Protein AF-A0A7W1Z5A4-F1 (afdb_monomer_lite)

Foldseek 3Di:
DPPQVPDDVLGDLLVLLVVLLVLLVVLLVVCLVPVPLVSLVCNLVVSLVSLVVSCVVPCVVPVVPDPVSLVSSLVSLVSSLCSLQVSVVVSVLCCCVPVVPPQPPPPDPPPVDDSDDPVNLVSLLCSLQSSVVSSLVSNCSSDPDALQVSLVVLLVVLVVLQVVLVVCVVRPLSNSVSSPSNSLVSNLSSLVSNDDDLSSLLSLLQSLLVLLQVCLVRVDPVSPVVSVVSLVVSLVVLVVVLVVADDPPSNLVSSLSSLVSLLSSLVSDPDPVSSVVSVVSSVVSVLSSQLRVQVPDDVSLLVSLVVLLVVLLVLCVVCLVVVPVVSNVVSVVSLVVSVVCLVPPVVPPDDPVSNVCSCVVSVVSVVVSVVVVVVSVVVVVVVVD

Sequence (385 aa):
GTPFLLYTSGGSFVGLVAYTCFMLAWTGALFAYRGWRLLYWTAMIGGWTVFALAYVNGLAADPTQAVQDRWLLQAAILYAWALLWTLPLAREVVLIRNLGFAPYRVGGPLEESHPWDERTSVHFHLLSLAAPLAALLLSRQLWALPNTTWGGIVLGTALLYLLAAGELGRWHRPLANAQLLAAATLGIVGLVAALRGNVLLLALAAEGTALHLVARRTGGYATPVVAHALWAGVALWLIDRLAGGAAGLAGSLSDLGAIALGLIAAGLLQSRSEMLVYRYGAHLAFLAWMWGALEALPNGTGYVTIAWGAYAVGLMLMALRQDWPLLQRVAVGTLLLVVAKLFIVDLGELEALWRILLFLGLGAAFLFLSYSLQNVWKSKGRARA

pLDDT: mean 90.93, std 12.39, range [42.06, 98.5]

Radius of gyration: 29.67 Å; chains: 1; bounding box: 82×40×92 Å

Structure (mmCIF, N/CA/C/O backbone):
data_AF-A0A7W1Z5A4-F1
#
_entry.id   AF-A0A7W1Z5A4-F1
#
loop_
_atom_site.group_PDB
_atom_site.id
_atom_site.type_symbol
_atom_site.label_atom_id
_atom_site.label_alt_id
_atom_site.label_comp_id
_atom_site.label_asym_id
_atom_site.label_entity_id
_atom_site.label_seq_id
_atom_site.pdbx_PDB_ins_code
_atom_site.Cartn_x
_atom_site.Cartn_y
_atom_site.Cartn_z
_atom_site.occupancy
_atom_site.B_iso_or_equiv
_atom_site.auth_seq_id
_atom_site.auth_comp_id
_atom_site.auth_asym_id
_atom_site.auth_atom_id
_atom_site.pdbx_PDB_model_num
ATOM 1 N N . GLY A 1 1 ? 32.007 13.772 -32.825 1.00 45.25 1 GLY A N 1
ATOM 2 C CA . GLY A 1 1 ? 30.635 14.100 -33.252 1.00 45.25 1 GLY A CA 1
ATOM 3 C C . GLY A 1 1 ? 29.822 12.829 -33.290 1.00 45.25 1 GLY A C 1
ATOM 4 O O . GLY A 1 1 ? 30.354 11.810 -33.711 1.00 45.25 1 GLY A O 1
ATOM 5 N N . THR A 1 2 ? 28.584 12.849 -32.802 1.00 52.09 2 THR A N 1
ATOM 6 C CA . THR A 1 2 ? 27.658 11.718 -32.942 1.00 52.09 2 THR A CA 1
ATOM 7 C C . THR A 1 2 ? 27.307 11.540 -34.433 1.00 52.09 2 THR A C 1
ATOM 9 O O . THR A 1 2 ? 26.935 12.525 -35.072 1.00 52.09 2 THR A O 1
ATOM 12 N N . PRO A 1 3 ? 27.417 10.328 -35.014 1.00 53.78 3 PRO A N 1
ATOM 13 C CA . PRO A 1 3 ? 27.264 10.094 -36.462 1.00 53.78 3 PRO A CA 1
ATOM 14 C C . PRO A 1 3 ? 25.933 10.555 -37.090 1.00 53.78 3 PRO A C 1
ATOM 16 O O . PRO A 1 3 ? 25.850 10.726 -38.301 1.00 53.78 3 PRO A O 1
ATOM 19 N N . PHE A 1 4 ? 24.893 10.776 -36.283 1.00 53.81 4 PHE A N 1
ATOM 20 C CA . PHE A 1 4 ? 23.513 11.028 -36.729 1.00 53.81 4 PHE A CA 1
ATOM 21 C C . PHE A 1 4 ? 23.220 12.490 -37.069 1.00 53.81 4 PHE A C 1
ATOM 23 O O . PHE A 1 4 ? 22.219 12.770 -37.719 1.00 53.81 4 PHE A O 1
ATOM 30 N N . LEU A 1 5 ? 24.096 13.414 -36.667 1.00 51.91 5 LEU A N 1
ATOM 31 C CA . LEU A 1 5 ? 23.993 14.826 -37.046 1.00 51.91 5 LEU A CA 1
ATOM 32 C C . LEU A 1 5 ? 24.619 15.123 -38.417 1.00 51.91 5 LEU A C 1
ATOM 34 O O . LEU A 1 5 ? 24.531 16.252 -38.884 1.00 51.91 5 LEU A O 1
ATOM 38 N N . LEU A 1 6 ? 25.267 14.142 -39.061 1.00 45.03 6 LEU A N 1
ATOM 39 C CA . LEU A 1 6 ? 26.149 14.411 -40.200 1.00 45.03 6 LEU A CA 1
ATOM 40 C C . LEU A 1 6 ? 25.565 14.117 -41.588 1.00 45.03 6 LEU A C 1
ATOM 42 O O . LEU A 1 6 ? 26.225 14.470 -42.558 1.00 45.03 6 LEU A O 1
ATOM 46 N N . TYR A 1 7 ? 24.369 13.526 -41.725 1.00 49.78 7 TYR A N 1
ATOM 47 C CA . TYR A 1 7 ? 23.895 13.109 -43.061 1.00 49.78 7 TYR A CA 1
ATOM 48 C C . TYR A 1 7 ? 22.515 13.594 -43.516 1.00 49.78 7 TYR A C 1
ATOM 50 O O . TYR A 1 7 ? 22.214 13.483 -44.700 1.00 49.78 7 TYR A O 1
ATOM 58 N N . THR A 1 8 ? 21.706 14.216 -42.658 1.00 53.75 8 THR A N 1
ATOM 59 C CA . THR A 1 8 ? 20.447 14.858 -43.080 1.00 53.75 8 THR A CA 1
ATOM 60 C C . THR A 1 8 ? 20.132 16.018 -42.149 1.00 53.75 8 THR A C 1
ATOM 62 O O . THR A 1 8 ? 20.158 15.830 -40.933 1.00 53.75 8 THR A O 1
ATOM 65 N N . SER A 1 9 ? 19.781 17.185 -42.690 1.00 60.09 9 SER A N 1
ATOM 66 C CA . SER A 1 9 ? 19.462 18.406 -41.930 1.00 60.09 9 SER A CA 1
ATOM 67 C C . SER A 1 9 ? 18.310 18.261 -40.917 1.00 60.09 9 SER A C 1
ATOM 69 O O . SER A 1 9 ? 18.142 19.147 -40.087 1.00 60.09 9 SER A O 1
ATOM 71 N N . GLY A 1 10 ? 17.550 17.155 -40.943 1.00 67.25 10 GLY A N 1
ATOM 72 C CA . GLY A 1 10 ? 16.451 16.864 -40.009 1.00 67.25 10 GLY A CA 1
ATOM 73 C C . GLY A 1 10 ? 16.685 15.737 -38.988 1.00 67.25 10 GLY A C 1
ATOM 74 O O . GLY A 1 10 ? 15.847 15.554 -38.112 1.00 67.25 10 GLY A O 1
ATOM 75 N N . GLY A 1 11 ? 17.795 14.987 -39.065 1.00 73.75 11 GLY A N 1
ATOM 76 C CA . GLY A 1 11 ? 17.990 13.755 -38.276 1.00 73.75 11 GLY A CA 1
ATOM 77 C C . GLY A 1 11 ? 16.985 12.630 -38.614 1.00 73.75 11 GLY A C 1
ATOM 78 O O . GLY A 1 11 ? 15.921 12.866 -39.175 1.00 73.75 11 GLY A O 1
ATOM 79 N N . SER A 1 12 ? 17.314 11.372 -38.293 1.00 88.38 12 SER A N 1
ATOM 80 C CA . SER A 1 12 ? 16.397 10.230 -38.473 1.00 88.38 12 SER A CA 1
ATOM 81 C C . SER A 1 12 ? 15.912 9.725 -37.117 1.00 88.38 12 SER A C 1
ATOM 83 O O . SER A 1 12 ? 16.716 9.222 -36.330 1.00 88.38 12 SER A O 1
ATOM 85 N N . PHE A 1 13 ? 14.604 9.823 -36.856 1.00 89.94 13 PHE A N 1
ATOM 86 C CA . PHE A 1 13 ? 13.968 9.278 -35.648 1.00 89.94 13 PHE A CA 1
ATOM 87 C C . PHE A 1 13 ? 14.274 7.784 -35.479 1.00 89.94 13 PHE A C 1
ATOM 89 O O . PHE A 1 13 ? 14.781 7.356 -34.442 1.00 89.94 13 PHE A O 1
ATOM 96 N N . VAL A 1 14 ? 14.056 7.006 -36.545 1.00 91.94 14 VAL A N 1
ATOM 97 C CA . VAL A 1 14 ? 14.340 5.566 -36.588 1.00 91.94 14 VAL A CA 1
ATOM 98 C C . VAL A 1 14 ? 15.815 5.287 -36.293 1.00 91.94 14 VAL A C 1
ATOM 100 O O . VAL A 1 14 ? 16.130 4.425 -35.472 1.00 91.94 14 VAL A O 1
ATOM 103 N N . GLY A 1 15 ? 16.722 6.044 -36.921 1.00 92.25 15 GLY A N 1
ATOM 104 C CA . GLY A 1 15 ? 18.164 5.905 -36.713 1.00 92.25 15 GLY A CA 1
ATOM 105 C C . GLY A 1 15 ? 18.592 6.189 -35.273 1.00 92.25 15 GLY A C 1
ATOM 106 O O . GLY A 1 15 ? 19.392 5.435 -34.719 1.00 92.25 15 GLY A O 1
ATOM 107 N N . LEU A 1 16 ? 18.028 7.227 -34.645 1.00 93.19 16 LEU A N 1
ATOM 108 C CA . LEU A 1 16 ? 18.284 7.565 -33.243 1.00 93.19 16 LEU A CA 1
ATOM 109 C C . LEU A 1 16 ? 17.863 6.420 -32.314 1.00 93.19 16 LEU A C 1
ATOM 111 O O . LEU A 1 16 ? 18.669 5.959 -31.507 1.00 93.19 16 LEU A O 1
ATOM 115 N N . VAL A 1 17 ? 16.627 5.934 -32.459 1.00 95.44 17 VAL A N 1
ATOM 116 C CA . VAL A 1 17 ? 16.077 4.854 -31.627 1.00 95.44 17 VAL A CA 1
ATOM 117 C C . VAL A 1 17 ? 16.894 3.568 -31.784 1.00 95.44 17 VAL A C 1
ATOM 119 O O . VAL A 1 17 ? 17.327 2.986 -30.786 1.00 95.44 17 VAL A O 1
ATOM 122 N N . ALA A 1 18 ? 17.171 3.153 -33.025 1.00 96.19 18 ALA A N 1
ATOM 123 C CA . ALA A 1 18 ? 17.944 1.945 -33.311 1.00 96.19 18 ALA A CA 1
ATOM 124 C C . ALA A 1 18 ? 19.376 2.028 -32.756 1.00 96.19 18 ALA A C 1
ATOM 126 O O . ALA A 1 18 ? 19.866 1.079 -32.136 1.00 96.19 18 ALA A O 1
ATOM 127 N N . TYR A 1 19 ? 20.037 3.176 -32.921 1.00 95.00 19 TYR A N 1
ATOM 128 C CA . TYR A 1 19 ? 21.379 3.396 -32.390 1.00 95.00 19 TYR A CA 1
ATOM 129 C C . TYR A 1 19 ? 21.412 3.358 -30.861 1.00 95.00 19 TYR A C 1
ATOM 131 O O . TYR A 1 19 ? 22.316 2.755 -30.277 1.00 95.00 19 TYR A O 1
ATOM 139 N N . THR A 1 20 ? 20.417 3.942 -30.192 1.00 96.88 20 THR A N 1
ATOM 140 C CA . THR A 1 20 ? 20.313 3.866 -28.732 1.00 96.88 20 THR A CA 1
ATOM 141 C C . THR A 1 20 ? 20.143 2.428 -28.259 1.00 96.88 20 THR A C 1
ATOM 143 O O . THR A 1 20 ? 20.863 2.013 -27.353 1.00 96.88 20 THR A O 1
ATOM 146 N N . CYS A 1 21 ? 19.288 1.628 -28.902 1.00 98.06 21 CYS A N 1
ATOM 147 C CA . CYS A 1 21 ? 19.166 0.200 -28.590 1.00 98.06 21 CYS A CA 1
ATOM 148 C C . CYS A 1 21 ? 20.497 -0.549 -28.767 1.00 98.06 21 CYS A C 1
ATOM 150 O O . CYS A 1 21 ? 20.862 -1.348 -27.902 1.00 98.06 21 CYS A O 1
ATOM 152 N N . PHE A 1 22 ? 21.250 -0.260 -29.833 1.00 97.88 22 PHE A N 1
ATOM 153 C CA . PHE A 1 22 ? 22.574 -0.844 -30.060 1.00 97.88 22 PHE A CA 1
ATOM 154 C C . PHE A 1 22 ? 23.577 -0.466 -28.957 1.00 97.88 22 PHE A C 1
ATOM 156 O O . PHE A 1 22 ? 24.250 -1.336 -28.404 1.00 97.88 22 PHE A O 1
ATOM 163 N N . MET A 1 23 ? 23.644 0.813 -28.573 1.00 97.44 23 MET A N 1
ATOM 164 C CA . MET A 1 23 ? 24.511 1.264 -27.478 1.00 97.44 23 MET A CA 1
ATOM 165 C C . MET A 1 23 ? 24.129 0.633 -26.136 1.00 97.44 23 MET A C 1
ATOM 167 O O . MET A 1 23 ? 25.012 0.238 -25.371 1.00 97.44 23 MET A O 1
ATOM 171 N N . LEU A 1 24 ? 22.832 0.499 -25.849 1.00 98.00 24 LEU A N 1
ATOM 172 C CA . LEU A 1 24 ? 22.354 -0.192 -24.651 1.00 98.00 24 LEU A CA 1
ATOM 173 C C . LEU A 1 24 ? 22.762 -1.671 -24.668 1.00 98.00 24 LEU A C 1
ATOM 175 O O . LEU A 1 24 ? 23.262 -2.169 -23.664 1.00 98.00 24 LEU A O 1
ATOM 179 N N . ALA A 1 25 ? 22.639 -2.352 -25.812 1.00 98.12 25 ALA A N 1
ATOM 180 C CA . ALA A 1 25 ? 23.079 -3.740 -25.976 1.00 98.12 25 ALA A CA 1
ATOM 181 C C . ALA A 1 25 ? 24.579 -3.897 -25.684 1.00 98.12 25 ALA A C 1
ATOM 183 O O . ALA A 1 25 ? 24.988 -4.753 -24.899 1.00 98.12 25 ALA A O 1
ATOM 184 N N . TRP A 1 26 ? 25.396 -3.030 -26.286 1.00 97.69 26 TRP A N 1
ATOM 185 C CA . TRP A 1 26 ? 26.848 -3.043 -26.142 1.00 97.69 26 TRP A CA 1
ATOM 186 C C . TRP A 1 26 ? 27.297 -2.756 -24.704 1.00 97.69 26 TRP A C 1
ATOM 188 O O . TRP A 1 26 ? 28.101 -3.493 -24.131 1.00 97.69 26 TRP A O 1
ATOM 198 N N . THR A 1 27 ? 26.752 -1.704 -24.087 1.00 97.19 27 THR A N 1
ATOM 199 C CA . THR A 1 27 ? 27.055 -1.355 -22.687 1.00 97.19 27 THR A CA 1
ATOM 200 C C . THR A 1 27 ? 26.561 -2.426 -21.718 1.00 97.19 27 THR A C 1
ATOM 202 O O . THR A 1 27 ? 27.259 -2.739 -20.753 1.00 97.19 27 THR A O 1
ATOM 205 N N . GLY A 1 28 ? 25.422 -3.055 -22.016 1.00 96.75 28 GLY A N 1
ATOM 206 C CA . GLY A 1 28 ? 24.939 -4.248 -21.335 1.00 96.75 28 GLY A CA 1
ATOM 207 C C . GLY A 1 28 ? 25.944 -5.398 -21.413 1.00 96.75 28 GLY A C 1
ATOM 208 O O . GLY A 1 28 ? 26.363 -5.912 -20.379 1.00 96.75 28 GLY A O 1
ATOM 209 N N . ALA A 1 29 ? 26.408 -5.769 -22.607 1.00 96.81 29 ALA A N 1
ATOM 210 C CA . ALA A 1 29 ? 27.399 -6.835 -22.777 1.00 96.81 29 ALA A CA 1
ATOM 211 C C . ALA A 1 29 ? 28.700 -6.554 -21.997 1.00 96.81 29 ALA A C 1
ATOM 213 O O . ALA A 1 29 ? 29.219 -7.436 -21.307 1.00 96.81 29 ALA A O 1
ATOM 214 N N . LEU A 1 30 ? 29.188 -5.307 -22.024 1.00 95.56 30 LEU A N 1
ATOM 215 C CA . LEU A 1 30 ? 30.339 -4.883 -21.221 1.00 95.56 30 LEU A CA 1
ATOM 216 C C . LEU A 1 30 ? 30.076 -4.996 -19.718 1.00 95.56 30 LEU A C 1
ATOM 218 O O . LEU A 1 30 ? 30.946 -5.453 -18.976 1.00 95.56 30 LEU A O 1
ATOM 222 N N . PHE A 1 31 ? 28.888 -4.610 -19.254 1.00 95.12 31 PHE A N 1
ATOM 223 C CA . PHE A 1 31 ? 28.496 -4.765 -17.857 1.00 95.12 31 PHE A CA 1
ATOM 224 C C . PHE A 1 31 ? 28.394 -6.243 -17.452 1.00 95.12 31 PHE A C 1
ATOM 226 O O . PHE A 1 31 ? 28.902 -6.617 -16.396 1.00 95.12 31 PHE A O 1
ATOM 233 N N . ALA A 1 32 ? 27.818 -7.101 -18.293 1.00 93.50 32 ALA A N 1
ATOM 234 C CA . ALA A 1 32 ? 27.746 -8.537 -18.043 1.00 93.50 32 ALA A CA 1
ATOM 235 C C . ALA A 1 32 ? 29.148 -9.146 -17.882 1.00 93.50 32 ALA A C 1
ATOM 237 O O . ALA A 1 32 ? 29.391 -9.872 -16.919 1.00 93.50 32 ALA A O 1
ATOM 238 N N . TYR A 1 33 ? 30.083 -8.775 -18.764 1.00 92.69 33 TYR A N 1
ATOM 239 C CA . TYR A 1 33 ? 31.450 -9.295 -18.766 1.00 92.69 33 TYR A CA 1
ATOM 240 C C . TYR A 1 33 ? 32.344 -8.700 -17.662 1.00 92.69 33 TYR A C 1
ATOM 242 O O . TYR A 1 33 ? 33.037 -9.434 -16.964 1.00 92.69 33 TYR A O 1
ATOM 250 N N . ARG A 1 34 ? 32.348 -7.370 -17.479 1.00 92.19 34 ARG A N 1
ATOM 251 C CA . ARG A 1 34 ? 33.269 -6.661 -16.561 1.00 92.19 34 ARG A CA 1
ATOM 252 C C . ARG A 1 34 ? 32.647 -6.213 -15.237 1.00 92.19 34 ARG A C 1
ATOM 254 O O . ARG A 1 34 ? 33.384 -5.895 -14.311 1.00 92.19 34 ARG A O 1
ATOM 261 N N . GLY A 1 35 ? 31.321 -6.139 -15.129 1.00 89.88 35 GLY A N 1
ATOM 262 C CA . GLY A 1 35 ? 30.622 -5.666 -13.925 1.00 89.88 35 GLY A CA 1
ATOM 263 C C . GLY A 1 35 ? 30.686 -4.156 -13.678 1.00 89.88 35 GLY A C 1
ATOM 264 O O . GLY A 1 35 ? 30.528 -3.716 -12.541 1.00 89.88 35 GLY A O 1
ATOM 265 N N . TRP A 1 36 ? 30.945 -3.340 -14.705 1.00 93.81 36 TRP A N 1
ATOM 266 C CA . TRP A 1 36 ? 31.116 -1.888 -14.559 1.00 93.81 36 TRP A CA 1
ATOM 267 C C . TRP A 1 36 ? 29.797 -1.163 -14.247 1.00 93.81 36 TRP A C 1
ATOM 269 O O . TRP A 1 36 ? 29.099 -0.688 -15.142 1.00 93.81 36 TRP A O 1
ATOM 279 N N . ARG A 1 37 ? 29.468 -1.044 -12.953 1.00 93.69 37 ARG A N 1
ATOM 280 C CA . ARG A 1 37 ? 28.217 -0.434 -12.463 1.00 93.69 37 ARG A CA 1
ATOM 281 C C . ARG A 1 37 ? 28.021 1.013 -12.926 1.00 93.69 37 ARG A C 1
ATOM 283 O O . ARG A 1 37 ? 26.907 1.379 -13.280 1.00 93.69 37 ARG A O 1
ATOM 290 N N . LEU A 1 38 ? 29.080 1.828 -12.941 1.00 94.19 38 LEU A N 1
ATOM 291 C CA . LEU A 1 38 ? 28.981 3.234 -13.355 1.00 94.19 38 LEU A CA 1
ATOM 292 C C . LEU A 1 38 ? 28.585 3.357 -14.832 1.00 94.19 38 LEU A C 1
ATOM 294 O O . LEU A 1 38 ? 27.660 4.093 -15.152 1.00 94.19 38 LEU A O 1
ATOM 298 N N . LEU A 1 39 ? 29.228 2.579 -15.712 1.00 94.62 39 LEU A N 1
ATOM 299 C CA . LEU A 1 39 ? 28.885 2.537 -17.137 1.00 94.62 39 LEU A CA 1
ATOM 300 C C . LEU A 1 39 ? 27.421 2.129 -17.340 1.00 94.62 39 LEU A C 1
ATOM 302 O O . LEU A 1 39 ? 26.721 2.718 -18.160 1.00 94.62 39 LEU A O 1
ATOM 306 N N . TYR A 1 40 ? 26.957 1.153 -16.561 1.00 95.31 40 TYR A N 1
ATOM 307 C CA . TYR A 1 40 ? 25.580 0.682 -16.612 1.00 95.31 40 TYR A CA 1
ATOM 308 C C . TYR A 1 40 ? 24.566 1.751 -16.182 1.00 95.31 40 TYR A C 1
ATOM 310 O O . TYR A 1 40 ? 23.562 1.953 -16.859 1.00 95.31 40 TYR A O 1
ATOM 318 N N . TRP A 1 41 ? 24.841 2.492 -15.104 1.00 96.81 41 TRP A N 1
ATOM 319 C CA . TRP A 1 41 ? 24.004 3.623 -14.686 1.00 96.81 41 TRP A CA 1
ATOM 320 C C . TRP A 1 41 ? 23.982 4.751 -15.716 1.00 96.81 41 TRP A C 1
ATOM 322 O O . TRP A 1 41 ? 22.919 5.314 -15.980 1.00 96.81 41 TRP A O 1
ATOM 332 N N . THR A 1 42 ? 25.120 5.050 -16.345 1.00 96.94 42 THR A N 1
ATOM 333 C CA . THR A 1 42 ? 25.176 6.026 -17.439 1.00 96.94 42 THR A CA 1
ATOM 334 C C . THR A 1 42 ? 24.328 5.570 -18.625 1.00 96.94 42 THR A C 1
ATOM 336 O O . THR A 1 42 ? 23.580 6.373 -19.179 1.00 96.94 42 THR A O 1
ATOM 339 N N . ALA A 1 43 ? 24.383 4.284 -18.985 1.00 96.81 43 ALA A N 1
ATOM 340 C CA . ALA A 1 43 ? 23.546 3.710 -20.036 1.00 96.81 43 ALA A CA 1
ATOM 341 C C . ALA A 1 43 ? 22.053 3.763 -19.674 1.00 96.81 43 ALA A C 1
ATOM 343 O O . ALA A 1 43 ? 21.241 4.158 -20.502 1.00 96.81 43 ALA A O 1
ATOM 344 N N . MET A 1 44 ? 21.700 3.444 -18.427 1.00 96.69 44 MET A N 1
ATOM 345 C CA . MET A 1 44 ? 20.336 3.531 -17.904 1.00 96.69 44 MET A CA 1
ATOM 346 C C . MET A 1 44 ? 19.775 4.954 -18.032 1.00 96.69 44 MET A C 1
ATOM 348 O O . MET A 1 44 ? 18.762 5.165 -18.693 1.00 96.69 44 MET A O 1
ATOM 352 N N . ILE A 1 45 ? 20.444 5.947 -17.438 1.00 97.75 45 ILE A N 1
ATOM 353 C CA . ILE A 1 45 ? 19.976 7.342 -17.440 1.00 97.75 45 ILE A CA 1
ATOM 354 C C . ILE A 1 45 ? 19.986 7.906 -18.865 1.00 97.75 45 ILE A C 1
ATOM 356 O O . ILE A 1 45 ? 19.002 8.501 -19.310 1.00 97.75 45 ILE A O 1
ATOM 360 N N . GLY A 1 46 ? 21.078 7.690 -19.601 1.00 97.50 46 GLY A N 1
ATOM 361 C CA . GLY A 1 46 ? 21.241 8.175 -20.968 1.00 97.50 46 GLY A CA 1
ATOM 362 C C . GLY A 1 46 ? 20.227 7.567 -21.936 1.00 97.50 46 GLY A C 1
ATOM 363 O O . GLY A 1 46 ? 19.610 8.300 -22.702 1.00 97.50 46 GLY A O 1
ATOM 364 N N . GLY A 1 47 ? 19.990 6.254 -21.868 1.00 97.69 47 GLY A N 1
ATOM 365 C CA . GLY A 1 47 ? 19.016 5.555 -22.709 1.00 97.69 47 GLY A CA 1
ATOM 366 C C . GLY A 1 47 ? 17.598 6.087 -22.521 1.00 97.69 47 GLY A C 1
ATOM 367 O O . GLY A 1 47 ? 16.957 6.480 -23.495 1.00 97.69 47 GLY A O 1
ATOM 368 N N . TRP A 1 48 ? 17.138 6.185 -21.268 1.00 98.38 48 TRP A N 1
ATOM 369 C CA . TRP A 1 48 ? 15.815 6.742 -20.966 1.00 98.38 48 TRP A CA 1
ATOM 370 C C . TRP A 1 48 ? 15.688 8.212 -21.380 1.00 98.38 48 TRP A C 1
ATOM 372 O O . TRP A 1 48 ? 14.652 8.606 -21.916 1.00 98.38 48 TRP A O 1
ATOM 382 N N . THR A 1 49 ? 16.748 9.006 -21.205 1.00 97.62 49 THR A N 1
ATOM 383 C CA . THR A 1 49 ? 16.774 10.412 -21.639 1.00 97.62 49 THR A CA 1
ATOM 384 C C . THR A 1 49 ? 16.646 10.531 -23.156 1.00 97.62 49 THR A C 1
ATOM 386 O O . THR A 1 49 ? 15.872 11.352 -23.644 1.00 97.62 49 THR A O 1
ATOM 389 N N . VAL A 1 50 ? 17.354 9.696 -23.922 1.00 97.12 50 VAL A N 1
ATOM 390 C CA . VAL A 1 50 ? 17.264 9.722 -25.388 1.00 97.12 50 VAL A CA 1
ATOM 391 C C . VAL A 1 50 ? 15.869 9.320 -25.869 1.00 97.12 50 VAL A C 1
ATOM 393 O O . VAL A 1 50 ? 15.332 9.991 -26.746 1.00 97.12 50 VAL A O 1
ATOM 396 N N . PHE A 1 51 ? 15.235 8.301 -25.279 1.00 97.75 51 PHE A N 1
ATOM 397 C CA . PHE A 1 51 ? 13.852 7.954 -25.634 1.00 97.75 51 PHE A CA 1
ATOM 398 C C . PHE A 1 51 ? 12.852 9.060 -25.281 1.00 97.75 51 PHE A C 1
ATOM 400 O O . PHE A 1 51 ? 11.946 9.331 -26.068 1.00 97.75 51 PHE A O 1
ATOM 407 N N . ALA A 1 52 ? 13.034 9.744 -24.147 1.00 97.25 52 ALA A N 1
ATOM 408 C CA . ALA A 1 52 ? 12.218 10.902 -23.790 1.00 97.25 52 ALA A CA 1
ATOM 409 C C . ALA A 1 52 ? 12.378 12.046 -24.806 1.00 97.25 52 ALA A C 1
ATOM 411 O O . ALA A 1 52 ? 11.387 12.618 -25.255 1.00 97.25 52 ALA A O 1
ATOM 412 N N . LEU A 1 53 ? 13.611 12.347 -25.224 1.00 94.50 53 LEU A N 1
ATOM 413 C CA . LEU A 1 53 ? 13.883 13.360 -26.247 1.00 94.50 53 LEU A CA 1
ATOM 414 C C . LEU A 1 53 ? 13.337 12.963 -27.622 1.00 94.50 53 LEU A C 1
ATOM 416 O O . LEU A 1 53 ? 12.850 13.832 -28.341 1.00 94.50 53 LEU A O 1
ATOM 420 N N . ALA A 1 54 ? 13.391 11.677 -27.980 1.00 93.38 54 ALA A N 1
ATOM 421 C CA . ALA A 1 54 ? 12.793 11.165 -29.210 1.00 93.38 54 ALA A CA 1
ATOM 422 C C . ALA A 1 54 ? 11.268 11.361 -29.204 1.00 93.38 54 ALA A C 1
ATOM 424 O O . ALA A 1 54 ? 10.702 11.804 -30.201 1.00 93.38 54 ALA A O 1
ATOM 425 N N . TYR A 1 55 ? 10.608 11.109 -28.068 1.00 94.69 55 TYR A N 1
ATOM 426 C CA . TYR A 1 55 ? 9.182 11.393 -27.900 1.00 94.69 55 TYR A CA 1
ATOM 427 C C . TYR A 1 55 ? 8.872 12.893 -28.027 1.00 94.69 55 TYR A C 1
ATOM 429 O O . TYR A 1 55 ? 8.026 13.264 -28.835 1.00 94.69 55 TYR A O 1
ATOM 437 N N . VAL A 1 56 ? 9.564 13.754 -27.271 1.00 94.12 56 VAL A N 1
ATOM 438 C CA . VAL A 1 56 ? 9.274 15.200 -27.226 1.00 94.12 56 VAL A CA 1
ATOM 439 C C . VAL A 1 56 ? 9.525 15.878 -28.575 1.00 94.12 56 VAL A C 1
ATOM 441 O O . VAL A 1 56 ? 8.682 16.637 -29.039 1.00 94.12 56 VAL A O 1
ATOM 444 N N . ASN A 1 57 ? 10.666 15.601 -29.212 1.00 89.56 57 ASN A N 1
ATOM 445 C CA . ASN A 1 57 ? 11.057 16.283 -30.450 1.00 89.56 57 ASN A CA 1
ATOM 446 C C . ASN A 1 57 ? 10.476 15.639 -31.718 1.00 89.56 57 ASN A C 1
ATOM 448 O O . ASN A 1 57 ? 10.473 16.279 -32.764 1.00 89.56 57 ASN A O 1
ATOM 452 N N . GLY A 1 58 ? 10.024 14.383 -31.647 1.00 87.31 58 GLY A N 1
ATOM 453 C CA . GLY A 1 58 ? 9.387 13.687 -32.765 1.00 87.31 58 GLY A CA 1
ATOM 454 C C . GLY A 1 58 ? 7.869 13.675 -32.626 1.00 87.31 58 GLY A C 1
ATOM 455 O O . GLY A 1 58 ? 7.163 14.499 -33.200 1.00 87.31 58 GLY A O 1
ATOM 456 N N . LEU A 1 59 ? 7.375 12.742 -31.815 1.00 88.56 59 LEU A N 1
ATOM 457 C CA . LEU A 1 59 ? 5.960 12.368 -31.763 1.00 88.56 59 LEU A CA 1
ATOM 458 C C . LEU A 1 59 ? 5.055 13.391 -31.065 1.00 88.56 59 LEU A C 1
ATOM 460 O O . LEU A 1 59 ? 3.880 13.498 -31.408 1.00 88.56 59 LEU A O 1
ATOM 464 N N . ALA A 1 60 ? 5.568 14.114 -30.067 1.00 88.19 60 ALA A N 1
ATOM 465 C CA . ALA A 1 60 ? 4.793 15.132 -29.358 1.00 88.19 60 ALA A CA 1
ATOM 466 C C . ALA A 1 60 ? 4.688 16.441 -30.157 1.00 88.19 60 ALA A C 1
ATOM 468 O O . ALA A 1 60 ? 3.674 17.130 -30.062 1.00 88.19 60 ALA A O 1
ATOM 469 N N . ALA A 1 61 ? 5.721 16.775 -30.938 1.00 86.50 61 ALA A N 1
ATOM 470 C CA . ALA A 1 61 ? 5.757 17.970 -31.779 1.00 86.50 61 ALA A CA 1
ATOM 471 C C . ALA A 1 61 ? 4.855 17.840 -33.015 1.00 86.50 61 ALA A C 1
ATOM 473 O O . ALA A 1 61 ? 4.252 18.824 -33.440 1.00 86.50 61 ALA A O 1
ATOM 474 N N . ASP A 1 62 ? 4.730 16.629 -33.560 1.00 84.38 62 ASP A N 1
ATOM 475 C CA . ASP A 1 62 ? 3.852 16.336 -34.687 1.00 84.38 62 ASP A CA 1
ATOM 476 C C . ASP A 1 62 ? 2.996 15.088 -34.400 1.00 84.38 62 ASP A C 1
ATOM 478 O O . ASP A 1 62 ? 3.380 13.959 -34.725 1.00 84.38 62 ASP A O 1
ATOM 482 N N . PRO A 1 63 ? 1.798 15.268 -33.810 1.00 78.94 63 PRO A N 1
ATOM 483 C CA . PRO A 1 63 ? 0.894 14.168 -33.487 1.00 78.94 63 PRO A CA 1
ATOM 484 C C . PRO A 1 63 ? 0.422 13.371 -34.708 1.00 78.94 63 PRO A C 1
ATOM 486 O O . PRO A 1 63 ? -0.099 12.264 -34.527 1.00 78.94 63 PRO A O 1
ATOM 489 N N . THR A 1 64 ? 0.571 13.929 -35.919 1.00 79.62 64 THR A N 1
ATOM 490 C CA . THR A 1 64 ? 0.200 13.285 -37.186 1.00 79.62 64 THR A CA 1
ATOM 491 C C . THR A 1 64 ? 1.258 12.304 -37.687 1.00 79.62 64 THR A C 1
ATOM 493 O O . THR A 1 64 ? 0.977 11.545 -38.618 1.00 79.62 64 THR A O 1
ATOM 496 N N . GLN A 1 65 ? 2.432 12.252 -37.038 1.00 74.00 65 GLN A N 1
ATOM 497 C CA . GLN A 1 65 ? 3.454 11.247 -37.321 1.00 74.00 65 GLN A CA 1
ATOM 498 C C . GLN A 1 65 ? 2.899 9.823 -37.275 1.00 74.00 65 GLN A C 1
ATOM 500 O O . GLN A 1 65 ? 1.988 9.485 -36.508 1.00 74.00 65 GLN A O 1
ATOM 505 N N . ALA A 1 66 ? 3.479 8.980 -38.129 1.00 80.88 66 ALA A N 1
ATOM 506 C CA . ALA A 1 66 ? 2.977 7.655 -38.424 1.00 80.88 66 ALA A CA 1
ATOM 507 C C . ALA A 1 66 ? 2.842 6.804 -37.152 1.00 80.88 66 ALA A C 1
ATOM 509 O O . ALA A 1 66 ? 3.744 6.719 -36.320 1.00 80.88 66 ALA A O 1
ATOM 510 N N . VAL A 1 67 ? 1.732 6.068 -37.050 1.00 90.06 67 VAL A N 1
ATOM 511 C CA . VAL A 1 67 ? 1.498 5.044 -36.012 1.00 90.06 67 VAL A CA 1
ATOM 512 C C . VAL A 1 67 ? 2.684 4.068 -35.898 1.00 90.06 67 VAL A C 1
ATOM 514 O O . VAL A 1 67 ? 2.965 3.551 -34.818 1.00 90.06 67 VAL A O 1
ATOM 517 N N . GLN A 1 68 ? 3.412 3.858 -36.997 1.00 92.06 68 GLN A N 1
ATOM 518 C CA . GLN A 1 68 ? 4.630 3.051 -37.062 1.00 92.06 68 GLN A CA 1
ATOM 519 C C . GLN A 1 68 ? 5.754 3.571 -36.149 1.00 92.06 68 GLN A C 1
ATOM 521 O O . GLN A 1 68 ? 6.370 2.767 -35.453 1.00 92.06 68 GLN A O 1
ATOM 526 N N . ASP A 1 69 ? 5.975 4.885 -36.071 1.00 93.69 69 ASP A N 1
ATOM 527 C CA . ASP A 1 69 ? 7.028 5.479 -35.234 1.00 93.69 69 ASP A CA 1
ATOM 528 C C . ASP A 1 69 ? 6.723 5.307 -33.740 1.00 93.69 69 ASP A C 1
ATOM 530 O O . ASP A 1 69 ? 7.622 5.042 -32.935 1.00 93.69 69 ASP A O 1
ATOM 534 N N . ARG A 1 70 ? 5.436 5.351 -33.364 1.00 94.94 70 ARG A N 1
ATOM 535 C CA . ARG A 1 70 ? 4.999 5.030 -31.995 1.00 94.94 70 ARG A CA 1
ATOM 536 C C . ARG A 1 70 ? 5.285 3.572 -31.657 1.00 94.94 70 ARG A C 1
ATOM 538 O O . ARG A 1 70 ? 5.866 3.288 -30.615 1.00 94.94 70 ARG A O 1
ATOM 545 N N . TRP A 1 71 ? 4.933 2.640 -32.539 1.00 96.38 71 TRP A N 1
ATOM 546 C CA . TRP A 1 71 ? 5.241 1.224 -32.319 1.00 96.38 71 TRP A CA 1
ATOM 547 C C . TRP A 1 71 ? 6.743 0.955 -32.240 1.00 96.38 71 TRP A C 1
ATOM 549 O O . TRP A 1 71 ? 7.173 0.188 -31.378 1.00 96.38 71 TRP A O 1
ATOM 559 N N . LEU A 1 72 ? 7.542 1.620 -33.076 1.00 96.56 72 LEU A N 1
ATOM 560 C CA . LEU A 1 72 ? 8.997 1.516 -33.037 1.00 96.56 72 LEU A CA 1
ATOM 561 C C . LEU A 1 72 ? 9.560 1.982 -31.687 1.00 96.56 72 LEU A C 1
ATOM 563 O O . LEU A 1 72 ? 10.349 1.264 -31.069 1.00 96.56 72 LEU A O 1
ATOM 567 N N . LEU A 1 73 ? 9.132 3.149 -31.194 1.00 96.81 73 LEU A N 1
ATOM 568 C CA . LEU A 1 73 ? 9.577 3.656 -29.895 1.00 96.81 73 LEU A CA 1
ATOM 569 C C . LEU A 1 73 ? 9.094 2.771 -28.740 1.00 96.81 73 LEU A C 1
ATOM 571 O O . LEU A 1 73 ? 9.862 2.507 -27.818 1.00 96.81 73 LEU A O 1
ATOM 575 N N . GLN A 1 74 ? 7.863 2.254 -28.803 1.00 97.88 74 GLN A N 1
ATOM 576 C CA . GLN A 1 74 ? 7.350 1.307 -27.811 1.00 97.88 74 GLN A CA 1
ATOM 577 C C . GLN A 1 74 ? 8.202 0.033 -27.762 1.00 97.88 74 GLN A C 1
ATOM 579 O O . GLN A 1 74 ? 8.552 -0.430 -26.677 1.00 97.88 74 GLN A O 1
ATOM 584 N N . ALA A 1 75 ? 8.560 -0.526 -28.921 1.00 98.31 75 ALA A N 1
ATOM 585 C CA . ALA A 1 75 ? 9.421 -1.702 -29.000 1.00 98.31 75 ALA A CA 1
ATOM 586 C C . ALA A 1 75 ? 10.807 -1.425 -28.396 1.00 98.31 75 ALA A C 1
ATOM 588 O O . ALA A 1 75 ? 11.320 -2.246 -27.636 1.00 98.31 75 ALA A O 1
ATOM 589 N N . ALA A 1 76 ? 11.379 -0.247 -28.656 1.00 98.44 76 ALA A N 1
ATOM 590 C CA . ALA A 1 76 ? 12.650 0.173 -28.073 1.00 98.44 76 ALA A CA 1
ATOM 591 C C . ALA A 1 76 ? 12.582 0.362 -26.547 1.00 98.44 76 ALA A C 1
ATOM 593 O O . ALA A 1 76 ? 13.491 -0.072 -25.839 1.00 98.44 76 ALA A O 1
ATOM 594 N N . ILE A 1 77 ? 11.492 0.942 -26.031 1.00 98.50 77 ILE A N 1
ATOM 595 C CA . ILE A 1 77 ? 11.226 1.073 -24.591 1.00 98.50 77 ILE A CA 1
ATOM 596 C C . ILE A 1 77 ? 11.136 -0.307 -23.930 1.00 98.50 77 ILE A C 1
ATOM 598 O O . ILE A 1 77 ? 11.765 -0.529 -22.895 1.00 98.50 77 ILE A O 1
ATOM 602 N N . LEU A 1 78 ? 10.393 -1.247 -24.526 1.00 98.38 78 LEU A N 1
ATOM 603 C CA . LEU A 1 78 ? 10.266 -2.613 -24.007 1.00 98.38 78 LEU A CA 1
ATOM 604 C C . LEU A 1 78 ? 11.600 -3.363 -24.050 1.00 98.38 78 LEU A C 1
ATOM 606 O O . LEU A 1 78 ? 11.956 -4.027 -23.078 1.00 98.38 78 LEU A O 1
ATOM 610 N N . TYR A 1 79 ? 12.358 -3.217 -25.138 1.00 98.44 79 TYR A N 1
ATOM 611 C CA . TYR A 1 79 ? 13.700 -3.777 -25.268 1.00 98.44 79 TYR A CA 1
ATOM 612 C C . TYR A 1 79 ? 14.636 -3.249 -24.177 1.00 98.44 79 TYR A C 1
ATOM 614 O O . TYR A 1 79 ? 15.298 -4.029 -23.493 1.00 98.44 79 TYR A O 1
ATOM 622 N N . ALA A 1 80 ? 14.669 -1.930 -23.981 1.00 98.38 80 ALA A N 1
ATOM 623 C CA . ALA A 1 80 ? 15.507 -1.306 -22.971 1.00 98.38 80 ALA A CA 1
ATOM 624 C C . ALA A 1 80 ? 15.080 -1.691 -21.556 1.00 98.38 80 ALA A C 1
ATOM 626 O O . ALA A 1 80 ? 15.943 -1.995 -20.744 1.00 98.38 80 ALA A O 1
ATOM 627 N N . TRP A 1 81 ? 13.778 -1.741 -21.262 1.00 98.31 81 TRP A N 1
ATOM 628 C CA . TRP A 1 81 ? 13.280 -2.233 -19.979 1.00 98.31 81 TRP A CA 1
ATOM 629 C C . TRP A 1 81 ? 13.729 -3.669 -19.718 1.00 98.31 81 TRP A C 1
ATOM 631 O O . TRP A 1 81 ? 14.326 -3.923 -18.675 1.00 98.31 81 TRP A O 1
ATOM 641 N N . ALA A 1 82 ? 13.501 -4.582 -20.668 1.00 97.69 82 ALA A N 1
ATOM 642 C CA . ALA A 1 82 ? 13.892 -5.979 -20.535 1.00 97.69 82 ALA A CA 1
ATOM 643 C C . ALA A 1 82 ? 15.401 -6.098 -20.297 1.00 97.69 82 ALA A C 1
ATOM 645 O O . ALA A 1 82 ? 15.818 -6.666 -19.292 1.00 97.69 82 ALA A O 1
ATOM 646 N N . LEU A 1 83 ? 16.219 -5.476 -21.151 1.00 97.62 83 LEU A N 1
ATOM 647 C CA . LEU A 1 83 ? 17.673 -5.496 -21.020 1.00 97.62 83 LEU A CA 1
ATOM 648 C C . LEU A 1 83 ? 18.135 -4.893 -19.686 1.00 97.62 83 LEU A C 1
ATOM 650 O O . LEU A 1 83 ? 18.939 -5.503 -18.984 1.00 97.62 83 LEU A O 1
ATOM 654 N N . LEU A 1 84 ? 17.622 -3.713 -19.322 1.00 96.88 84 LEU A N 1
ATOM 655 C CA . LEU A 1 84 ? 18.085 -2.963 -18.155 1.00 96.88 84 LEU A CA 1
ATOM 656 C C . LEU A 1 84 ? 17.589 -3.546 -16.818 1.00 96.88 84 LEU A C 1
ATOM 658 O O . LEU A 1 84 ? 18.130 -3.237 -15.751 1.00 96.88 84 LEU A O 1
ATOM 662 N N . TRP A 1 85 ? 16.570 -4.398 -16.864 1.00 96.56 85 TRP A N 1
ATOM 663 C CA . TRP A 1 85 ? 16.059 -5.118 -15.708 1.00 96.56 85 TRP A CA 1
ATOM 664 C C . TRP A 1 85 ? 16.678 -6.511 -15.568 1.00 96.56 85 TRP A C 1
ATOM 666 O O . TRP A 1 85 ? 17.200 -6.845 -14.504 1.00 96.56 85 TRP A O 1
ATOM 676 N N . THR A 1 86 ? 16.645 -7.336 -16.619 1.00 95.94 86 THR A N 1
ATOM 677 C CA . THR A 1 86 ? 17.003 -8.756 -16.498 1.00 95.94 86 THR A CA 1
ATOM 678 C C . THR A 1 86 ? 18.504 -8.977 -16.450 1.00 95.94 86 THR A C 1
ATOM 680 O O . THR A 1 86 ? 18.960 -9.902 -15.786 1.00 95.94 86 THR A O 1
ATOM 683 N N . LEU A 1 87 ? 19.292 -8.146 -17.133 1.00 96.12 87 LEU A N 1
ATOM 684 C CA . LEU A 1 87 ? 20.738 -8.321 -17.232 1.00 96.12 87 LEU A CA 1
ATOM 685 C C . LEU A 1 87 ? 21.480 -8.283 -15.880 1.00 96.12 87 LEU A C 1
ATOM 687 O O . LEU A 1 87 ? 22.274 -9.195 -15.635 1.00 96.12 87 LEU A O 1
ATOM 691 N N . PRO A 1 88 ? 21.244 -7.311 -14.973 1.00 94.81 88 PRO A N 1
ATOM 692 C CA . PRO A 1 88 ? 21.880 -7.291 -13.656 1.00 94.81 88 PRO A CA 1
ATOM 693 C C . PRO A 1 88 ? 21.481 -8.496 -12.811 1.00 94.81 88 PRO A C 1
ATOM 695 O O . PRO A 1 88 ? 22.326 -9.048 -12.115 1.00 94.81 88 PRO A O 1
ATOM 698 N N . LEU A 1 89 ? 20.239 -8.965 -12.931 1.00 94.50 89 LEU A N 1
ATOM 699 C CA . LEU A 1 89 ? 19.772 -10.156 -12.223 1.00 94.50 89 LEU A CA 1
ATOM 700 C C . LEU A 1 89 ? 20.426 -11.428 -12.771 1.00 94.50 89 LEU A C 1
ATOM 702 O O . LEU A 1 89 ? 20.959 -12.227 -12.005 1.00 94.50 89 LEU A O 1
ATOM 706 N N . ALA A 1 90 ? 20.433 -11.596 -14.094 1.00 94.75 90 ALA A N 1
ATOM 707 C CA . ALA A 1 90 ? 21.023 -12.749 -14.762 1.00 94.75 90 ALA A CA 1
ATOM 708 C C . ALA A 1 90 ? 22.525 -12.853 -14.476 1.00 94.75 90 ALA A C 1
ATOM 710 O O . ALA A 1 90 ? 23.013 -13.936 -14.156 1.00 94.75 90 ALA A O 1
ATOM 711 N N . ARG A 1 91 ? 23.244 -11.724 -14.524 1.00 93.06 91 ARG A N 1
ATOM 712 C CA . ARG A 1 91 ? 24.669 -11.660 -14.189 1.00 93.06 91 ARG A CA 1
ATOM 713 C C . ARG A 1 91 ? 24.932 -12.183 -12.778 1.00 93.06 91 ARG A C 1
ATOM 715 O O . ARG A 1 91 ? 25.777 -13.057 -12.616 1.00 93.06 91 ARG A O 1
ATOM 722 N N . GLU A 1 92 ? 24.211 -11.686 -11.774 1.00 90.69 92 GLU A N 1
ATOM 723 C CA . GLU A 1 92 ? 24.409 -12.138 -10.391 1.00 90.69 92 GLU A CA 1
ATOM 724 C C . GLU A 1 92 ? 24.046 -13.612 -10.204 1.00 90.69 92 GLU A C 1
ATOM 726 O O . GLU A 1 92 ? 24.792 -14.347 -9.565 1.00 90.69 92 GLU A O 1
ATOM 731 N N . VAL A 1 93 ? 22.955 -14.090 -10.810 1.00 91.31 93 VAL A N 1
ATOM 732 C CA . VAL A 1 93 ? 22.577 -15.511 -10.737 1.00 91.31 93 VAL A CA 1
ATOM 733 C C . VAL A 1 93 ? 23.656 -16.409 -11.349 1.00 91.31 93 VAL A C 1
ATOM 735 O O . VAL A 1 93 ? 23.991 -17.441 -10.767 1.00 91.31 93 VAL A 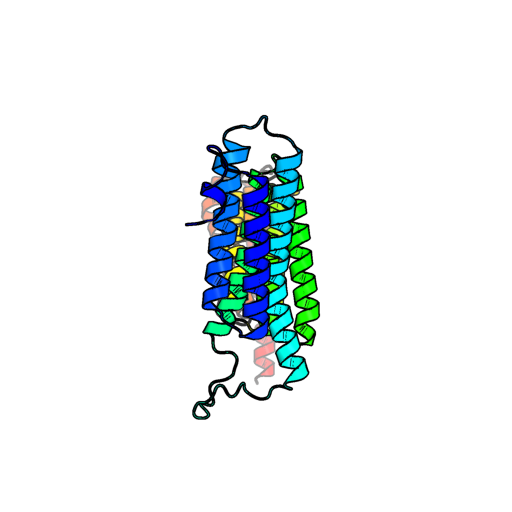O 1
ATOM 738 N N . VAL A 1 94 ? 24.228 -16.028 -12.496 1.00 91.50 94 VAL A N 1
ATOM 739 C CA . VAL A 1 94 ? 25.324 -16.772 -13.139 1.00 91.50 94 VAL A CA 1
ATOM 740 C C . VAL A 1 94 ? 26.578 -16.765 -12.267 1.00 91.50 94 VAL A C 1
ATOM 742 O O . VAL A 1 94 ? 27.197 -17.814 -12.098 1.00 91.50 94 VAL A O 1
ATOM 745 N N . LEU A 1 95 ? 26.936 -15.621 -11.676 1.00 86.75 95 LEU A N 1
ATOM 746 C CA . LEU A 1 95 ? 28.083 -15.527 -10.769 1.00 86.75 95 LEU A CA 1
ATOM 747 C C . LEU A 1 95 ? 27.900 -16.411 -9.532 1.00 86.75 95 LEU A C 1
ATOM 749 O O . LEU A 1 95 ? 28.807 -17.167 -9.193 1.00 86.75 95 LEU A O 1
ATOM 753 N N . ILE A 1 96 ? 26.719 -16.379 -8.908 1.00 84.50 96 ILE A N 1
ATOM 754 C CA . ILE A 1 96 ? 26.389 -17.213 -7.744 1.00 84.50 96 ILE A CA 1
ATOM 755 C C . ILE A 1 96 ? 26.476 -18.704 -8.100 1.00 84.50 96 ILE A C 1
ATOM 757 O O . ILE A 1 96 ? 27.035 -19.483 -7.328 1.00 84.50 96 ILE A O 1
ATOM 761 N N . ARG A 1 97 ? 25.957 -19.104 -9.270 1.00 86.88 97 ARG A N 1
ATOM 762 C CA . ARG A 1 97 ? 25.967 -20.505 -9.722 1.00 86.88 97 ARG A CA 1
ATOM 763 C C . ARG A 1 97 ? 27.361 -21.013 -10.080 1.00 86.88 97 ARG A C 1
ATOM 765 O O . ARG A 1 97 ? 27.712 -22.114 -9.674 1.00 86.88 97 ARG A O 1
ATOM 772 N N . ASN A 1 98 ? 28.137 -20.240 -10.837 1.00 86.75 98 ASN A N 1
ATOM 773 C CA . ASN A 1 98 ? 29.410 -20.708 -11.390 1.00 86.75 98 ASN A CA 1
ATOM 774 C C . ASN A 1 98 ? 30.570 -20.611 -10.395 1.00 86.75 98 ASN A C 1
ATOM 776 O O . ASN A 1 98 ? 31.465 -21.448 -10.430 1.00 86.75 98 ASN A O 1
ATOM 780 N N . LEU A 1 99 ? 30.581 -19.591 -9.531 1.00 74.81 99 LEU A N 1
ATOM 781 C CA . LEU A 1 99 ? 31.693 -19.346 -8.606 1.00 74.81 99 LEU A CA 1
ATOM 782 C C . LEU A 1 99 ? 31.447 -19.910 -7.204 1.00 74.81 99 LEU A C 1
ATOM 784 O O . LEU A 1 99 ? 32.322 -19.775 -6.354 1.00 74.81 99 LEU A O 1
ATOM 788 N N . GLY A 1 100 ? 30.281 -20.523 -6.956 1.00 61.72 100 GLY A N 1
ATOM 789 C CA . GLY A 1 100 ? 29.965 -21.220 -5.709 1.00 61.72 100 GLY A CA 1
ATOM 790 C C . GLY A 1 100 ? 30.341 -20.415 -4.467 1.00 61.72 100 GLY A C 1
ATOM 791 O O . GLY A 1 100 ? 31.225 -20.832 -3.736 1.00 61.72 100 GLY A O 1
ATOM 792 N N . PHE A 1 101 ? 29.734 -19.240 -4.258 1.00 58.12 101 PHE A N 1
ATOM 793 C CA . PHE A 1 101 ? 29.990 -18.361 -3.100 1.00 58.12 101 PHE A CA 1
ATOM 794 C C . PHE A 1 101 ? 31.475 -18.080 -2.771 1.00 58.12 101 PHE A C 1
ATOM 796 O O . PHE A 1 101 ? 31.766 -17.598 -1.678 1.00 58.12 101 PHE A O 1
ATOM 803 N N . ALA A 1 102 ? 32.430 -18.321 -3.676 1.00 47.34 102 ALA A N 1
ATOM 804 C CA . ALA A 1 102 ? 33.798 -17.892 -3.441 1.00 47.34 102 ALA A CA 1
ATOM 805 C C . ALA A 1 102 ? 33.799 -16.353 -3.455 1.00 47.34 102 ALA A C 1
ATOM 807 O O . ALA A 1 102 ? 33.403 -15.765 -4.470 1.00 47.34 102 ALA A O 1
ATOM 808 N N . PRO A 1 103 ? 34.177 -15.676 -2.351 1.00 49.41 103 PRO A N 1
ATOM 809 C CA . PRO A 1 103 ? 34.208 -14.224 -2.309 1.00 49.41 103 PRO A CA 1
ATOM 810 C C . PRO A 1 103 ? 35.063 -13.727 -3.471 1.00 49.41 103 PRO A C 1
ATOM 812 O O . PRO A 1 103 ? 36.172 -14.210 -3.712 1.00 49.41 103 PRO A O 1
ATOM 815 N N . TYR A 1 104 ? 34.489 -12.802 -4.234 1.00 47.56 104 TYR A N 1
ATOM 816 C CA . TYR A 1 104 ? 35.077 -12.228 -5.432 1.00 47.56 104 TYR A CA 1
ATOM 817 C C . TYR A 1 104 ? 36.431 -11.590 -5.067 1.00 47.56 104 TYR A C 1
ATOM 819 O O . TYR A 1 104 ? 36.481 -10.475 -4.553 1.00 47.56 104 TYR A O 1
ATOM 827 N N . ARG A 1 105 ? 37.543 -12.310 -5.290 1.00 42.06 105 ARG A N 1
ATOM 828 C CA . ARG A 1 105 ? 38.911 -11.788 -5.133 1.00 42.06 105 ARG A CA 1
ATOM 829 C C . ARG A 1 105 ? 39.185 -10.775 -6.244 1.00 42.06 105 ARG A C 1
ATOM 831 O O . ARG A 1 105 ? 39.802 -11.100 -7.255 1.00 42.06 105 ARG A O 1
ATOM 838 N N . VAL A 1 106 ? 38.765 -9.529 -6.054 1.00 48.62 106 VAL A N 1
ATOM 839 C CA . VAL A 1 106 ? 39.360 -8.401 -6.786 1.00 48.62 106 VAL A CA 1
ATOM 840 C C . VAL A 1 106 ? 40.618 -7.993 -6.043 1.00 48.62 106 VAL A C 1
ATOM 842 O O . VAL A 1 106 ? 40.567 -7.101 -5.213 1.00 48.62 106 VAL A O 1
ATOM 845 N N . GLY A 1 107 ? 41.721 -8.700 -6.304 1.00 43.94 107 GLY A N 1
ATOM 846 C CA . GLY A 1 107 ? 43.103 -8.222 -6.135 1.00 43.94 107 GLY A CA 1
ATOM 847 C C . GLY A 1 107 ? 43.433 -7.301 -4.949 1.00 43.94 107 GLY A C 1
ATOM 848 O O . GLY A 1 107 ? 44.202 -6.365 -5.134 1.00 43.94 107 GLY A O 1
ATOM 849 N N . GLY A 1 108 ? 42.883 -7.550 -3.760 1.00 49.47 108 GLY A N 1
ATOM 850 C CA . GLY A 1 108 ? 43.105 -6.756 -2.553 1.00 49.47 108 GLY A CA 1
ATOM 851 C C . GLY A 1 108 ? 43.080 -7.636 -1.300 1.00 49.47 108 GLY A C 1
ATOM 852 O O . GLY A 1 108 ? 42.626 -8.784 -1.383 1.00 49.47 108 GLY A O 1
ATOM 853 N N . PRO A 1 109 ? 43.609 -7.146 -0.160 1.00 44.34 109 PRO A N 1
ATOM 854 C CA . PRO A 1 109 ? 43.629 -7.889 1.096 1.00 44.34 109 PRO A CA 1
ATOM 855 C C . PRO A 1 109 ? 42.213 -8.339 1.459 1.00 44.34 109 PRO A C 1
ATOM 857 O O . PRO A 1 109 ? 41.254 -7.622 1.188 1.00 44.34 109 PRO A O 1
ATOM 860 N N . LEU A 1 110 ? 42.097 -9.537 2.034 1.00 44.84 110 LEU A N 1
ATOM 861 C CA . LEU A 1 110 ? 40.842 -10.147 2.477 1.00 44.84 110 LEU A CA 1
ATOM 862 C C . LEU A 1 110 ? 40.185 -9.277 3.557 1.00 44.84 110 LEU A C 1
ATOM 864 O O . LEU A 1 110 ? 40.360 -9.506 4.747 1.00 44.84 110 LEU A O 1
ATOM 868 N N . GLU A 1 111 ? 39.449 -8.257 3.140 1.00 44.69 111 GLU A N 1
ATOM 869 C CA . GLU A 1 111 ? 38.547 -7.523 4.007 1.00 44.69 111 GLU A CA 1
ATOM 870 C C . GLU A 1 111 ? 37.285 -8.384 4.122 1.00 44.69 111 GLU A C 1
ATOM 872 O O . GLU A 1 111 ? 36.526 -8.521 3.163 1.00 44.69 111 GLU A O 1
ATOM 877 N N . GLU A 1 112 ? 37.093 -9.017 5.280 1.00 45.81 112 GLU A N 1
ATOM 878 C CA . GLU A 1 112 ? 35.964 -9.897 5.641 1.00 45.81 112 GLU A CA 1
ATOM 879 C C . GLU A 1 112 ? 34.593 -9.182 5.656 1.00 45.81 112 GLU A C 1
ATOM 881 O O . GLU A 1 112 ? 33.646 -9.611 6.317 1.00 45.81 112 GLU A O 1
ATOM 886 N N . SER A 1 113 ? 34.448 -8.079 4.921 1.00 47.00 113 SER A N 1
ATOM 887 C CA . SER A 1 113 ? 33.161 -7.438 4.705 1.00 47.00 113 SER A CA 1
ATOM 888 C C . SER A 1 113 ? 32.311 -8.326 3.793 1.00 47.00 113 SER A C 1
ATOM 890 O O . SER A 1 113 ? 32.688 -8.698 2.681 1.00 47.00 113 SER A O 1
ATOM 892 N N . HIS A 1 114 ? 31.167 -8.743 4.327 1.00 50.31 114 HIS A N 1
ATOM 893 C CA . HIS A 1 114 ? 30.191 -9.599 3.669 1.00 50.31 114 HIS A CA 1
ATOM 894 C C . HIS A 1 114 ? 29.952 -9.129 2.212 1.00 50.31 114 HIS A C 1
ATOM 896 O O . HIS A 1 114 ? 29.695 -7.942 2.009 1.00 50.31 114 HIS A O 1
ATOM 902 N N . PRO A 1 115 ? 29.954 -10.010 1.188 1.00 53.38 115 PRO A N 1
ATOM 903 C CA . PRO A 1 115 ? 29.848 -9.630 -0.237 1.00 53.38 115 PRO A CA 1
ATOM 904 C C . PRO A 1 115 ? 28.598 -8.813 -0.625 1.00 53.38 115 PRO A C 1
ATOM 906 O O . PRO A 1 115 ? 28.485 -8.313 -1.744 1.00 53.38 115 PRO A O 1
ATOM 909 N N . TRP A 1 116 ? 27.656 -8.674 0.305 1.00 59.72 116 TRP A N 1
ATOM 910 C CA . TRP A 1 116 ? 26.421 -7.909 0.186 1.00 59.72 116 TRP A CA 1
ATOM 911 C C . TRP A 1 116 ? 26.422 -6.750 1.178 1.00 59.72 116 TRP A C 1
ATOM 913 O O . TRP A 1 116 ? 25.616 -6.718 2.103 1.00 59.72 116 TRP A O 1
ATOM 923 N N . ASP A 1 117 ? 27.342 -5.811 0.978 1.00 71.62 117 ASP A N 1
ATOM 924 C CA . ASP A 1 117 ? 27.290 -4.508 1.634 1.00 71.62 117 ASP A CA 1
ATOM 925 C C . ASP A 1 117 ? 26.001 -3.756 1.233 1.00 71.62 117 ASP A C 1
ATOM 927 O O . ASP A 1 117 ? 25.447 -3.947 0.139 1.00 71.62 117 ASP A O 1
ATOM 931 N N . GLU A 1 118 ? 25.528 -2.878 2.114 1.00 72.50 118 GLU A N 1
ATOM 932 C CA . GLU A 1 118 ? 24.302 -2.084 1.992 1.00 72.50 118 GLU A CA 1
ATOM 933 C C . GLU A 1 118 ? 24.214 -1.370 0.630 1.00 72.50 118 GLU A C 1
ATOM 935 O O . GLU A 1 118 ? 23.164 -1.341 -0.019 1.00 72.50 118 GLU A O 1
ATOM 940 N N . ARG A 1 119 ? 25.358 -0.909 0.108 1.00 76.44 119 ARG A N 1
ATOM 941 C CA . ARG A 1 119 ? 25.481 -0.264 -1.210 1.00 76.44 119 ARG A CA 1
ATOM 942 C C . ARG A 1 119 ? 25.061 -1.162 -2.375 1.00 76.44 119 ARG A C 1
ATOM 944 O O . ARG A 1 119 ? 24.434 -0.695 -3.327 1.00 76.44 119 ARG A O 1
ATOM 951 N N . THR A 1 120 ? 25.404 -2.449 -2.325 1.00 79.75 120 THR A N 1
ATOM 952 C CA . THR A 1 120 ? 25.029 -3.413 -3.370 1.00 79.75 120 THR A CA 1
ATOM 953 C C . THR A 1 120 ? 23.532 -3.710 -3.309 1.00 79.75 120 THR A C 1
ATOM 955 O O . THR A 1 120 ? 22.894 -3.824 -4.352 1.00 79.75 120 THR A O 1
ATOM 958 N N . SER A 1 121 ? 22.946 -3.742 -2.111 1.00 81.00 121 SER A N 1
ATOM 959 C CA . SER A 1 121 ? 21.495 -3.851 -1.944 1.00 81.00 121 SER A CA 1
ATOM 960 C C . SER A 1 121 ? 20.774 -2.664 -2.593 1.00 81.00 121 SER A C 1
ATOM 962 O O . SER A 1 121 ? 19.920 -2.864 -3.460 1.00 81.00 121 SER A O 1
ATOM 964 N N . VAL A 1 122 ? 21.162 -1.428 -2.260 1.00 86.62 122 VAL A N 1
ATOM 965 C CA . VAL A 1 122 ? 20.549 -0.204 -2.814 1.00 86.62 122 VAL A CA 1
ATOM 966 C C . VAL A 1 122 ? 20.587 -0.195 -4.345 1.00 86.62 122 VAL A C 1
ATOM 968 O O . VAL A 1 122 ? 19.590 0.141 -4.984 1.00 86.62 122 VAL A O 1
ATOM 971 N N . HIS A 1 123 ? 21.693 -0.640 -4.946 1.00 89.56 123 HIS A N 1
ATOM 972 C CA . HIS A 1 123 ? 21.828 -0.740 -6.399 1.00 89.56 123 HIS A CA 1
ATOM 973 C C . HIS A 1 123 ? 20.707 -1.561 -7.058 1.00 89.56 123 HIS A C 1
ATOM 975 O O . HIS A 1 123 ? 20.081 -1.082 -8.005 1.00 89.56 123 HIS A O 1
ATOM 981 N N . PHE A 1 124 ? 20.423 -2.768 -6.556 1.00 91.12 124 PHE A N 1
ATOM 982 C CA . PHE A 1 124 ? 19.392 -3.629 -7.142 1.00 91.12 124 PHE A CA 1
ATOM 983 C C . PHE A 1 124 ? 17.980 -3.110 -6.889 1.00 91.12 124 PHE A C 1
ATOM 985 O O . PHE A 1 124 ? 17.137 -3.226 -7.779 1.00 91.12 124 PHE A O 1
ATOM 992 N N . HIS A 1 125 ? 17.718 -2.504 -5.728 1.00 91.25 125 HIS A N 1
ATOM 993 C CA . HIS A 1 125 ? 16.423 -1.876 -5.452 1.00 91.25 125 HIS A CA 1
ATOM 994 C C . HIS A 1 125 ? 16.153 -0.730 -6.433 1.00 91.25 125 HIS A C 1
ATOM 996 O O . HIS A 1 125 ? 15.100 -0.701 -7.069 1.00 91.25 125 HIS A O 1
ATOM 1002 N N . LEU A 1 126 ? 17.129 0.165 -6.624 1.00 93.75 126 LEU A N 1
ATOM 1003 C CA . LEU A 1 126 ? 16.985 1.294 -7.541 1.00 93.75 126 LEU A CA 1
ATOM 1004 C C . LEU A 1 126 ? 16.826 0.840 -8.993 1.00 93.75 126 LEU A C 1
ATOM 1006 O O . LEU A 1 126 ? 15.960 1.360 -9.684 1.00 93.75 126 LEU A O 1
ATOM 1010 N N . LEU A 1 127 ? 17.604 -0.140 -9.464 1.00 93.38 127 LEU A N 1
ATOM 1011 C CA . LEU A 1 127 ? 17.456 -0.650 -10.833 1.00 93.38 127 LEU A CA 1
ATOM 1012 C C . LEU A 1 127 ? 16.104 -1.332 -11.062 1.00 93.38 127 LEU A C 1
ATOM 1014 O O . LEU A 1 127 ? 15.468 -1.099 -12.091 1.00 93.38 127 LEU A O 1
ATOM 1018 N N . SER A 1 128 ? 15.654 -2.135 -10.094 1.00 94.94 128 SER A N 1
ATOM 1019 C CA . SER A 1 128 ? 14.381 -2.861 -10.182 1.00 94.94 128 SER A CA 1
ATOM 1020 C C . SER A 1 128 ? 13.179 -1.921 -10.189 1.00 94.94 128 SER A C 1
ATOM 1022 O O . SER A 1 128 ? 12.165 -2.259 -10.786 1.00 94.94 128 SER A O 1
ATOM 1024 N N . LEU A 1 129 ? 13.294 -0.741 -9.573 1.00 95.25 129 LEU A N 1
ATOM 1025 C CA . LEU A 1 129 ? 12.256 0.291 -9.575 1.00 95.25 129 LEU A CA 1
ATOM 1026 C C . LEU A 1 129 ? 12.360 1.237 -10.777 1.00 95.25 129 LEU A C 1
ATOM 1028 O O . LEU A 1 129 ? 11.358 1.528 -11.424 1.00 95.25 129 LEU A O 1
ATOM 1032 N N . ALA A 1 130 ? 13.561 1.717 -11.100 1.00 96.19 130 ALA A N 1
ATOM 1033 C CA . ALA A 1 130 ? 13.748 2.763 -12.100 1.00 96.19 130 ALA A CA 1
ATOM 1034 C C . ALA A 1 130 ? 13.424 2.287 -13.524 1.00 96.19 130 ALA A C 1
ATOM 1036 O O . ALA A 1 130 ? 12.772 3.022 -14.263 1.00 96.19 130 ALA A O 1
ATOM 1037 N N . ALA A 1 131 ? 13.837 1.071 -13.909 1.00 96.38 131 ALA A N 1
ATOM 1038 C CA . ALA A 1 131 ? 13.604 0.558 -15.264 1.00 96.38 131 ALA A CA 1
ATOM 1039 C C . ALA A 1 131 ? 12.106 0.470 -15.616 1.00 96.38 131 ALA A C 1
ATOM 1041 O O . ALA A 1 131 ? 11.705 1.057 -16.622 1.00 96.38 131 ALA A O 1
ATOM 1042 N N . PRO A 1 132 ? 11.257 -0.216 -14.819 1.00 97.75 132 PRO A N 1
ATOM 1043 C CA . PRO A 1 132 ? 9.846 -0.351 -15.157 1.00 97.75 132 PRO A CA 1
ATOM 1044 C C . PRO A 1 132 ? 9.103 0.977 -15.024 1.00 97.75 132 PRO A C 1
ATOM 1046 O O . PRO A 1 132 ? 8.233 1.251 -15.843 1.00 97.75 132 PRO A O 1
ATOM 1049 N N . LEU A 1 133 ? 9.445 1.833 -14.051 1.00 97.38 133 LEU A N 1
ATOM 1050 C CA . LEU A 1 133 ? 8.800 3.142 -13.909 1.00 97.38 133 LEU A CA 1
ATOM 1051 C C . LEU A 1 133 ? 9.091 4.055 -15.104 1.00 97.38 133 LEU A C 1
ATOM 1053 O O . LEU A 1 133 ? 8.163 4.667 -15.628 1.00 97.38 133 LEU A O 1
ATOM 1057 N N . ALA A 1 134 ? 10.341 4.113 -15.575 1.00 97.81 134 ALA A N 1
ATOM 1058 C CA . ALA A 1 134 ? 10.695 4.881 -16.767 1.00 97.81 134 ALA A CA 1
ATOM 1059 C C . ALA A 1 134 ? 9.993 4.332 -18.019 1.00 97.81 134 ALA A C 1
ATOM 1061 O O . ALA A 1 134 ? 9.414 5.099 -18.792 1.00 97.81 134 ALA A O 1
ATOM 1062 N N . ALA A 1 135 ? 9.969 3.005 -18.173 1.00 98.19 135 ALA A N 1
ATOM 1063 C CA . ALA A 1 135 ? 9.292 2.342 -19.280 1.00 98.19 135 ALA A CA 1
ATOM 1064 C C . ALA A 1 135 ? 7.786 2.632 -19.297 1.00 98.19 135 ALA A C 1
ATOM 1066 O O . ALA A 1 135 ? 7.237 3.010 -20.332 1.00 98.19 135 ALA A O 1
ATOM 1067 N N . LEU A 1 136 ? 7.120 2.491 -18.149 1.00 97.69 136 LEU A N 1
ATOM 1068 C CA . LEU A 1 136 ? 5.687 2.735 -17.996 1.00 97.69 136 LEU A CA 1
ATOM 1069 C C . LEU A 1 136 ? 5.344 4.213 -18.180 1.00 97.69 136 LEU A C 1
ATOM 1071 O O . LEU A 1 136 ? 4.357 4.518 -18.844 1.00 97.69 136 LEU A O 1
ATOM 1075 N N . LEU A 1 137 ? 6.158 5.130 -17.648 1.00 97.12 137 LEU A N 1
ATOM 1076 C CA . LEU A 1 137 ? 5.954 6.568 -17.815 1.00 97.12 137 LEU A CA 1
ATOM 1077 C C . LEU A 1 137 ? 6.024 6.966 -19.291 1.00 97.12 137 LEU A C 1
ATOM 1079 O O . LEU A 1 137 ? 5.103 7.613 -19.783 1.00 97.12 137 LEU A O 1
ATOM 1083 N N . LEU A 1 138 ? 7.071 6.552 -20.010 1.00 97.50 138 LEU A N 1
ATOM 1084 C CA . LEU A 1 138 ? 7.209 6.860 -21.436 1.00 97.50 138 LEU A CA 1
ATOM 1085 C C . LEU A 1 138 ? 6.126 6.180 -22.274 1.00 97.50 138 LEU A C 1
ATOM 1087 O O . LEU A 1 138 ? 5.525 6.829 -23.126 1.00 97.50 138 LEU A O 1
ATOM 1091 N N . SER A 1 139 ? 5.812 4.912 -21.990 1.00 97.75 139 SER A N 1
ATOM 1092 C CA . SER A 1 139 ? 4.724 4.207 -22.679 1.00 97.75 139 SER A CA 1
ATOM 1093 C C . SER A 1 139 ? 3.377 4.907 -22.445 1.00 97.75 139 SER A C 1
ATOM 1095 O O . SER A 1 139 ? 2.563 5.000 -23.359 1.00 97.75 139 SER A O 1
ATOM 1097 N N . ARG A 1 140 ? 3.145 5.469 -21.249 1.00 96.75 140 ARG A N 1
ATOM 1098 C CA . ARG A 1 140 ? 1.945 6.260 -20.935 1.00 96.75 140 ARG A CA 1
ATOM 1099 C C . ARG A 1 140 ? 1.845 7.553 -21.721 1.00 96.75 140 ARG A C 1
ATOM 1101 O O . ARG A 1 140 ? 0.746 7.910 -22.126 1.00 96.75 140 ARG A O 1
ATOM 1108 N N . GLN A 1 141 ? 2.961 8.234 -21.947 1.00 95.75 141 GLN A N 1
ATOM 1109 C CA . GLN A 1 141 ? 2.973 9.414 -22.813 1.00 95.75 141 GLN A CA 1
ATOM 1110 C C . GLN A 1 141 ? 2.722 9.035 -24.278 1.00 95.75 141 GLN A C 1
ATOM 1112 O O . GLN A 1 141 ? 2.051 9.755 -25.008 1.00 95.75 141 GLN A O 1
ATOM 1117 N N . LEU A 1 142 ? 3.208 7.865 -24.690 1.00 95.38 142 LEU A N 1
ATOM 1118 C CA . LEU A 1 142 ? 3.079 7.374 -26.055 1.00 95.38 142 LEU A CA 1
ATOM 1119 C C . LEU A 1 142 ? 1.648 6.950 -26.419 1.00 95.38 142 LEU A C 1
ATOM 1121 O O . LEU A 1 142 ? 1.216 7.142 -27.560 1.00 95.38 142 LEU A O 1
ATOM 1125 N N . TRP A 1 143 ? 0.909 6.389 -25.455 1.00 95.44 143 TRP A N 1
ATOM 1126 C CA . TRP A 1 143 ? -0.444 5.877 -25.665 1.00 95.44 143 TRP A CA 1
ATOM 1127 C C . TRP A 1 143 ? -1.469 6.540 -24.741 1.00 95.44 143 TRP A C 1
ATOM 1129 O O . TRP A 1 143 ? -1.479 6.329 -23.525 1.00 95.44 143 TRP A O 1
ATOM 1139 N N . ALA A 1 144 ? -2.421 7.254 -25.346 1.00 91.88 144 ALA A N 1
ATOM 1140 C CA . ALA A 1 144 ? -3.567 7.874 -24.678 1.00 91.88 144 ALA A CA 1
ATOM 1141 C C . ALA A 1 144 ? -4.646 6.844 -24.270 1.00 91.88 144 ALA A C 1
ATOM 1143 O O . ALA A 1 144 ? -5.806 6.940 -24.667 1.00 91.88 144 ALA A O 1
ATOM 1144 N N . LEU A 1 145 ? -4.260 5.818 -23.507 1.00 96.44 145 LEU A N 1
ATOM 1145 C CA . LEU A 1 145 ? -5.180 4.794 -23.010 1.00 96.44 145 LEU A CA 1
ATOM 1146 C C . LEU A 1 145 ? -5.934 5.275 -21.757 1.00 96.44 145 LEU A C 1
ATOM 1148 O O . LEU A 1 145 ? -5.401 6.073 -20.977 1.00 96.44 145 LEU A O 1
ATOM 1152 N N . PRO A 1 146 ? -7.141 4.741 -21.496 1.00 97.56 146 PRO A N 1
ATOM 1153 C CA . PRO A 1 146 ? -7.846 4.973 -20.241 1.00 97.56 146 PRO A CA 1
ATOM 1154 C C . PRO A 1 146 ? -7.023 4.554 -19.013 1.00 97.56 146 PRO A C 1
ATOM 1156 O O . PRO A 1 146 ? -6.237 3.605 -19.052 1.00 97.56 146 PRO A O 1
ATOM 1159 N N . ASN A 1 147 ? -7.255 5.222 -17.877 1.00 96.50 147 ASN A N 1
ATOM 1160 C CA . ASN A 1 147 ? -6.561 4.924 -16.615 1.00 96.50 147 ASN A CA 1
ATOM 1161 C C . ASN A 1 147 ? -6.756 3.477 -16.142 1.00 96.50 147 ASN A C 1
ATOM 1163 O O . ASN A 1 147 ? -5.834 2.897 -15.579 1.00 96.50 147 ASN A O 1
ATOM 1167 N N . THR A 1 148 ? -7.928 2.896 -16.399 1.00 97.06 148 THR A N 1
ATOM 1168 C CA . THR A 1 148 ? -8.246 1.504 -16.062 1.00 97.06 148 THR A CA 1
ATOM 1169 C C . THR A 1 148 ? -7.354 0.524 -16.820 1.00 97.06 148 THR A C 1
ATOM 1171 O O . THR A 1 148 ? -6.751 -0.357 -16.210 1.00 97.06 148 THR A O 1
ATOM 1174 N N . THR A 1 149 ? -7.193 0.726 -18.130 1.00 97.56 149 THR A N 1
ATOM 1175 C CA . THR A 1 149 ? -6.291 -0.063 -18.977 1.00 97.56 149 THR A CA 1
ATOM 1176 C C . THR A 1 149 ? -4.837 0.106 -18.541 1.00 97.56 149 THR A C 1
ATOM 1178 O O . THR A 1 149 ? -4.132 -0.888 -18.380 1.00 97.56 149 THR A O 1
ATOM 1181 N N . TRP A 1 150 ? -4.402 1.341 -18.264 1.00 97.19 150 TRP A N 1
ATOM 1182 C CA . TRP A 1 150 ? -3.058 1.602 -17.737 1.00 97.19 150 TRP A CA 1
ATOM 1183 C C . TRP A 1 150 ? -2.804 0.906 -16.403 1.00 97.19 150 TRP A C 1
ATOM 1185 O O . TRP A 1 150 ? -1.756 0.292 -16.230 1.00 97.19 150 TRP A O 1
ATOM 1195 N N . GLY A 1 151 ? -3.759 0.961 -15.478 1.00 97.31 151 GLY A N 1
ATOM 1196 C CA . GLY A 1 151 ? -3.644 0.262 -14.205 1.00 97.31 151 GLY A CA 1
ATOM 1197 C C . GLY A 1 151 ? -3.522 -1.249 -14.387 1.00 97.31 151 GLY A C 1
ATOM 1198 O O . GLY A 1 151 ? -2.653 -1.856 -13.774 1.00 97.31 151 GLY A O 1
ATOM 1199 N N . GLY A 1 152 ? -4.292 -1.844 -15.306 1.00 97.88 152 GLY A N 1
ATOM 1200 C CA . GLY A 1 152 ? -4.156 -3.259 -15.670 1.00 97.88 152 GLY A CA 1
ATOM 1201 C C . GLY A 1 152 ? -2.771 -3.620 -16.221 1.00 97.88 152 GLY A C 1
ATOM 1202 O O . GLY A 1 152 ? -2.194 -4.621 -15.802 1.00 97.88 152 GLY A O 1
ATOM 1203 N N . ILE A 1 153 ? -2.201 -2.787 -17.100 1.00 97.94 153 ILE A N 1
ATOM 1204 C CA . ILE A 1 153 ? -0.839 -2.980 -17.631 1.00 97.94 153 ILE A CA 1
ATOM 1205 C C . ILE A 1 153 ? 0.191 -2.931 -16.497 1.00 97.94 153 ILE A C 1
ATOM 1207 O O . ILE A 1 153 ? 1.031 -3.820 -16.390 1.00 97.94 153 ILE A O 1
ATOM 1211 N N . VAL A 1 154 ? 0.107 -1.924 -15.623 1.00 98.25 154 VAL A N 1
ATOM 1212 C CA . VAL A 1 154 ? 1.035 -1.767 -14.494 1.00 98.25 154 VAL A CA 1
ATOM 1213 C C . VAL A 1 154 ? 0.914 -2.940 -13.511 1.00 98.25 154 VAL A C 1
ATOM 1215 O O . VAL A 1 154 ? 1.936 -3.445 -13.054 1.00 98.25 154 VAL A O 1
ATOM 1218 N N . LEU A 1 155 ? -0.304 -3.421 -13.228 1.00 98.00 155 LEU A N 1
ATOM 1219 C CA . LEU A 1 155 ? -0.538 -4.615 -12.405 1.00 98.00 155 LEU A CA 1
ATOM 1220 C C . LEU A 1 155 ? 0.025 -5.885 -13.056 1.00 98.00 155 LEU A C 1
ATOM 1222 O O . LEU A 1 155 ? 0.615 -6.717 -12.369 1.00 98.00 155 LEU A O 1
ATOM 1226 N N . GLY A 1 156 ? -0.101 -6.021 -14.378 1.00 97.94 156 GLY A N 1
ATOM 1227 C CA . GLY A 1 156 ? 0.547 -7.091 -15.136 1.00 97.94 156 GLY A CA 1
ATOM 1228 C C . GLY A 1 156 ? 2.067 -7.059 -14.971 1.00 97.94 156 GLY A C 1
ATOM 1229 O O . GLY A 1 156 ? 2.680 -8.083 -14.672 1.00 97.94 156 GLY A O 1
ATOM 1230 N N . THR A 1 157 ? 2.678 -5.876 -15.065 1.00 97.94 157 THR A N 1
ATOM 1231 C CA . THR A 1 157 ? 4.112 -5.697 -14.801 1.00 97.94 157 THR A CA 1
ATOM 1232 C C . THR A 1 157 ? 4.462 -6.023 -13.348 1.00 97.94 157 THR A C 1
ATOM 1234 O O . THR A 1 157 ? 5.420 -6.752 -13.111 1.00 97.94 157 THR A O 1
ATOM 1237 N N . ALA A 1 158 ? 3.676 -5.569 -12.367 1.00 98.00 158 ALA A N 1
ATOM 1238 C CA . ALA A 1 158 ? 3.872 -5.907 -10.955 1.00 98.00 158 ALA A CA 1
ATOM 1239 C C . ALA A 1 158 ? 3.875 -7.430 -10.723 1.00 98.00 158 ALA A C 1
ATOM 1241 O O . ALA A 1 158 ? 4.744 -7.948 -10.019 1.00 98.00 158 ALA A O 1
ATOM 1242 N N . LEU A 1 159 ? 2.964 -8.161 -11.376 1.00 97.69 159 LEU A N 1
ATOM 1243 C CA . LEU A 1 159 ? 2.912 -9.621 -11.325 1.00 97.69 159 LEU A CA 1
ATOM 1244 C C . LEU A 1 159 ? 4.180 -10.265 -11.905 1.00 97.69 159 LEU A C 1
ATOM 1246 O O . LEU A 1 159 ? 4.701 -11.205 -11.310 1.00 97.69 159 LEU A O 1
ATOM 1250 N N . LEU A 1 160 ? 4.723 -9.750 -13.014 1.00 97.75 160 LEU A N 1
ATOM 1251 C CA . LEU A 1 160 ? 5.991 -10.245 -13.571 1.00 97.75 160 LEU A CA 1
ATOM 1252 C C . LEU A 1 160 ? 7.150 -10.097 -12.573 1.00 97.75 160 LEU A C 1
ATOM 1254 O O . LEU A 1 160 ? 7.932 -11.033 -12.401 1.00 97.75 160 LEU A O 1
ATOM 1258 N N . TYR A 1 161 ? 7.231 -8.964 -11.870 1.00 97.75 161 TYR A N 1
ATOM 1259 C CA . TYR A 1 161 ? 8.233 -8.751 -10.820 1.00 97.75 161 TYR A CA 1
ATOM 1260 C C . TYR A 1 161 ? 8.010 -9.671 -9.612 1.00 97.75 161 TYR A C 1
ATOM 1262 O O . TYR A 1 161 ? 8.974 -10.198 -9.059 1.00 97.75 161 TYR A O 1
ATOM 1270 N N . LEU A 1 162 ? 6.757 -9.928 -9.230 1.00 96.88 162 LEU A N 1
ATOM 1271 C CA . LEU A 1 162 ? 6.424 -10.869 -8.158 1.00 96.88 162 LEU A CA 1
ATOM 1272 C C . LEU A 1 162 ? 6.835 -12.309 -8.513 1.00 96.88 162 LEU A C 1
ATOM 1274 O O . LEU A 1 162 ? 7.402 -13.015 -7.678 1.00 96.88 162 LEU A O 1
ATOM 1278 N N . LEU A 1 163 ? 6.601 -12.738 -9.755 1.00 96.94 163 LEU A N 1
ATOM 1279 C CA . LEU A 1 163 ? 7.036 -14.046 -10.250 1.00 96.94 163 LEU A CA 1
ATOM 1280 C C . LEU A 1 163 ? 8.567 -14.145 -10.287 1.00 96.94 163 LEU A C 1
ATOM 1282 O O . LEU A 1 163 ? 9.131 -15.124 -9.795 1.00 96.94 163 LEU A O 1
ATOM 1286 N N . ALA A 1 164 ? 9.245 -13.105 -10.785 1.00 96.50 164 ALA A N 1
ATOM 1287 C CA . ALA A 1 164 ? 10.703 -13.025 -10.765 1.00 96.50 164 ALA A CA 1
ATOM 1288 C C . ALA A 1 164 ? 11.254 -13.096 -9.333 1.00 96.50 164 ALA A C 1
ATOM 1290 O O . ALA A 1 164 ? 12.241 -13.789 -9.086 1.00 96.50 164 ALA A O 1
ATOM 1291 N N . ALA A 1 165 ? 10.596 -12.444 -8.372 1.00 95.75 165 ALA A N 1
ATOM 1292 C CA . ALA A 1 165 ? 10.953 -12.540 -6.964 1.00 95.75 165 ALA A CA 1
ATOM 1293 C C . ALA A 1 165 ? 10.818 -13.965 -6.414 1.00 95.75 165 ALA A C 1
ATOM 1295 O O . ALA A 1 165 ? 11.698 -14.420 -5.686 1.00 95.75 165 ALA A O 1
ATOM 1296 N N . GLY A 1 166 ? 9.736 -14.671 -6.754 1.00 95.12 166 GLY A N 1
ATOM 1297 C CA . GLY A 1 166 ? 9.506 -16.051 -6.325 1.00 95.12 166 GLY A CA 1
ATOM 1298 C C . GLY A 1 166 ? 10.592 -17.004 -6.824 1.00 95.12 166 GLY A C 1
ATOM 1299 O O . GLY A 1 166 ? 11.129 -17.794 -6.047 1.00 95.12 166 GLY A O 1
ATOM 1300 N N . GLU A 1 167 ? 10.972 -16.875 -8.096 1.00 95.38 167 GLU A N 1
ATOM 1301 C CA . GLU A 1 167 ? 12.059 -17.663 -8.683 1.00 95.38 167 GLU A CA 1
ATOM 1302 C C . GLU A 1 167 ? 13.418 -17.295 -8.083 1.00 95.38 167 GLU A C 1
ATOM 1304 O O . GLU A 1 167 ? 14.156 -18.175 -7.639 1.00 95.38 167 GLU A O 1
ATOM 1309 N N . LEU A 1 168 ? 13.737 -16.000 -7.976 1.00 93.44 168 LEU A N 1
ATOM 1310 C CA . LEU A 1 168 ? 14.984 -15.536 -7.362 1.00 93.44 168 LEU A CA 1
ATOM 1311 C C . LEU A 1 168 ? 15.074 -15.898 -5.880 1.00 93.44 168 LEU A C 1
ATOM 1313 O O . LEU A 1 168 ? 16.172 -16.140 -5.393 1.00 93.44 168 LEU A O 1
ATOM 1317 N N . GLY A 1 169 ? 13.954 -15.998 -5.164 1.00 91.94 169 GLY A N 1
ATOM 1318 C CA . GLY A 1 169 ? 13.917 -16.352 -3.744 1.00 91.94 169 GLY A CA 1
ATOM 1319 C C . GLY A 1 169 ? 14.469 -17.746 -3.447 1.00 91.94 169 GLY A C 1
ATOM 1320 O O . GLY A 1 169 ? 14.961 -17.978 -2.342 1.00 91.94 169 GLY A O 1
ATOM 1321 N N . ARG A 1 170 ? 14.456 -18.646 -4.440 1.00 90.25 170 ARG A N 1
ATOM 1322 C CA . ARG A 1 170 ? 15.079 -19.977 -4.356 1.00 90.25 170 ARG A CA 1
ATOM 1323 C C . ARG A 1 170 ? 16.607 -19.916 -4.391 1.00 90.25 170 ARG A C 1
ATOM 1325 O O . ARG A 1 170 ? 17.256 -20.802 -3.847 1.00 90.25 170 ARG A O 1
ATOM 1332 N N . TRP A 1 171 ? 17.170 -18.883 -5.016 1.00 88.12 171 TRP A N 1
ATOM 1333 C CA . TRP A 1 171 ? 18.608 -18.761 -5.275 1.00 88.12 171 TRP A CA 1
ATOM 1334 C C . TRP A 1 171 ? 19.279 -17.705 -4.397 1.00 88.12 171 TRP A C 1
ATOM 1336 O O . TRP A 1 171 ? 20.376 -17.924 -3.893 1.00 88.12 171 TRP A O 1
ATOM 1346 N N . HIS A 1 172 ? 18.641 -16.543 -4.230 1.00 89.31 172 HIS A N 1
ATOM 1347 C CA . HIS A 1 172 ? 19.240 -15.376 -3.598 1.00 89.31 172 HIS A CA 1
ATOM 1348 C C . HIS A 1 172 ? 18.197 -14.401 -3.017 1.00 89.31 172 HIS A C 1
ATOM 1350 O O . HIS A 1 172 ? 17.612 -13.570 -3.720 1.00 89.31 172 HIS A O 1
ATOM 1356 N N . ARG A 1 173 ? 17.996 -14.456 -1.692 1.00 88.69 173 ARG A N 1
ATOM 1357 C CA . ARG A 1 173 ? 16.971 -13.664 -0.981 1.00 88.69 173 ARG A CA 1
ATOM 1358 C C . ARG A 1 173 ? 17.083 -12.141 -1.183 1.00 88.69 173 ARG A C 1
ATOM 1360 O O . ARG A 1 173 ? 16.055 -11.533 -1.462 1.00 88.69 173 ARG A O 1
ATOM 1367 N N . PRO A 1 174 ? 18.268 -11.500 -1.111 1.00 88.75 174 PRO A N 1
ATOM 1368 C CA . PRO A 1 174 ? 18.373 -10.056 -1.350 1.00 88.75 174 PRO A CA 1
ATOM 1369 C C . PRO A 1 174 ? 17.872 -9.598 -2.729 1.00 88.75 174 PRO A C 1
ATOM 1371 O O . PRO A 1 174 ? 17.237 -8.551 -2.832 1.00 88.75 174 PRO A O 1
ATOM 1374 N N . LEU A 1 175 ? 18.102 -10.391 -3.783 1.00 91.81 175 LEU A N 1
ATOM 1375 C CA . LEU A 1 175 ? 17.630 -10.051 -5.132 1.00 91.81 175 LEU A CA 1
ATOM 1376 C C . LEU A 1 175 ? 16.113 -10.208 -5.235 1.00 91.81 175 LEU A C 1
ATOM 1378 O O . LEU A 1 175 ? 15.447 -9.362 -5.831 1.00 91.81 175 LEU A O 1
ATOM 1382 N N . ALA A 1 176 ? 15.568 -11.252 -4.606 1.00 93.06 176 ALA A N 1
ATOM 1383 C CA . ALA A 1 176 ? 14.128 -11.439 -4.490 1.00 93.06 176 ALA A CA 1
ATOM 1384 C C . ALA A 1 176 ? 13.462 -10.265 -3.760 1.00 93.06 176 ALA A C 1
ATOM 1386 O O . ALA A 1 176 ? 12.442 -9.767 -4.221 1.00 93.06 176 ALA A O 1
ATOM 1387 N N . ASN A 1 177 ? 14.066 -9.762 -2.679 1.00 91.44 177 ASN A N 1
ATOM 1388 C CA . ASN A 1 177 ? 13.548 -8.609 -1.939 1.00 91.44 177 ASN A CA 1
ATOM 1389 C C . ASN A 1 177 ? 13.491 -7.341 -2.803 1.00 91.44 177 ASN A C 1
ATOM 1391 O O . ASN A 1 177 ? 12.489 -6.629 -2.763 1.00 91.44 177 ASN A O 1
ATOM 1395 N N . ALA A 1 178 ? 14.509 -7.094 -3.635 1.00 93.31 178 ALA A N 1
ATOM 1396 C CA . ALA A 1 178 ? 14.489 -5.977 -4.580 1.00 93.31 178 ALA A CA 1
ATOM 1397 C C . ALA A 1 178 ? 13.345 -6.100 -5.603 1.00 93.31 178 ALA A C 1
ATOM 1399 O O . ALA A 1 178 ? 12.680 -5.108 -5.904 1.00 93.31 178 ALA A O 1
ATOM 1400 N N . GLN A 1 179 ? 13.069 -7.318 -6.089 1.00 96.12 179 GLN A N 1
ATOM 1401 C CA . GLN A 1 179 ? 11.934 -7.573 -6.981 1.00 96.12 179 GLN A CA 1
ATOM 1402 C C . GLN A 1 179 ? 10.583 -7.440 -6.265 1.00 96.12 179 GLN A C 1
ATOM 1404 O O . GLN A 1 179 ? 9.654 -6.894 -6.848 1.00 96.12 179 GLN A O 1
ATOM 1409 N N . LEU A 1 180 ? 10.468 -7.879 -5.006 1.00 95.12 180 LEU A N 1
ATOM 1410 C CA . LEU A 1 180 ? 9.248 -7.717 -4.202 1.00 95.12 180 LEU A CA 1
ATOM 1411 C C . LEU A 1 180 ? 8.930 -6.246 -3.948 1.00 95.12 180 LEU A C 1
ATOM 1413 O O . LEU A 1 180 ? 7.771 -5.855 -4.045 1.00 95.12 180 LEU A O 1
ATOM 1417 N N . LEU A 1 181 ? 9.948 -5.430 -3.656 1.00 93.56 181 LEU A N 1
ATOM 1418 C CA . LEU A 1 181 ? 9.762 -3.993 -3.486 1.00 93.56 181 LEU A CA 1
ATOM 1419 C C . LEU A 1 181 ? 9.252 -3.353 -4.782 1.00 93.56 181 LEU A C 1
ATOM 1421 O O . LEU A 1 181 ? 8.279 -2.603 -4.749 1.00 93.56 181 LEU A O 1
ATOM 1425 N N . ALA A 1 182 ? 9.868 -3.689 -5.919 1.00 96.00 182 ALA A N 1
ATOM 1426 C CA . ALA A 1 182 ? 9.423 -3.208 -7.222 1.00 96.00 182 ALA A CA 1
ATOM 1427 C C . ALA A 1 182 ? 7.997 -3.665 -7.555 1.00 96.00 182 ALA A C 1
ATOM 1429 O O . ALA A 1 182 ? 7.174 -2.838 -7.944 1.00 96.00 182 ALA A O 1
ATOM 1430 N N . ALA A 1 183 ? 7.679 -4.942 -7.327 1.00 97.25 183 ALA A N 1
ATOM 1431 C CA . ALA A 1 183 ? 6.339 -5.489 -7.503 1.00 97.25 183 ALA A CA 1
ATOM 1432 C C . ALA A 1 183 ? 5.305 -4.728 -6.666 1.00 97.25 183 ALA A C 1
ATOM 1434 O O . ALA A 1 183 ? 4.285 -4.323 -7.205 1.00 97.25 183 ALA A O 1
ATOM 1435 N N . ALA A 1 184 ? 5.588 -4.467 -5.388 1.00 95.75 184 ALA A N 1
ATOM 1436 C CA . ALA A 1 184 ? 4.674 -3.749 -4.505 1.00 95.75 184 ALA A CA 1
ATOM 1437 C C . ALA A 1 184 ? 4.497 -2.275 -4.896 1.00 95.75 184 ALA A C 1
ATOM 1439 O O . ALA A 1 184 ? 3.384 -1.761 -4.924 1.00 95.75 184 ALA A O 1
ATOM 1440 N N . THR A 1 185 ? 5.581 -1.571 -5.244 1.00 95.56 185 THR A N 1
ATOM 1441 C CA . THR A 1 185 ? 5.478 -0.180 -5.713 1.00 95.56 185 THR A CA 1
ATOM 1442 C C . THR A 1 185 ? 4.654 -0.089 -6.996 1.00 95.56 185 THR A C 1
ATOM 1444 O O . THR A 1 185 ? 3.765 0.756 -7.101 1.00 95.56 185 THR A O 1
ATOM 1447 N N . LEU A 1 186 ? 4.907 -0.979 -7.958 1.00 97.62 186 LEU A N 1
ATOM 1448 C CA . LEU A 1 186 ? 4.117 -1.064 -9.185 1.00 97.62 186 LEU A CA 1
ATOM 1449 C C . LEU A 1 186 ? 2.671 -1.476 -8.885 1.00 97.62 186 LEU A C 1
ATOM 1451 O O . LEU A 1 186 ? 1.757 -0.901 -9.465 1.00 97.62 186 LEU A O 1
ATOM 1455 N N . GLY A 1 187 ? 2.452 -2.394 -7.943 1.00 97.88 187 GLY A N 1
ATOM 1456 C CA . GLY A 1 187 ? 1.137 -2.800 -7.448 1.00 97.88 187 GLY A CA 1
ATOM 1457 C C . GLY A 1 187 ? 0.320 -1.600 -6.982 1.00 97.88 187 GLY A C 1
ATOM 1458 O O . GLY A 1 187 ? -0.749 -1.340 -7.527 1.00 97.88 187 GLY A O 1
ATOM 1459 N N . ILE A 1 188 ? 0.875 -0.783 -6.082 1.00 96.56 188 ILE A N 1
ATOM 1460 C CA . ILE A 1 188 ? 0.243 0.453 -5.592 1.00 96.56 188 ILE A CA 1
ATOM 1461 C C . ILE A 1 188 ? -0.114 1.393 -6.753 1.00 96.56 188 ILE A C 1
ATOM 1463 O O . ILE A 1 188 ? -1.258 1.839 -6.854 1.00 96.56 188 ILE A O 1
ATOM 1467 N N . VAL A 1 189 ? 0.834 1.676 -7.656 1.00 97.19 189 VAL A N 1
ATOM 1468 C CA . VAL A 1 189 ? 0.598 2.559 -8.817 1.00 97.19 189 VAL A CA 1
ATOM 1469 C C . VAL A 1 189 ? -0.505 1.997 -9.720 1.00 97.19 189 VAL A C 1
ATOM 1471 O O . VAL A 1 189 ? -1.389 2.735 -10.160 1.00 97.19 189 VAL A O 1
ATOM 1474 N N . GLY A 1 190 ? -0.482 0.689 -9.972 1.00 97.88 190 GLY A N 1
ATOM 1475 C CA . GLY A 1 190 ? -1.459 -0.013 -10.794 1.00 97.88 190 GLY A CA 1
ATOM 1476 C C . GLY A 1 190 ? -2.857 -0.002 -10.181 1.00 97.88 190 GLY A C 1
ATOM 1477 O O . GLY A 1 190 ? -3.817 0.324 -10.879 1.00 97.88 190 GLY A O 1
ATOM 1478 N N . LEU A 1 191 ? -2.976 -0.265 -8.876 1.00 97.56 191 LEU A N 1
ATOM 1479 C CA . LEU A 1 191 ? -4.238 -0.196 -8.137 1.00 97.56 191 LEU A CA 1
ATOM 1480 C C . LEU A 1 191 ? -4.819 1.219 -8.174 1.00 97.56 191 LEU A C 1
ATOM 1482 O O . LEU A 1 191 ? -5.983 1.377 -8.538 1.00 97.56 191 LEU A O 1
ATOM 1486 N N . VAL A 1 192 ? -4.017 2.250 -7.878 1.00 97.31 192 VAL A N 1
ATOM 1487 C CA . VAL A 1 192 ? -4.454 3.660 -7.917 1.00 97.31 192 VAL A CA 1
ATOM 1488 C C . VAL A 1 192 ? -4.913 4.063 -9.318 1.00 97.31 192 VAL A C 1
ATOM 1490 O O . VAL A 1 192 ? -5.907 4.774 -9.470 1.00 97.31 192 VAL A O 1
ATOM 1493 N N . ALA A 1 193 ? -4.236 3.590 -10.365 1.00 96.44 193 ALA A N 1
ATOM 1494 C CA . ALA A 1 193 ? -4.652 3.846 -11.736 1.00 96.44 193 ALA A CA 1
ATOM 1495 C C . ALA A 1 193 ? -5.952 3.102 -12.101 1.00 96.44 193 ALA A C 1
ATOM 1497 O O . ALA A 1 193 ? -6.845 3.724 -12.686 1.00 96.44 193 ALA A O 1
ATOM 1498 N N . ALA A 1 194 ? -6.085 1.826 -11.717 1.00 97.38 194 ALA A N 1
ATOM 1499 C CA . ALA A 1 194 ? -7.177 0.939 -12.122 1.00 97.38 194 ALA A CA 1
ATOM 1500 C C . ALA A 1 194 ? -8.483 1.127 -11.341 1.00 97.38 194 ALA A C 1
ATOM 1502 O O . ALA A 1 194 ? -9.565 1.024 -11.916 1.00 97.38 194 ALA A O 1
ATOM 1503 N N . LEU A 1 195 ? -8.392 1.365 -10.034 1.00 97.06 195 LEU A N 1
ATOM 1504 C CA . LEU A 1 195 ? -9.522 1.292 -9.110 1.00 97.06 195 LEU A CA 1
ATOM 1505 C C . LEU A 1 195 ? -9.910 2.682 -8.602 1.00 97.06 195 LEU A C 1
ATOM 1507 O O . LEU A 1 195 ? -9.143 3.641 -8.685 1.00 97.06 195 LEU A O 1
ATOM 1511 N N . ARG A 1 196 ? -11.131 2.812 -8.079 1.00 96.62 196 ARG A N 1
ATOM 1512 C CA . ARG A 1 196 ? -11.663 4.062 -7.515 1.00 96.62 196 ARG A CA 1
ATOM 1513 C C . ARG A 1 196 ? -12.469 3.782 -6.245 1.00 96.62 196 ARG A C 1
ATOM 1515 O O . ARG A 1 196 ? -12.966 2.671 -6.052 1.00 96.62 196 ARG A O 1
ATOM 1522 N N . GLY A 1 197 ? -12.606 4.802 -5.396 1.00 95.31 197 GLY A N 1
ATOM 1523 C CA . GLY A 1 197 ? -13.482 4.790 -4.220 1.00 95.31 197 GLY A CA 1
ATOM 1524 C C . GLY A 1 197 ? -13.246 3.605 -3.275 1.00 95.31 197 GLY A C 1
ATOM 1525 O O . GLY A 1 197 ? -12.112 3.304 -2.911 1.00 95.31 197 GLY A O 1
ATOM 1526 N N . ASN A 1 198 ? -14.336 2.926 -2.902 1.00 96.25 198 ASN A N 1
ATOM 1527 C CA . ASN A 1 198 ? -14.368 1.817 -1.936 1.00 96.25 198 ASN A CA 1
ATOM 1528 C C . ASN A 1 198 ? -13.431 0.656 -2.304 1.00 96.25 198 ASN A C 1
ATOM 1530 O O . ASN A 1 198 ? -12.756 0.100 -1.441 1.00 96.25 198 ASN A O 1
ATOM 1534 N N . VAL A 1 199 ? -13.383 0.298 -3.591 1.00 96.50 199 VAL A N 1
ATOM 1535 C CA . VAL A 1 199 ? -12.587 -0.842 -4.067 1.00 96.50 199 VAL A CA 1
ATOM 1536 C C . VAL A 1 199 ? -11.095 -0.524 -3.984 1.00 96.50 199 VAL A C 1
ATOM 1538 O O . VAL A 1 199 ? -10.307 -1.384 -3.603 1.00 96.50 199 VAL A O 1
ATOM 1541 N N . LEU A 1 200 ? -10.710 0.723 -4.280 1.00 96.94 200 LEU A N 1
ATOM 1542 C CA . LEU A 1 200 ? -9.322 1.164 -4.158 1.00 96.94 200 LEU A CA 1
ATOM 1543 C C . LEU A 1 200 ? -8.861 1.176 -2.694 1.00 96.94 200 LEU A C 1
ATOM 1545 O O . LEU A 1 200 ? -7.789 0.651 -2.411 1.00 96.94 200 LEU A O 1
ATOM 1549 N N . LEU A 1 201 ? -9.671 1.706 -1.769 1.00 97.38 201 LEU A N 1
ATOM 1550 C CA . LEU A 1 201 ? -9.347 1.695 -0.336 1.00 97.38 201 LEU A CA 1
ATOM 1551 C C . LEU A 1 201 ? -9.064 0.269 0.159 1.00 97.38 201 LEU A C 1
ATOM 1553 O O . LEU A 1 201 ? -8.031 0.018 0.778 1.00 97.38 201 LEU A O 1
ATOM 1557 N N . LEU A 1 202 ? -9.960 -0.671 -0.160 1.00 97.62 202 LEU A N 1
ATOM 1558 C CA . LEU A 1 202 ? -9.821 -2.061 0.264 1.00 97.62 202 LEU A CA 1
ATOM 1559 C C . LEU A 1 202 ? -8.600 -2.735 -0.376 1.00 97.62 202 LEU A C 1
ATOM 1561 O O . LEU A 1 202 ? -7.879 -3.465 0.302 1.00 97.62 202 LEU A O 1
ATOM 1565 N N . ALA A 1 203 ? -8.340 -2.469 -1.659 1.00 97.62 203 ALA A N 1
ATOM 1566 C CA . ALA A 1 203 ? -7.180 -3.015 -2.352 1.00 97.62 203 ALA A CA 1
ATOM 1567 C C . ALA A 1 203 ? -5.857 -2.495 -1.767 1.00 97.62 203 ALA A C 1
ATOM 1569 O O . ALA A 1 203 ? -4.951 -3.289 -1.537 1.00 97.62 203 ALA A O 1
ATOM 1570 N N . LEU A 1 204 ? -5.754 -1.197 -1.452 1.00 98.06 204 LEU A N 1
ATOM 1571 C CA . LEU A 1 204 ? -4.560 -0.630 -0.812 1.00 98.06 204 LEU A CA 1
ATOM 1572 C C . LEU A 1 204 ? -4.368 -1.146 0.620 1.00 98.06 204 LEU A C 1
ATOM 1574 O O . LEU A 1 204 ? -3.239 -1.426 1.018 1.00 98.06 204 LEU A O 1
ATOM 1578 N N . ALA A 1 205 ? -5.452 -1.324 1.384 1.00 98.44 205 ALA A N 1
ATOM 1579 C CA . ALA A 1 205 ? -5.390 -1.960 2.700 1.00 98.44 205 ALA A CA 1
ATOM 1580 C C . ALA A 1 205 ? -4.881 -3.409 2.595 1.00 98.44 205 ALA A C 1
ATOM 1582 O O . ALA A 1 205 ? -4.032 -3.837 3.379 1.00 98.44 205 ALA A O 1
ATOM 1583 N N . ALA A 1 206 ? -5.359 -4.161 1.598 1.00 98.06 206 ALA A N 1
ATOM 1584 C CA . ALA A 1 206 ? -4.932 -5.536 1.358 1.00 98.06 206 ALA A CA 1
ATOM 1585 C C . ALA A 1 206 ? -3.457 -5.610 0.931 1.00 98.06 206 ALA A C 1
ATOM 1587 O O . ALA A 1 206 ? -2.708 -6.416 1.484 1.00 98.06 206 ALA A O 1
ATOM 1588 N N . GLU A 1 207 ? -3.025 -4.736 0.017 1.00 97.50 207 GLU A N 1
ATOM 1589 C CA . GLU A 1 207 ? -1.628 -4.576 -0.408 1.00 97.50 207 GLU A CA 1
ATOM 1590 C C . GLU A 1 207 ? -0.726 -4.244 0.795 1.00 97.50 207 GLU A C 1
ATOM 1592 O O . GLU A 1 207 ? 0.293 -4.897 1.012 1.00 97.50 207 GLU A O 1
ATOM 1597 N N . GLY A 1 208 ? -1.133 -3.299 1.651 1.00 97.75 208 GLY A N 1
ATOM 1598 C CA . GLY A 1 208 ? -0.406 -2.941 2.872 1.00 97.75 208 GLY A CA 1
ATOM 1599 C C . GLY A 1 208 ? -0.270 -4.103 3.857 1.00 97.75 208 GLY A C 1
ATOM 1600 O O . GLY A 1 208 ? 0.799 -4.312 4.434 1.00 97.75 208 GLY A O 1
ATOM 1601 N N . THR A 1 209 ? -1.323 -4.904 4.047 1.00 98.25 209 THR A N 1
ATOM 1602 C CA . THR A 1 209 ? -1.253 -6.127 4.869 1.00 98.25 209 THR A CA 1
ATOM 1603 C C . THR A 1 209 ? -0.346 -7.182 4.246 1.00 98.25 209 THR A C 1
ATOM 1605 O O . THR A 1 209 ? 0.448 -7.806 4.955 1.00 98.25 209 THR A O 1
ATOM 1608 N N . ALA A 1 210 ? -0.425 -7.377 2.928 1.00 96.44 210 ALA A N 1
ATOM 1609 C CA . ALA A 1 210 ? 0.447 -8.297 2.209 1.00 96.44 210 ALA A CA 1
ATOM 1610 C C . ALA A 1 210 ? 1.920 -7.880 2.338 1.00 96.44 210 ALA A C 1
ATOM 1612 O O . ALA A 1 210 ? 2.776 -8.728 2.590 1.00 96.44 210 ALA A O 1
ATOM 1613 N N . LEU A 1 211 ? 2.215 -6.580 2.271 1.00 95.94 211 LEU A N 1
ATOM 1614 C CA . LEU A 1 211 ? 3.555 -6.042 2.489 1.00 95.94 211 LEU A CA 1
ATOM 1615 C C . LEU A 1 211 ? 4.083 -6.326 3.900 1.00 95.94 211 LEU A C 1
ATOM 1617 O O . LEU A 1 211 ? 5.231 -6.746 4.031 1.00 95.94 211 LEU A O 1
ATOM 1621 N N . HIS A 1 212 ? 3.258 -6.195 4.944 1.00 97.25 212 HIS A N 1
ATOM 1622 C CA . HIS A 1 212 ? 3.643 -6.599 6.307 1.00 97.25 212 HIS A CA 1
ATOM 1623 C C . HIS A 1 212 ? 3.912 -8.104 6.419 1.00 97.25 212 HIS A C 1
ATOM 1625 O O . HIS A 1 212 ? 4.867 -8.525 7.076 1.00 97.25 212 HIS A O 1
ATOM 1631 N N . LEU A 1 213 ? 3.120 -8.935 5.734 1.00 96.12 213 LEU A N 1
ATOM 1632 C CA . LEU A 1 213 ? 3.348 -10.382 5.686 1.00 96.12 213 LEU A CA 1
ATOM 1633 C C . LEU A 1 213 ? 4.682 -10.715 5.006 1.00 96.12 213 LEU A C 1
ATOM 1635 O O . LEU A 1 213 ? 5.441 -11.556 5.496 1.00 96.12 213 LEU A O 1
ATOM 1639 N N . VAL A 1 214 ? 4.979 -10.051 3.889 1.00 92.81 214 VAL A N 1
ATOM 1640 C CA . VAL A 1 214 ? 6.242 -10.201 3.161 1.00 92.81 214 VAL A CA 1
ATOM 1641 C C . VAL A 1 214 ? 7.414 -9.702 4.002 1.00 92.81 214 VAL A C 1
ATOM 1643 O O . VAL A 1 214 ? 8.422 -10.401 4.106 1.00 92.81 214 VAL A O 1
ATOM 1646 N N . ALA A 1 215 ? 7.285 -8.546 4.653 1.00 93.50 215 ALA A N 1
ATOM 1647 C CA . ALA A 1 215 ? 8.293 -7.990 5.550 1.00 93.50 215 ALA A CA 1
ATOM 1648 C C . ALA A 1 215 ? 8.642 -8.971 6.679 1.00 93.50 215 ALA A C 1
ATOM 1650 O O . ALA A 1 215 ? 9.815 -9.282 6.891 1.00 93.50 215 ALA A O 1
ATOM 1651 N N . ARG A 1 216 ? 7.625 -9.564 7.320 1.00 94.06 216 ARG A N 1
ATOM 1652 C CA . ARG A 1 216 ? 7.806 -10.589 8.357 1.00 94.06 216 ARG A CA 1
ATOM 1653 C C . ARG A 1 216 ? 8.568 -11.819 7.854 1.00 94.06 216 ARG A C 1
ATOM 1655 O O . ARG A 1 216 ? 9.315 -12.416 8.623 1.00 94.06 216 ARG A O 1
ATOM 1662 N N . ARG A 1 217 ? 8.370 -12.221 6.593 1.00 90.88 217 ARG A N 1
ATOM 1663 C CA . ARG A 1 217 ? 9.041 -13.392 5.995 1.00 90.88 217 ARG A CA 1
ATOM 1664 C C . ARG A 1 217 ? 10.465 -13.104 5.523 1.00 90.88 217 ARG A C 1
ATOM 1666 O O . ARG A 1 217 ? 11.297 -14.004 5.543 1.00 90.88 217 ARG A O 1
ATOM 1673 N N . THR A 1 218 ? 10.726 -11.886 5.057 1.00 85.81 218 THR A N 1
ATOM 1674 C CA . THR A 1 218 ? 11.975 -11.531 4.362 1.00 85.81 218 THR A CA 1
ATOM 1675 C C . THR A 1 218 ? 13.005 -10.847 5.257 1.00 85.81 218 THR A C 1
ATOM 1677 O O . THR A 1 218 ? 14.193 -10.927 4.952 1.00 85.81 218 THR A O 1
ATOM 1680 N N . GLY A 1 219 ? 12.579 -10.196 6.345 1.00 85.19 219 GLY A N 1
ATOM 1681 C CA . GLY A 1 219 ? 13.463 -9.525 7.305 1.00 85.19 219 GLY A CA 1
ATOM 1682 C C . GLY A 1 219 ? 14.206 -8.294 6.764 1.00 85.19 219 GLY A C 1
ATOM 1683 O O . GLY A 1 219 ? 15.140 -7.830 7.407 1.00 85.19 219 GLY A O 1
ATOM 1684 N N . GLY A 1 220 ? 13.840 -7.776 5.585 1.00 82.06 220 GLY A N 1
ATOM 1685 C CA . GLY A 1 220 ? 14.461 -6.576 5.014 1.00 82.06 220 GLY A CA 1
ATOM 1686 C C . GLY A 1 220 ? 13.947 -5.282 5.654 1.00 82.06 220 GLY A C 1
ATOM 1687 O O . GLY A 1 220 ? 12.793 -5.220 6.059 1.00 82.06 220 GLY A O 1
ATOM 1688 N N . TYR A 1 221 ? 14.776 -4.233 5.691 1.00 84.19 221 TYR A N 1
ATOM 1689 C CA . TYR A 1 221 ? 14.419 -2.936 6.291 1.00 84.19 221 TYR A CA 1
ATOM 1690 C C . TYR A 1 221 ? 13.467 -2.086 5.433 1.00 84.19 221 TYR A C 1
ATOM 1692 O O . TYR A 1 221 ? 12.635 -1.363 5.973 1.00 84.19 221 TYR A O 1
ATOM 1700 N N . ALA A 1 222 ? 13.551 -2.175 4.101 1.00 87.00 222 ALA A N 1
ATOM 1701 C CA . ALA A 1 222 ? 12.766 -1.322 3.202 1.00 87.00 222 ALA A CA 1
ATOM 1702 C C . ALA A 1 222 ? 11.272 -1.697 3.162 1.00 87.00 222 ALA A C 1
ATOM 1704 O O . ALA A 1 222 ? 10.407 -0.822 3.179 1.00 87.00 222 ALA A O 1
ATOM 1705 N N . THR A 1 223 ? 10.953 -2.995 3.138 1.00 89.88 223 THR A N 1
ATOM 1706 C CA . THR A 1 223 ? 9.571 -3.487 3.017 1.00 89.88 223 THR A CA 1
ATOM 1707 C C . THR A 1 223 ? 8.659 -3.044 4.173 1.00 89.88 223 THR A C 1
ATOM 1709 O O . THR A 1 223 ? 7.570 -2.554 3.877 1.00 89.88 223 THR A O 1
ATOM 1712 N N . PRO A 1 224 ? 9.063 -3.136 5.462 1.00 93.88 224 PRO A N 1
ATOM 1713 C CA . PRO A 1 224 ? 8.286 -2.584 6.570 1.00 93.88 224 PRO A CA 1
ATOM 1714 C C . PRO A 1 224 ? 8.002 -1.090 6.409 1.00 93.88 224 PRO A C 1
ATOM 1716 O O . PRO A 1 224 ? 6.868 -0.665 6.608 1.00 93.88 224 PRO A O 1
ATOM 1719 N N . VAL A 1 225 ? 9.000 -0.292 6.010 1.00 94.06 225 VAL A N 1
ATOM 1720 C CA . VAL A 1 225 ? 8.843 1.165 5.855 1.00 94.06 225 VAL A CA 1
ATOM 1721 C C . VAL A 1 225 ? 7.768 1.483 4.818 1.00 94.06 225 VAL A C 1
ATOM 1723 O O . VAL A 1 225 ? 6.876 2.287 5.086 1.00 94.06 225 VAL A O 1
ATOM 1726 N N . VAL A 1 226 ? 7.794 0.806 3.667 1.00 93.81 226 VAL A N 1
ATOM 1727 C CA . VAL A 1 226 ? 6.764 0.974 2.631 1.00 93.81 226 VAL A CA 1
ATOM 1728 C C . VAL A 1 226 ? 5.397 0.487 3.112 1.00 93.81 226 VAL A C 1
ATOM 1730 O O . VAL A 1 226 ? 4.401 1.169 2.878 1.00 93.81 226 VAL A O 1
ATOM 1733 N N . ALA A 1 227 ? 5.335 -0.635 3.835 1.00 96.06 227 ALA A N 1
ATOM 1734 C CA . ALA A 1 227 ? 4.092 -1.141 4.414 1.00 96.06 227 ALA A CA 1
ATOM 1735 C C . ALA A 1 227 ? 3.463 -0.132 5.392 1.00 96.06 227 ALA A C 1
ATOM 1737 O O . ALA A 1 227 ? 2.263 0.130 5.320 1.00 96.06 227 ALA A O 1
ATOM 1738 N N . HIS A 1 228 ? 4.268 0.477 6.271 1.00 97.31 228 HIS A N 1
ATOM 1739 C CA . HIS A 1 228 ? 3.821 1.518 7.199 1.00 97.31 228 HIS A CA 1
ATOM 1740 C C . HIS A 1 228 ? 3.384 2.792 6.481 1.00 97.31 228 HIS A C 1
ATOM 1742 O O . HIS A 1 228 ? 2.337 3.335 6.821 1.00 97.31 228 HIS A O 1
ATOM 1748 N N . ALA A 1 229 ? 4.151 3.258 5.493 1.00 97.00 229 ALA A N 1
ATOM 1749 C CA . ALA A 1 229 ? 3.798 4.443 4.717 1.00 97.00 229 ALA A CA 1
ATOM 1750 C C . ALA A 1 229 ? 2.463 4.253 3.979 1.00 97.00 229 ALA A C 1
ATOM 1752 O O . ALA A 1 229 ? 1.600 5.131 4.021 1.00 97.00 229 ALA A O 1
ATOM 1753 N N . LEU A 1 230 ? 2.256 3.082 3.367 1.00 97.31 230 LEU A N 1
ATOM 1754 C CA . LEU A 1 230 ? 1.000 2.751 2.702 1.00 97.31 230 LEU A CA 1
ATOM 1755 C C . LEU A 1 230 ? -0.166 2.698 3.697 1.00 97.31 230 LEU A C 1
ATOM 1757 O O . LEU A 1 230 ? -1.208 3.304 3.451 1.00 97.31 230 LEU A O 1
ATOM 1761 N N . TRP A 1 231 ? 0.016 2.039 4.844 1.00 98.12 231 TRP A N 1
ATOM 1762 C CA . TRP A 1 231 ? -1.002 1.988 5.896 1.00 98.12 231 TRP A CA 1
ATOM 1763 C C . TRP A 1 231 ? -1.320 3.353 6.502 1.00 98.12 231 TRP A C 1
ATOM 1765 O O . TRP A 1 231 ? -2.477 3.606 6.823 1.00 98.12 231 TRP A O 1
ATOM 1775 N N . ALA A 1 232 ? -0.338 4.248 6.624 1.00 98.25 232 ALA A N 1
ATOM 1776 C CA . ALA A 1 232 ? -0.582 5.624 7.040 1.00 98.25 232 ALA A CA 1
ATOM 1777 C C . ALA A 1 232 ? -1.482 6.352 6.028 1.00 98.25 232 ALA A C 1
ATOM 1779 O O . ALA A 1 232 ? -2.445 7.001 6.430 1.00 98.25 232 ALA A O 1
ATOM 1780 N N . GLY A 1 233 ? -1.239 6.176 4.724 1.00 97.88 233 GLY A N 1
ATOM 1781 C CA . GLY A 1 233 ? -2.114 6.701 3.670 1.00 97.88 233 GLY A CA 1
ATOM 1782 C C . GLY A 1 233 ? -3.535 6.127 3.725 1.00 97.88 233 GLY A C 1
ATOM 1783 O O . GLY A 1 233 ? -4.504 6.882 3.672 1.00 97.88 233 GLY A O 1
ATOM 1784 N N . VAL A 1 234 ? -3.671 4.807 3.901 1.00 98.38 234 VAL A N 1
ATOM 1785 C CA . VAL A 1 234 ? -4.974 4.132 4.075 1.00 98.38 234 VAL A CA 1
ATOM 1786 C C . VAL A 1 234 ? -5.700 4.643 5.321 1.00 98.38 234 VAL A C 1
ATOM 1788 O O . VAL A 1 234 ? -6.898 4.903 5.260 1.00 98.38 234 VAL A O 1
ATOM 1791 N N . ALA A 1 235 ? -4.992 4.823 6.438 1.00 98.25 235 ALA A N 1
ATOM 1792 C CA . ALA A 1 235 ? -5.569 5.316 7.684 1.00 98.25 235 ALA A CA 1
ATOM 1793 C C . ALA A 1 235 ? -6.048 6.768 7.562 1.00 98.25 235 ALA A C 1
ATOM 1795 O O . ALA A 1 235 ? -7.155 7.068 7.995 1.00 98.25 235 ALA A O 1
ATOM 1796 N N . LEU A 1 236 ? -5.261 7.655 6.941 1.00 98.00 236 LEU A N 1
ATOM 1797 C CA . LEU A 1 236 ? -5.672 9.042 6.691 1.00 98.00 236 LEU A CA 1
ATOM 1798 C C . LEU A 1 236 ? -6.915 9.108 5.799 1.00 98.00 236 LEU A C 1
ATOM 1800 O O . LEU A 1 236 ? -7.843 9.853 6.101 1.00 98.00 236 LEU A O 1
ATOM 1804 N N . TRP A 1 237 ? -6.968 8.289 4.747 1.00 97.75 237 TRP A N 1
ATOM 1805 C CA . TRP A 1 237 ? -8.148 8.210 3.887 1.00 97.75 237 TRP A CA 1
ATOM 1806 C C . TRP A 1 237 ? -9.369 7.653 4.636 1.00 97.75 237 TRP A C 1
ATOM 1808 O O . TRP A 1 237 ? -10.475 8.173 4.506 1.00 97.75 237 TRP A O 1
ATOM 1818 N N . LEU A 1 238 ? -9.185 6.625 5.465 1.00 97.44 238 LEU A N 1
ATOM 1819 C CA . LEU A 1 238 ? -10.261 6.093 6.297 1.00 97.44 238 LEU A CA 1
ATOM 1820 C C . LEU A 1 238 ? -10.777 7.145 7.295 1.00 97.44 238 LEU A C 1
ATOM 1822 O O . LEU A 1 238 ? -11.985 7.262 7.464 1.00 97.44 238 LEU A O 1
ATOM 1826 N N . ILE A 1 239 ? -9.893 7.930 7.919 1.00 97.31 239 ILE A N 1
ATOM 1827 C CA . ILE A 1 239 ? -10.276 9.021 8.832 1.00 97.31 239 ILE A CA 1
ATOM 1828 C C . ILE A 1 239 ? -11.123 10.067 8.103 1.00 97.31 239 ILE A C 1
ATOM 1830 O O . ILE A 1 239 ? -12.186 10.423 8.604 1.00 97.31 239 ILE A O 1
ATOM 1834 N N . ASP A 1 240 ? -10.685 10.518 6.926 1.00 96.44 240 ASP A N 1
ATOM 1835 C CA . ASP A 1 240 ? -11.425 11.480 6.097 1.00 96.44 240 ASP A CA 1
ATOM 1836 C C . ASP A 1 240 ? -12.835 10.968 5.757 1.00 96.44 240 ASP A C 1
ATOM 1838 O O . ASP A 1 240 ? -13.830 11.662 5.962 1.00 96.44 240 ASP A O 1
ATOM 1842 N N . ARG A 1 241 ? -12.945 9.697 5.352 1.00 95.00 241 ARG A N 1
ATOM 1843 C CA . ARG A 1 241 ? -14.238 9.060 5.062 1.00 95.00 241 ARG A CA 1
ATOM 1844 C C . ARG A 1 241 ? -15.143 8.951 6.281 1.00 95.00 241 ARG A C 1
ATOM 1846 O O . ARG A 1 241 ? -16.328 9.242 6.174 1.00 95.00 241 ARG A O 1
ATOM 1853 N N . LEU A 1 242 ? -14.602 8.523 7.421 1.00 95.00 242 LEU A N 1
ATOM 1854 C CA . LEU A 1 242 ? -15.373 8.384 8.657 1.00 95.00 242 LEU A CA 1
ATOM 1855 C C . LEU A 1 242 ? -15.834 9.748 9.189 1.00 95.00 242 LEU A C 1
ATOM 1857 O O . LEU A 1 242 ? -16.931 9.843 9.730 1.00 95.00 242 LEU A O 1
ATOM 1861 N N . ALA A 1 243 ? -15.035 10.801 8.999 1.00 94.69 243 ALA A N 1
ATOM 1862 C CA . ALA A 1 243 ? -15.404 12.170 9.352 1.00 94.69 243 ALA A CA 1
ATOM 1863 C C . ALA A 1 243 ? -16.460 12.767 8.403 1.00 94.69 243 ALA A C 1
ATOM 1865 O O . ALA A 1 243 ? -17.290 13.561 8.838 1.00 94.69 243 ALA A O 1
ATOM 1866 N N . GLY A 1 244 ? -16.459 12.367 7.127 1.00 92.12 244 GLY A N 1
ATOM 1867 C CA . GLY A 1 244 ? -17.446 12.787 6.126 1.00 92.12 244 GLY A CA 1
ATOM 1868 C C . GLY A 1 244 ? -18.854 12.200 6.308 1.00 92.12 244 GLY A C 1
ATOM 1869 O O . GLY A 1 244 ? -19.769 12.597 5.587 1.00 92.12 244 GLY A O 1
ATOM 1870 N N . GLY A 1 245 ? -19.046 11.284 7.263 1.00 86.06 245 GLY A N 1
ATOM 1871 C CA . GLY A 1 245 ? -20.336 10.675 7.586 1.00 86.06 245 GLY A CA 1
ATOM 1872 C C . GLY A 1 245 ? -20.616 9.357 6.857 1.00 86.06 245 GLY A C 1
ATOM 1873 O O . GLY A 1 245 ? -19.753 8.767 6.206 1.00 86.06 245 GLY A O 1
ATOM 1874 N N . ALA A 1 246 ? -21.842 8.852 7.015 1.00 69.75 246 ALA A N 1
ATOM 1875 C CA . ALA A 1 246 ? -22.235 7.524 6.554 1.00 69.75 246 ALA A CA 1
ATOM 1876 C C . ALA A 1 246 ? -22.125 7.379 5.028 1.00 69.75 246 ALA A C 1
ATOM 1878 O O . ALA A 1 246 ? -22.998 7.807 4.270 1.00 69.75 246 ALA A O 1
ATOM 1879 N N . ALA A 1 247 ? -21.086 6.692 4.561 1.00 70.19 247 ALA A N 1
ATOM 1880 C CA . ALA A 1 247 ? -21.100 6.143 3.218 1.00 70.19 247 ALA A CA 1
ATOM 1881 C C . ALA A 1 247 ? -22.227 5.095 3.128 1.00 70.19 247 ALA A C 1
ATOM 1883 O O . ALA A 1 247 ? -22.439 4.326 4.068 1.00 70.19 247 ALA A O 1
ATOM 1884 N N . GLY A 1 248 ? -22.944 5.029 1.997 1.00 83.31 248 GLY A N 1
ATOM 1885 C CA . GLY A 1 248 ? -23.951 3.980 1.767 1.00 83.31 248 GLY A CA 1
ATOM 1886 C C . GLY A 1 248 ? -23.383 2.568 1.998 1.00 83.31 248 GLY A C 1
ATOM 1887 O O . GLY A 1 248 ? -22.169 2.399 2.089 1.00 83.31 248 GLY A O 1
ATOM 1888 N N . LEU A 1 249 ? -24.233 1.534 2.056 1.00 83.81 249 LEU A N 1
ATOM 1889 C CA . LEU A 1 249 ? -23.860 0.171 2.492 1.00 83.81 249 LEU A CA 1
ATOM 1890 C C . LEU A 1 249 ? -22.499 -0.332 1.963 1.00 83.81 249 LEU A C 1
ATOM 1892 O O . LEU A 1 249 ? -21.682 -0.840 2.727 1.00 83.81 249 LEU A O 1
ATOM 1896 N N . ALA A 1 250 ? -22.223 -0.151 0.667 1.00 81.44 250 ALA A N 1
ATOM 1897 C CA . ALA A 1 250 ? -20.957 -0.557 0.052 1.00 81.44 250 ALA A CA 1
ATOM 1898 C C . ALA A 1 250 ? -19.726 0.167 0.634 1.00 81.44 250 ALA A C 1
ATOM 1900 O O . ALA A 1 250 ? -18.665 -0.438 0.784 1.00 81.44 250 ALA A O 1
ATOM 1901 N N . GLY A 1 251 ? -19.856 1.454 0.961 1.00 89.00 251 GLY A N 1
ATOM 1902 C CA . GLY A 1 251 ? -18.808 2.227 1.620 1.00 89.00 251 GLY A CA 1
ATOM 1903 C C . GLY A 1 251 ? -18.570 1.745 3.044 1.00 89.00 251 GLY A C 1
ATOM 1904 O O . GLY A 1 251 ? -17.440 1.388 3.371 1.00 89.00 251 GLY A O 1
ATOM 1905 N N . SER A 1 252 ? -19.644 1.591 3.819 1.00 91.25 252 SER A N 1
ATOM 1906 C CA . SER A 1 252 ? -19.580 1.066 5.186 1.00 91.25 252 SER A CA 1
ATOM 1907 C C . 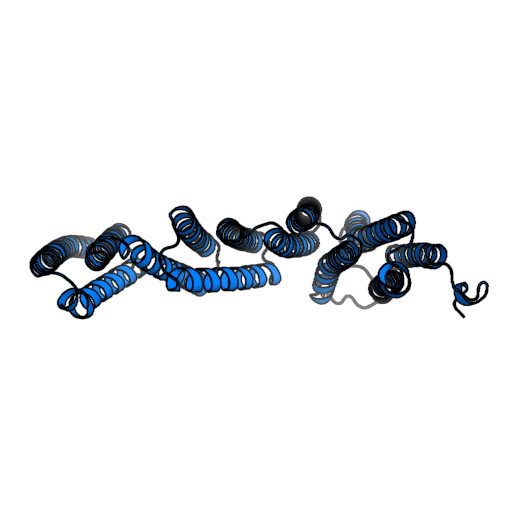SER A 1 252 ? -18.889 -0.308 5.261 1.00 91.25 252 SER A C 1
ATOM 1909 O O . SER A 1 252 ? -18.031 -0.519 6.119 1.00 91.25 252 SER A O 1
ATOM 1911 N N . LEU A 1 253 ? -19.173 -1.222 4.323 1.00 94.31 253 LEU A N 1
ATOM 1912 C CA . LEU A 1 253 ? -18.501 -2.527 4.253 1.00 94.31 253 LEU A CA 1
ATOM 1913 C C . LEU A 1 253 ? -17.013 -2.419 3.891 1.00 94.31 253 LEU A C 1
ATOM 1915 O O . LEU A 1 253 ? -16.199 -3.162 4.439 1.00 94.31 253 LEU A O 1
ATOM 1919 N N . SER A 1 254 ? -16.637 -1.501 2.992 1.00 95.69 254 SER A N 1
ATOM 1920 C CA . SER A 1 254 ? -15.224 -1.281 2.654 1.00 95.69 254 SER A CA 1
ATOM 1921 C C . SER A 1 254 ? -14.421 -0.699 3.819 1.00 95.69 254 SER A C 1
ATOM 1923 O O . SER A 1 254 ? -13.291 -1.132 4.039 1.00 95.69 254 SER A O 1
ATOM 1925 N N . ASP A 1 255 ? -15.017 0.204 4.603 1.00 96.44 255 ASP A N 1
ATOM 1926 C CA . ASP A 1 255 ? -14.391 0.780 5.796 1.00 96.44 255 ASP A CA 1
ATOM 1927 C C . ASP A 1 255 ? -14.162 -0.304 6.856 1.00 96.44 255 ASP A C 1
ATOM 1929 O O . ASP A 1 255 ? -13.052 -0.456 7.368 1.00 96.44 255 ASP A O 1
ATOM 1933 N N . LEU A 1 256 ? -15.170 -1.147 7.105 1.00 96.88 256 LEU A N 1
ATOM 1934 C CA . LEU A 1 256 ? -15.042 -2.285 8.015 1.00 96.88 256 LEU A CA 1
ATOM 1935 C C . LEU A 1 256 ? -13.993 -3.301 7.529 1.00 96.88 256 LEU A C 1
ATOM 1937 O O . LEU A 1 256 ? -13.209 -3.813 8.330 1.00 96.88 256 LEU A O 1
ATOM 1941 N N . GLY A 1 257 ? -13.932 -3.559 6.219 1.00 97.62 257 GLY A N 1
ATOM 1942 C CA . GLY A 1 257 ? -12.905 -4.403 5.606 1.00 97.62 257 GLY A CA 1
ATOM 1943 C C . GLY A 1 257 ? -11.491 -3.847 5.798 1.00 97.62 257 GLY A C 1
ATOM 1944 O O . GLY A 1 257 ? -10.584 -4.594 6.169 1.00 97.62 257 GLY A O 1
ATOM 1945 N N . ALA A 1 258 ? -11.302 -2.536 5.626 1.00 98.19 258 ALA A N 1
ATOM 1946 C CA . ALA A 1 258 ? -10.026 -1.871 5.883 1.00 98.19 258 ALA A CA 1
ATOM 1947 C C . ALA A 1 258 ? -9.634 -1.945 7.371 1.00 98.19 258 ALA A C 1
ATOM 1949 O O . ALA A 1 258 ? -8.488 -2.270 7.684 1.00 98.19 258 ALA A O 1
ATOM 1950 N N . ILE A 1 259 ? -10.583 -1.740 8.293 1.00 98.38 259 ILE A N 1
ATOM 1951 C CA . ILE A 1 259 ? -10.363 -1.892 9.743 1.00 98.38 259 ILE A CA 1
ATOM 1952 C C . ILE A 1 259 ? -9.931 -3.327 10.080 1.00 98.38 259 ILE A C 1
ATOM 1954 O O . ILE A 1 259 ? -8.953 -3.532 10.805 1.00 98.38 259 ILE A O 1
ATOM 1958 N N . ALA A 1 260 ? -10.615 -4.330 9.524 1.00 98.31 260 ALA A N 1
ATOM 1959 C CA . ALA A 1 260 ? -10.279 -5.737 9.727 1.00 98.31 260 ALA A CA 1
ATOM 1960 C C . ALA A 1 260 ? -8.876 -6.076 9.193 1.00 98.31 260 ALA A C 1
ATOM 1962 O O . ALA A 1 260 ? -8.091 -6.728 9.885 1.00 98.31 260 ALA A O 1
ATOM 1963 N N . LEU A 1 261 ? -8.521 -5.584 8.002 1.00 98.50 261 LEU A N 1
ATOM 1964 C CA . LEU A 1 261 ? -7.177 -5.741 7.440 1.00 98.50 261 LEU A CA 1
ATOM 1965 C C . LEU A 1 261 ? -6.110 -5.050 8.296 1.00 98.50 261 LEU A C 1
ATOM 1967 O O . LEU A 1 261 ? -5.030 -5.613 8.460 1.00 98.50 261 LEU A O 1
ATOM 1971 N N . GLY A 1 262 ? -6.424 -3.904 8.907 1.00 98.38 262 GLY A N 1
ATOM 1972 C CA . GLY A 1 262 ? -5.537 -3.215 9.846 1.00 98.38 262 GLY A CA 1
ATOM 1973 C C . GLY A 1 262 ? -5.278 -4.032 11.114 1.00 98.38 262 GLY A C 1
ATOM 1974 O O . GLY A 1 262 ? -4.143 -4.112 11.586 1.00 98.38 262 GLY A O 1
ATOM 1975 N N . LEU A 1 263 ? -6.297 -4.723 11.637 1.00 98.00 263 LEU A N 1
ATOM 1976 C CA . LEU A 1 263 ? -6.137 -5.659 12.756 1.00 98.00 263 LEU A CA 1
ATOM 1977 C C . LEU A 1 263 ? -5.294 -6.882 12.378 1.00 98.00 263 LEU A C 1
ATOM 1979 O O . LEU A 1 263 ? -4.463 -7.320 13.179 1.00 98.00 263 LEU A O 1
ATOM 1983 N N . ILE A 1 264 ? -5.471 -7.417 11.165 1.00 98.31 264 ILE A N 1
ATOM 1984 C CA . ILE A 1 264 ? -4.630 -8.503 10.645 1.00 98.31 264 ILE A CA 1
ATOM 1985 C C . ILE A 1 264 ? -3.179 -8.024 10.534 1.00 98.31 264 ILE A C 1
ATOM 1987 O O . ILE A 1 264 ? -2.283 -8.699 11.041 1.00 98.31 264 ILE A O 1
ATOM 1991 N N . ALA A 1 265 ? -2.948 -6.843 9.950 1.00 98.00 265 ALA A N 1
ATOM 1992 C CA . ALA A 1 265 ? -1.628 -6.227 9.858 1.00 98.00 265 ALA A CA 1
ATOM 1993 C C . ALA A 1 265 ? -0.981 -6.072 11.242 1.00 98.00 265 ALA A C 1
ATOM 1995 O O . ALA A 1 265 ? 0.179 -6.440 11.414 1.00 98.00 265 ALA A O 1
ATOM 1996 N N . ALA A 1 266 ? -1.743 -5.657 12.260 1.00 97.88 266 ALA 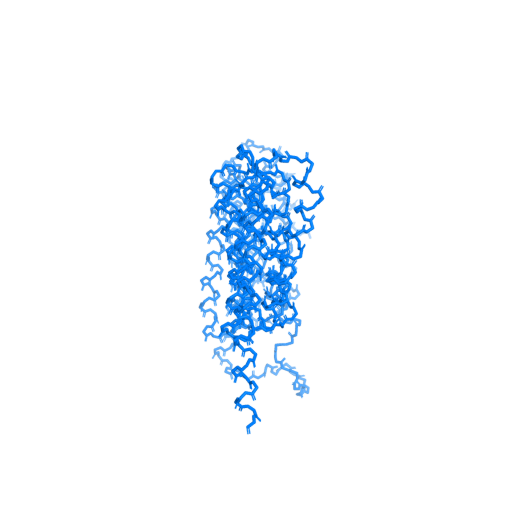A N 1
ATOM 1997 C CA . ALA A 1 266 ? -1.248 -5.558 13.631 1.00 97.88 266 ALA A CA 1
ATOM 1998 C C . ALA A 1 266 ? -0.667 -6.882 14.160 1.00 97.88 266 ALA A C 1
ATOM 2000 O O . ALA A 1 266 ? 0.334 -6.875 14.870 1.00 97.88 266 ALA A O 1
ATOM 2001 N N . GLY A 1 267 ? -1.276 -8.023 13.819 1.00 97.06 267 GLY A N 1
ATOM 2002 C CA . GLY A 1 267 ? -0.791 -9.354 14.209 1.00 97.06 267 GLY A CA 1
ATOM 2003 C C . GLY A 1 267 ? 0.451 -9.833 13.446 1.00 97.06 267 GLY A C 1
ATOM 2004 O O . GLY A 1 267 ? 1.048 -10.845 13.818 1.00 97.06 267 GLY A O 1
ATOM 2005 N N . LEU A 1 268 ? 0.840 -9.131 12.379 1.00 97.00 268 LEU A N 1
ATOM 2006 C CA . LEU A 1 268 ? 2.042 -9.416 11.595 1.00 97.00 268 LEU A CA 1
ATOM 2007 C C . LEU A 1 268 ? 3.262 -8.618 12.072 1.00 97.00 268 LEU A C 1
ATOM 2009 O O . LEU A 1 268 ? 4.388 -9.015 11.768 1.00 97.00 268 LEU A O 1
ATOM 2013 N N . LEU A 1 269 ? 3.048 -7.539 12.829 1.00 96.75 269 LEU A N 1
ATOM 2014 C CA . LEU A 1 269 ? 4.108 -6.677 13.348 1.00 96.75 269 LEU A CA 1
ATOM 2015 C C . LEU A 1 269 ? 4.902 -7.374 14.458 1.00 96.75 269 LEU A C 1
ATOM 2017 O O . LEU A 1 269 ? 4.341 -8.034 15.333 1.00 96.75 269 LEU A O 1
ATOM 2021 N N . GLN A 1 270 ? 6.225 -7.210 14.425 1.00 94.75 270 GLN A N 1
ATOM 2022 C CA . GLN A 1 270 ? 7.129 -7.774 15.434 1.00 94.75 270 GLN A CA 1
ATOM 2023 C C . GLN A 1 270 ? 7.261 -6.856 16.654 1.00 94.75 270 GLN A C 1
ATOM 2025 O O . GLN A 1 270 ? 7.395 -7.332 17.782 1.00 94.75 270 GLN A O 1
ATOM 2030 N N . SER A 1 271 ? 7.199 -5.539 16.441 1.00 96.25 271 SER A N 1
ATOM 2031 C CA . SER A 1 271 ? 7.296 -4.567 17.521 1.00 96.25 271 SER A CA 1
ATOM 2032 C C . SER A 1 271 ? 5.977 -4.455 18.277 1.00 96.25 271 SER A C 1
ATOM 2034 O O . SER A 1 271 ? 4.913 -4.182 17.711 1.00 96.25 271 SER A O 1
ATOM 2036 N N . ARG A 1 272 ? 6.048 -4.610 19.602 1.00 95.94 272 ARG A N 1
ATOM 2037 C CA . ARG A 1 272 ? 4.878 -4.473 20.473 1.00 95.94 272 ARG A CA 1
ATOM 2038 C C . ARG A 1 272 ? 4.284 -3.067 20.403 1.00 95.94 272 ARG A C 1
ATOM 2040 O O . ARG A 1 272 ? 3.065 -2.949 20.458 1.00 95.94 272 ARG A O 1
ATOM 2047 N N . SER A 1 273 ? 5.103 -2.019 20.298 1.00 97.06 273 SER A N 1
ATOM 2048 C CA . SER A 1 273 ? 4.603 -0.639 20.216 1.00 97.06 273 SER A CA 1
ATOM 2049 C C . SER A 1 273 ? 3.808 -0.413 18.931 1.00 97.06 273 SER A C 1
ATOM 2051 O O . SER A 1 273 ? 2.690 0.089 18.989 1.00 97.06 273 SER A O 1
ATOM 2053 N N . GLU A 1 274 ? 4.324 -0.867 17.791 1.00 96.81 274 GLU A N 1
ATOM 2054 C CA . GLU A 1 274 ? 3.658 -0.736 16.491 1.00 96.81 274 GLU A CA 1
ATOM 2055 C C . GLU A 1 274 ? 2.352 -1.539 16.448 1.00 96.81 274 GLU A C 1
ATOM 2057 O O . GLU A 1 274 ? 1.309 -1.011 16.061 1.00 96.81 274 GLU A O 1
ATOM 2062 N N . MET A 1 275 ? 2.373 -2.786 16.936 1.00 97.50 275 MET A N 1
ATOM 2063 C CA . MET A 1 275 ? 1.169 -3.610 17.073 1.00 97.50 275 MET A CA 1
ATOM 2064 C C . MET A 1 275 ? 0.092 -2.902 17.903 1.00 97.50 275 MET A C 1
ATOM 2066 O O . MET A 1 275 ? -1.092 -2.960 17.566 1.00 97.50 275 MET A O 1
ATOM 2070 N N . LEU A 1 276 ? 0.481 -2.243 19.000 1.00 96.81 276 LEU A N 1
ATOM 2071 C CA . LEU A 1 276 ? -0.453 -1.497 19.837 1.00 96.81 276 LEU A CA 1
ATOM 2072 C C . LEU A 1 276 ? -1.052 -0.303 19.092 1.00 96.81 276 LEU A C 1
ATOM 2074 O O . LEU A 1 276 ? -2.265 -0.128 19.157 1.00 96.81 276 LEU A O 1
ATOM 2078 N N . VAL A 1 277 ? -0.247 0.470 18.357 1.00 97.50 277 VAL A N 1
ATOM 2079 C CA . VAL A 1 277 ? -0.732 1.609 17.557 1.00 97.50 277 VAL A CA 1
ATOM 2080 C C . VAL A 1 277 ? -1.796 1.160 16.557 1.00 97.50 277 VAL A C 1
ATOM 2082 O O . VAL A 1 277 ? -2.873 1.749 16.516 1.00 97.50 277 VAL A O 1
ATOM 2085 N N . TYR A 1 278 ? -1.552 0.074 15.818 1.00 97.69 278 TYR A N 1
ATOM 2086 C CA . TYR A 1 278 ? -2.532 -0.454 14.864 1.00 97.69 278 TYR A CA 1
ATOM 2087 C C . TYR A 1 278 ? -3.813 -0.934 15.555 1.00 97.69 278 TYR A C 1
ATOM 2089 O O . TYR A 1 278 ? -4.911 -0.648 15.085 1.00 97.69 278 TYR A O 1
ATOM 2097 N N . ARG A 1 279 ? -3.701 -1.638 16.689 1.00 97.38 279 ARG A N 1
ATOM 2098 C CA . ARG A 1 279 ? -4.873 -2.129 17.436 1.00 97.38 279 ARG A CA 1
ATOM 2099 C C . ARG A 1 279 ? -5.716 -0.995 18.010 1.00 97.38 279 ARG A C 1
ATOM 2101 O O . ARG A 1 279 ? -6.938 -1.048 17.900 1.00 97.38 279 ARG A O 1
ATOM 2108 N N . TYR A 1 280 ? -5.086 0.016 18.606 1.00 97.44 280 TYR A N 1
ATOM 2109 C CA . TYR A 1 280 ? -5.797 1.192 19.107 1.00 97.44 280 TYR A CA 1
ATOM 2110 C C . TYR A 1 280 ? -6.424 1.988 17.963 1.00 97.44 280 TYR A C 1
ATOM 2112 O O . TYR A 1 280 ? -7.595 2.339 18.054 1.00 97.44 280 TYR A O 1
ATOM 2120 N N . GLY A 1 281 ? -5.688 2.203 16.869 1.00 97.69 281 GLY A N 1
ATOM 2121 C CA . GLY A 1 281 ? -6.207 2.874 15.678 1.00 97.69 281 GLY A CA 1
ATOM 2122 C C . GLY A 1 281 ? -7.427 2.159 15.098 1.00 97.69 281 GLY A C 1
ATOM 2123 O O . GLY A 1 281 ? -8.457 2.787 14.879 1.00 97.69 281 GLY A O 1
ATOM 2124 N N . ALA A 1 282 ? -7.361 0.835 14.941 1.00 98.00 282 ALA A N 1
ATOM 2125 C CA . ALA A 1 282 ? -8.484 0.033 14.464 1.00 98.00 282 ALA A CA 1
ATOM 2126 C C . ALA A 1 282 ? -9.682 0.042 15.429 1.00 98.00 282 ALA A C 1
ATOM 2128 O O . ALA A 1 282 ? -10.823 0.087 14.980 1.00 98.00 282 ALA A O 1
ATOM 2129 N N . HIS A 1 283 ? -9.445 0.037 16.746 1.00 98.00 283 HIS A N 1
ATOM 2130 C CA . HIS A 1 283 ? -10.510 0.172 17.743 1.00 98.00 283 HIS A CA 1
ATOM 2131 C C . HIS A 1 283 ? -11.220 1.528 17.631 1.00 98.00 283 HIS A C 1
ATOM 2133 O O . HIS A 1 283 ? -12.446 1.568 17.572 1.00 98.00 283 HIS A O 1
ATOM 2139 N N . LEU A 1 284 ? -10.467 2.629 17.545 1.00 97.88 284 LEU A N 1
ATOM 2140 C CA . LEU A 1 284 ? -11.035 3.969 17.372 1.00 97.88 284 LEU A CA 1
ATOM 2141 C C . LEU A 1 284 ? -11.785 4.099 16.042 1.00 97.88 284 LEU A C 1
ATOM 2143 O O . LEU A 1 284 ? -12.905 4.602 16.024 1.00 97.88 284 LEU A O 1
ATOM 2147 N N . ALA A 1 285 ? -11.213 3.582 14.952 1.00 97.56 285 ALA A N 1
ATOM 2148 C CA . ALA A 1 285 ? -11.871 3.542 13.650 1.00 97.56 285 ALA A CA 1
ATOM 2149 C C . ALA A 1 285 ? -13.172 2.725 13.691 1.00 97.56 285 ALA A C 1
ATOM 2151 O O . ALA A 1 285 ? -14.161 3.133 13.095 1.00 97.56 285 ALA A O 1
ATOM 2152 N N . PHE A 1 286 ? -13.213 1.614 14.434 1.00 98.19 286 PHE A N 1
ATOM 2153 C CA . PHE A 1 286 ? -14.429 0.819 14.609 1.00 98.19 286 PHE A CA 1
ATOM 2154 C C . PHE A 1 286 ? -15.513 1.561 15.405 1.00 98.19 286 PHE A C 1
ATOM 2156 O O . PHE A 1 286 ? -16.686 1.505 15.036 1.00 98.19 286 PHE A O 1
ATOM 2163 N N . LEU A 1 287 ? -15.141 2.296 16.460 1.00 97.62 287 LEU A N 1
ATOM 2164 C CA . LEU A 1 287 ? -16.081 3.151 17.195 1.00 97.62 287 LEU A CA 1
ATOM 2165 C C . LEU A 1 287 ? -16.645 4.264 16.301 1.00 97.62 287 LEU A C 1
ATOM 2167 O O . LEU A 1 287 ? -17.861 4.453 16.268 1.00 97.62 287 LEU A O 1
ATOM 2171 N N . ALA A 1 288 ? -15.781 4.952 15.549 1.00 96.88 288 ALA A N 1
ATOM 2172 C CA . ALA A 1 288 ? -16.173 5.993 14.598 1.00 96.88 288 ALA A CA 1
ATOM 2173 C C . ALA A 1 288 ? -17.048 5.441 13.459 1.00 96.88 288 ALA A C 1
ATOM 2175 O O . ALA A 1 288 ? -18.029 6.063 13.064 1.00 96.88 288 ALA A O 1
ATOM 2176 N N . TRP A 1 289 ? -16.755 4.231 12.981 1.00 97.12 289 TRP A N 1
ATOM 2177 C CA . TRP A 1 289 ? -17.584 3.537 12.002 1.00 97.12 289 TRP A CA 1
ATOM 2178 C C . TRP A 1 289 ? -18.982 3.215 12.548 1.00 97.12 289 TRP A C 1
ATOM 2180 O O . TRP A 1 289 ? -19.970 3.499 11.874 1.00 97.12 289 TRP A O 1
ATOM 2190 N N . MET A 1 290 ? -19.093 2.687 13.777 1.00 96.62 290 MET A N 1
ATOM 2191 C CA . MET A 1 290 ? -20.399 2.451 14.415 1.00 96.62 290 MET A CA 1
ATOM 2192 C C . MET A 1 290 ? -21.177 3.750 14.618 1.00 96.62 290 MET A C 1
ATOM 2194 O O . MET A 1 290 ? -22.395 3.749 14.457 1.00 96.62 290 MET A O 1
ATOM 2198 N N . TRP A 1 291 ? -20.479 4.839 14.961 1.00 95.75 291 TRP A N 1
ATOM 2199 C CA . TRP A 1 291 ? -21.078 6.165 15.056 1.00 95.75 291 TRP A CA 1
ATOM 2200 C C . TRP A 1 291 ? -21.734 6.549 13.731 1.00 95.75 291 TRP A C 1
ATOM 2202 O O . TRP A 1 291 ? -22.953 6.675 13.677 1.00 95.75 291 TRP A O 1
ATOM 2212 N N . GLY A 1 292 ? -20.948 6.631 12.652 1.00 94.12 292 GLY A N 1
ATOM 2213 C CA . GLY A 1 292 ? -21.463 7.040 11.345 1.00 94.12 292 GLY A CA 1
ATOM 2214 C C . GLY A 1 292 ? -22.572 6.120 10.829 1.00 94.12 292 GLY A C 1
ATOM 2215 O O . GLY A 1 292 ? -23.569 6.594 10.296 1.00 94.12 292 GLY A O 1
ATOM 2216 N N . ALA A 1 293 ? -22.449 4.804 11.029 1.00 93.56 293 ALA A N 1
ATOM 2217 C CA . ALA A 1 293 ? -23.440 3.841 10.554 1.00 93.56 293 ALA A CA 1
ATOM 2218 C C . ALA A 1 293 ? -24.803 3.946 11.265 1.00 93.56 293 ALA A C 1
ATOM 2220 O O . ALA A 1 293 ? -25.833 3.709 10.635 1.00 93.56 293 ALA A O 1
ATOM 2221 N N . LEU A 1 294 ? -24.821 4.263 12.565 1.00 94.44 294 LEU A N 1
ATOM 2222 C CA . LEU A 1 294 ? -26.045 4.274 13.374 1.00 94.44 294 LEU A CA 1
ATOM 2223 C C . LEU A 1 294 ? -26.646 5.672 13.537 1.00 94.44 294 LEU A C 1
ATOM 2225 O O . LEU A 1 294 ? -27.857 5.779 13.715 1.00 94.44 294 LEU A O 1
ATOM 2229 N N . GLU A 1 295 ? -25.840 6.732 13.449 1.00 94.19 295 GLU A N 1
ATOM 2230 C CA . GLU A 1 295 ? -26.299 8.122 13.576 1.00 94.19 295 GLU A CA 1
ATOM 2231 C C . GLU A 1 295 ? -27.353 8.494 12.524 1.00 94.19 295 GLU A C 1
ATOM 2233 O O . GLU A 1 295 ? -28.272 9.251 12.817 1.00 94.19 295 GLU A O 1
ATOM 2238 N N . ALA A 1 296 ? -27.284 7.899 11.330 1.00 91.19 296 ALA A N 1
ATOM 2239 C CA . ALA A 1 296 ? -28.248 8.133 10.254 1.00 91.19 296 ALA A CA 1
ATOM 2240 C C . ALA A 1 296 ? -29.674 7.617 10.554 1.00 91.19 296 ALA A C 1
ATOM 2242 O O . ALA A 1 296 ? -30.607 7.917 9.806 1.00 91.19 296 ALA A O 1
ATOM 2243 N N . LEU A 1 297 ? -29.862 6.815 11.607 1.00 92.69 297 LEU A N 1
ATOM 2244 C CA . LEU A 1 297 ? -31.170 6.297 12.007 1.00 92.69 297 LEU A CA 1
ATOM 2245 C C . LEU A 1 297 ? -31.948 7.324 12.855 1.00 92.69 297 LEU A C 1
ATOM 2247 O O . LEU A 1 297 ? -31.345 8.152 13.538 1.00 92.69 297 LEU A O 1
ATOM 2251 N N . PRO A 1 298 ? -33.292 7.253 12.906 1.00 93.56 298 PRO A N 1
ATOM 2252 C CA . PRO A 1 298 ? -34.074 8.034 13.866 1.00 93.56 298 PRO A CA 1
ATOM 2253 C C . PRO A 1 298 ? -33.657 7.692 15.303 1.00 93.56 298 PRO A C 1
ATOM 2255 O O . PRO A 1 298 ? -33.675 6.521 15.674 1.00 93.56 298 PRO A O 1
ATOM 2258 N N . ASN A 1 299 ? -33.305 8.692 16.118 1.00 93.56 299 ASN A N 1
ATOM 2259 C CA . ASN A 1 299 ? -32.663 8.502 17.433 1.00 93.56 299 ASN A CA 1
ATOM 2260 C C . ASN A 1 299 ? -31.282 7.814 17.359 1.00 93.56 299 ASN A C 1
ATOM 2262 O O . ASN A 1 299 ? -30.869 7.123 18.294 1.00 93.56 299 ASN A O 1
ATOM 2266 N N . GLY A 1 300 ? -30.561 8.000 16.248 1.00 94.25 300 GLY A N 1
ATOM 2267 C CA . GLY A 1 300 ? -29.268 7.381 15.960 1.00 94.25 300 GLY A CA 1
ATOM 2268 C C . GLY A 1 300 ? -28.243 7.527 17.079 1.00 94.25 300 GLY A C 1
ATOM 2269 O O . GLY A 1 300 ? -27.565 6.563 17.432 1.00 94.25 300 GLY A O 1
ATOM 2270 N N . THR A 1 301 ? -28.197 8.690 17.728 1.00 95.31 301 THR A N 1
ATOM 2271 C CA . THR A 1 301 ? -27.278 8.970 18.839 1.00 95.31 301 THR A CA 1
ATOM 2272 C C . THR A 1 301 ? -27.468 8.010 20.016 1.00 95.31 301 THR A C 1
ATOM 2274 O O . THR A 1 301 ? -26.475 7.544 20.583 1.00 95.31 301 THR A O 1
ATOM 2277 N N . GLY A 1 302 ? -28.707 7.614 20.322 1.00 96.06 302 GLY A N 1
ATOM 2278 C CA . GLY A 1 302 ? -29.010 6.602 21.334 1.00 96.06 302 GLY A CA 1
ATOM 2279 C C . GLY A 1 302 ? -28.542 5.205 20.923 1.00 96.06 302 GLY A C 1
ATOM 2280 O O . GLY A 1 302 ? -27.920 4.503 21.724 1.00 96.06 302 GLY A O 1
ATOM 2281 N N . TYR A 1 303 ? -28.752 4.814 19.660 1.00 96.62 303 TYR A N 1
ATOM 2282 C CA . TYR A 1 303 ? -28.256 3.534 19.137 1.00 96.62 303 TYR A CA 1
ATOM 2283 C C . TYR A 1 303 ? -26.730 3.441 19.175 1.00 96.62 303 TYR A C 1
ATOM 2285 O O . TYR A 1 303 ? -26.201 2.387 19.530 1.00 96.62 303 TYR A O 1
ATOM 2293 N N . VAL A 1 304 ? -26.021 4.537 18.887 1.00 96.69 304 VAL A N 1
ATOM 2294 C CA . VAL A 1 304 ? -24.558 4.598 19.013 1.00 96.69 304 VAL A CA 1
ATOM 2295 C C . VAL A 1 304 ? -24.121 4.303 20.450 1.00 96.69 304 VAL A C 1
ATOM 2297 O O . VAL A 1 304 ? -23.240 3.469 20.659 1.00 96.69 304 VAL A O 1
ATOM 2300 N N . THR A 1 305 ? -24.764 4.915 21.450 1.00 97.44 305 THR A N 1
ATOM 2301 C CA . THR A 1 305 ? -24.455 4.680 22.874 1.00 97.44 305 THR A CA 1
ATOM 2302 C C . THR A 1 305 ? -24.698 3.231 23.277 1.00 97.44 305 THR A C 1
ATOM 2304 O O . THR A 1 305 ? -23.852 2.629 23.942 1.00 97.44 305 THR A O 1
ATOM 2307 N N . ILE A 1 306 ? -25.813 2.638 22.835 1.00 97.00 306 ILE A N 1
ATOM 2308 C CA . ILE A 1 306 ? -26.123 1.223 23.090 1.00 97.00 306 ILE A CA 1
ATOM 2309 C C . ILE A 1 306 ? -25.061 0.325 22.454 1.00 97.00 306 ILE A C 1
ATOM 2311 O O . ILE A 1 306 ? -24.533 -0.561 23.125 1.00 97.00 306 ILE A O 1
ATOM 2315 N N . ALA A 1 307 ? -24.721 0.556 21.184 1.00 97.62 307 ALA A N 1
ATOM 2316 C CA . ALA A 1 307 ? -23.753 -0.253 20.452 1.00 97.62 307 ALA A CA 1
ATOM 2317 C C . ALA A 1 307 ? -22.353 -0.173 21.075 1.00 97.62 307 ALA A C 1
ATOM 2319 O O . ALA A 1 307 ? -21.729 -1.205 21.327 1.00 97.62 307 ALA A O 1
ATOM 2320 N N . TRP A 1 308 ? -21.877 1.034 21.394 1.00 98.06 308 TRP A N 1
ATOM 2321 C CA . TRP A 1 308 ? -20.598 1.230 22.076 1.00 98.06 308 TRP A CA 1
ATOM 2322 C C . TRP A 1 308 ? -20.592 0.597 23.471 1.00 98.06 308 TRP A C 1
ATOM 2324 O O . TRP A 1 308 ? -19.616 -0.058 23.837 1.00 98.06 308 TRP A O 1
ATOM 2334 N N . GLY A 1 309 ? -21.680 0.739 24.237 1.00 97.75 309 GLY A N 1
ATOM 2335 C CA . GLY A 1 309 ? -21.827 0.128 25.558 1.00 97.75 309 GLY A CA 1
ATOM 2336 C C . GLY A 1 309 ? -21.795 -1.399 25.499 1.00 97.75 309 GLY A C 1
ATOM 2337 O O . GLY A 1 309 ? -21.014 -2.031 26.213 1.00 97.75 309 GLY A O 1
ATOM 2338 N N . ALA A 1 310 ? -22.577 -1.998 24.599 1.00 97.50 310 ALA A N 1
ATOM 2339 C CA . ALA A 1 310 ? -22.596 -3.441 24.373 1.00 97.50 310 ALA A CA 1
ATOM 2340 C C . ALA A 1 310 ? -21.221 -3.965 23.930 1.00 97.50 310 ALA A C 1
ATOM 2342 O O . ALA A 1 310 ? -20.736 -4.968 24.459 1.00 97.50 310 ALA A O 1
ATOM 2343 N N . TYR A 1 311 ? -20.559 -3.254 23.014 1.00 97.88 311 TYR A N 1
ATOM 2344 C CA . TYR A 1 311 ? -19.204 -3.572 22.576 1.00 97.88 311 TYR A CA 1
ATOM 2345 C C . TYR A 1 311 ? -18.204 -3.523 23.740 1.00 97.88 311 TYR A C 1
ATOM 2347 O O . TYR A 1 311 ? -17.455 -4.479 23.942 1.00 97.88 311 TYR A O 1
ATOM 2355 N N . ALA A 1 312 ? -18.227 -2.472 24.561 1.00 97.75 312 ALA A N 1
ATOM 2356 C CA . ALA A 1 312 ? -17.320 -2.317 25.695 1.00 97.75 312 ALA A CA 1
ATOM 2357 C C . ALA A 1 312 ? -17.533 -3.386 26.784 1.00 97.75 312 ALA A C 1
ATOM 2359 O O . ALA A 1 312 ? -16.564 -3.940 27.309 1.00 97.75 312 ALA A O 1
ATOM 2360 N N . VAL A 1 313 ? -18.791 -3.740 27.078 1.00 96.50 313 VAL A N 1
ATOM 2361 C CA . VAL A 1 313 ? -19.131 -4.870 27.959 1.00 96.50 313 VAL A CA 1
ATOM 2362 C C . VAL A 1 313 ? -18.599 -6.182 27.377 1.00 96.50 313 VAL A C 1
ATOM 2364 O O . VAL A 1 313 ? -17.960 -6.951 28.095 1.00 96.50 313 VAL A O 1
ATOM 2367 N N . GLY A 1 314 ? -18.788 -6.423 26.077 1.00 96.38 314 GLY A N 1
ATOM 2368 C CA . GLY A 1 314 ? -18.247 -7.596 25.386 1.00 96.38 314 GLY A CA 1
ATOM 2369 C C . GLY A 1 314 ? -16.722 -7.694 25.490 1.00 96.38 314 GLY A C 1
ATOM 2370 O O . GLY A 1 314 ? -16.198 -8.745 25.870 1.00 96.38 314 GLY A O 1
ATOM 2371 N N . LEU A 1 315 ? -16.010 -6.588 25.239 1.00 96.56 315 LEU A N 1
ATOM 2372 C CA . LEU A 1 315 ? -14.555 -6.505 25.411 1.00 96.56 315 LEU A CA 1
ATOM 2373 C C . LEU A 1 315 ? -14.138 -6.801 26.854 1.00 96.56 315 LEU A C 1
ATOM 2375 O O . LEU A 1 315 ? -13.173 -7.534 27.064 1.00 96.56 315 LEU A O 1
ATOM 2379 N N . MET A 1 316 ? -14.865 -6.279 27.846 1.00 96.19 316 MET A N 1
ATOM 2380 C CA . MET A 1 316 ? -14.573 -6.536 29.258 1.00 96.19 316 MET A CA 1
ATOM 2381 C C . MET A 1 316 ? -14.734 -8.016 29.600 1.00 96.19 316 MET A C 1
ATOM 2383 O O . MET A 1 316 ? -13.841 -8.614 30.196 1.00 96.19 316 MET A O 1
ATOM 2387 N N . LEU A 1 317 ? -15.853 -8.627 29.206 1.00 94.69 317 LEU A N 1
ATOM 2388 C CA . LEU A 1 317 ? -16.103 -10.045 29.456 1.00 94.69 317 LEU A CA 1
ATOM 2389 C C . LEU A 1 317 ? -15.027 -10.922 28.801 1.00 94.69 317 LEU A C 1
ATOM 2391 O O . LEU A 1 317 ? -14.552 -11.875 29.418 1.00 94.69 317 LEU A O 1
ATOM 2395 N N . MET A 1 318 ? -14.593 -10.581 27.584 1.00 95.44 318 MET A N 1
ATOM 2396 C CA . MET A 1 318 ? -13.491 -11.269 26.908 1.00 95.44 318 MET A CA 1
ATOM 2397 C C . MET A 1 318 ? -12.154 -11.070 27.636 1.00 95.44 318 MET A C 1
ATOM 2399 O O . MET A 1 318 ? -11.432 -12.042 27.860 1.00 95.44 318 MET A O 1
ATOM 2403 N N . ALA A 1 319 ? -11.848 -9.842 28.065 1.00 94.75 319 ALA A N 1
ATOM 2404 C CA . ALA A 1 319 ? -10.628 -9.523 28.802 1.00 94.75 319 ALA A CA 1
ATOM 2405 C C . ALA A 1 319 ? -10.526 -10.293 30.122 1.00 94.75 319 ALA A C 1
ATOM 2407 O O . ALA A 1 319 ? -9.445 -10.767 30.466 1.00 94.75 319 ALA A O 1
ATOM 2408 N N . LEU A 1 320 ? -11.649 -10.450 30.830 1.00 92.06 320 LEU A N 1
ATOM 2409 C CA . LEU A 1 320 ? -11.728 -11.202 32.082 1.00 92.06 320 LEU A CA 1
ATOM 2410 C C . LEU A 1 320 ? -11.608 -12.709 31.883 1.00 92.06 320 LEU A C 1
ATOM 2412 O O . LEU A 1 320 ? -11.050 -13.387 32.737 1.00 92.06 320 LEU A O 1
ATOM 2416 N N . ARG A 1 321 ? -12.118 -13.242 30.768 1.00 92.50 321 ARG A N 1
ATOM 2417 C CA . ARG A 1 321 ? -11.986 -14.670 30.448 1.00 92.50 321 ARG A CA 1
ATOM 2418 C C . ARG A 1 321 ? -10.569 -15.053 30.028 1.00 92.50 321 ARG A C 1
ATOM 2420 O O . ARG A 1 321 ? -10.160 -16.177 30.284 1.00 92.50 321 ARG A O 1
ATOM 2427 N N . GLN A 1 322 ? -9.852 -14.152 29.358 1.00 94.00 322 GLN A N 1
ATOM 2428 C CA . GLN A 1 322 ? -8.531 -14.435 28.782 1.00 94.00 322 GLN A CA 1
ATOM 2429 C C . GLN A 1 322 ? -7.363 -13.842 29.583 1.00 94.00 322 GLN A C 1
ATOM 2431 O O . GLN A 1 322 ? -6.211 -14.053 29.213 1.00 94.00 322 GLN A O 1
ATOM 2436 N N . ASP A 1 323 ? -7.637 -13.106 30.664 1.00 92.19 323 ASP A N 1
ATOM 2437 C CA . ASP A 1 323 ? -6.636 -12.420 31.488 1.00 92.19 323 ASP A CA 1
ATOM 2438 C C . ASP A 1 323 ? -5.738 -11.451 30.704 1.00 92.19 323 ASP A C 1
ATOM 2440 O O . ASP A 1 323 ? -4.530 -11.351 30.927 1.00 92.19 323 ASP A O 1
ATOM 2444 N N . TRP A 1 324 ? -6.331 -10.701 29.770 1.00 94.38 324 TRP A N 1
ATOM 2445 C CA . TRP A 1 324 ? -5.611 -9.742 28.927 1.00 94.38 324 TRP A CA 1
ATOM 2446 C C . TRP A 1 324 ? -5.711 -8.317 29.497 1.00 94.38 324 TRP A C 1
ATOM 2448 O O . TRP A 1 324 ? -6.673 -7.603 29.193 1.00 94.38 324 TRP A O 1
ATOM 2458 N N . PRO A 1 325 ? -4.710 -7.829 30.264 1.00 93.38 325 PRO A N 1
ATOM 2459 C CA . PRO A 1 325 ? -4.808 -6.551 30.980 1.00 93.38 325 PRO A CA 1
ATOM 2460 C C . PRO A 1 325 ? -4.952 -5.350 30.040 1.00 93.38 325 PRO A C 1
ATOM 2462 O O . PRO A 1 325 ? -5.546 -4.337 30.396 1.00 93.38 325 PRO A O 1
ATOM 2465 N N . LEU A 1 326 ? -4.417 -5.455 28.823 1.00 93.75 326 LEU A N 1
ATOM 2466 C CA . LEU A 1 326 ? -4.567 -4.424 27.803 1.00 93.75 326 LEU A CA 1
ATOM 2467 C C . LEU A 1 326 ? -6.022 -4.304 27.329 1.00 93.75 326 LEU A C 1
ATOM 2469 O O . LEU A 1 326 ? -6.548 -3.198 27.264 1.00 93.75 326 LEU A O 1
ATOM 2473 N N . LEU A 1 327 ? -6.668 -5.437 27.032 1.00 95.00 327 LEU A N 1
ATOM 2474 C CA . LEU A 1 327 ? -8.060 -5.472 26.580 1.00 95.00 327 LEU A CA 1
ATOM 2475 C C . LEU A 1 327 ? -8.994 -4.945 27.674 1.00 95.00 327 LEU A C 1
ATOM 2477 O O . LEU A 1 327 ? -9.937 -4.219 27.380 1.00 95.00 327 LEU A O 1
ATOM 2481 N N . GLN A 1 328 ? -8.669 -5.231 28.938 1.00 95.38 328 GLN A N 1
ATOM 2482 C CA . GLN A 1 328 ? -9.377 -4.685 30.091 1.00 95.38 328 GLN A CA 1
ATOM 2483 C C . GLN A 1 328 ? -9.286 -3.153 30.144 1.00 95.38 328 GLN A C 1
ATOM 2485 O O . GLN A 1 328 ? -10.305 -2.493 30.322 1.00 95.38 328 GLN A O 1
ATOM 2490 N N . ARG A 1 329 ? -8.092 -2.570 29.954 1.00 96.38 329 ARG A N 1
ATOM 2491 C CA . ARG A 1 329 ? -7.913 -1.104 29.925 1.00 96.38 329 ARG A CA 1
ATOM 2492 C C . ARG A 1 329 ? -8.689 -0.456 28.782 1.00 96.38 329 ARG A C 1
ATOM 2494 O O . ARG A 1 329 ? -9.321 0.569 29.007 1.00 96.38 329 ARG A O 1
ATOM 2501 N N . VAL A 1 330 ? -8.665 -1.065 27.593 1.00 97.00 330 VAL A N 1
ATOM 2502 C CA . VAL A 1 330 ? -9.465 -0.611 26.444 1.00 97.00 330 VAL A CA 1
ATOM 2503 C C . VAL A 1 330 ? -10.948 -0.644 26.795 1.00 97.00 330 VAL A C 1
ATOM 2505 O O . VAL A 1 330 ? -11.606 0.377 26.672 1.00 97.00 330 VAL A O 1
ATOM 2508 N N . ALA A 1 331 ? -11.451 -1.765 27.319 1.00 96.88 331 ALA A N 1
ATOM 2509 C CA . ALA A 1 331 ? -12.855 -1.910 27.693 1.00 96.88 331 ALA A CA 1
ATOM 2510 C C . ALA A 1 331 ? -13.302 -0.880 28.746 1.00 96.88 331 ALA A C 1
ATOM 2512 O O . ALA A 1 331 ? -14.354 -0.267 28.586 1.00 96.88 331 ALA A O 1
ATOM 2513 N N . VAL A 1 332 ? -12.497 -0.642 29.794 1.00 97.00 332 VAL A N 1
ATOM 2514 C CA . VAL A 1 332 ? -12.767 0.425 30.778 1.00 97.00 332 VAL A CA 1
ATOM 2515 C C . VAL A 1 332 ? -12.775 1.795 30.100 1.00 97.00 332 VAL A C 1
ATOM 2517 O O . VAL A 1 332 ? -13.689 2.577 30.337 1.00 97.00 332 VAL A O 1
ATOM 2520 N N . GLY A 1 333 ? -11.792 2.083 29.243 1.00 97.62 333 GLY A N 1
ATOM 2521 C CA . GLY A 1 333 ? -11.720 3.344 28.504 1.00 97.62 333 GLY A CA 1
ATOM 2522 C C . GLY A 1 333 ? -12.952 3.581 27.628 1.00 97.62 333 GLY A C 1
ATOM 2523 O O . GLY A 1 333 ? -13.530 4.663 27.672 1.00 97.62 333 GLY A O 1
ATOM 2524 N N . THR A 1 334 ? -13.410 2.560 26.897 1.00 98.12 334 THR A N 1
ATOM 2525 C CA . THR A 1 334 ? -14.632 2.639 26.085 1.00 98.12 334 THR A CA 1
ATOM 2526 C C . THR A 1 334 ? -15.880 2.805 26.956 1.00 98.12 334 THR A C 1
ATOM 2528 O O . THR A 1 334 ? -16.739 3.610 26.617 1.00 98.12 334 THR A O 1
ATOM 2531 N N . LEU A 1 335 ? -15.985 2.116 28.102 1.00 97.38 335 LEU A N 1
ATOM 2532 C CA . LEU A 1 335 ? -17.098 2.309 29.046 1.00 97.38 335 LEU A CA 1
ATOM 2533 C C . LEU A 1 335 ? -17.140 3.743 29.590 1.00 97.38 335 LEU A C 1
ATOM 2535 O O . LEU A 1 335 ? -18.211 4.341 29.645 1.00 97.38 335 LEU A O 1
ATOM 2539 N N . LEU A 1 336 ? -15.988 4.309 29.958 1.00 97.81 336 LEU A N 1
ATOM 2540 C CA . LEU A 1 336 ? -15.895 5.703 30.401 1.00 97.81 336 LEU A CA 1
ATOM 2541 C C . LEU A 1 336 ? -16.293 6.675 29.286 1.00 97.81 336 LEU A C 1
ATOM 2543 O O . LEU A 1 336 ? -17.020 7.628 29.551 1.00 97.81 336 LEU A O 1
ATOM 2547 N N . LEU A 1 337 ? -15.876 6.410 28.045 1.00 97.88 337 LEU A N 1
ATOM 2548 C CA . LEU A 1 337 ? -16.282 7.196 26.880 1.00 97.88 337 LEU A CA 1
ATOM 2549 C C . LEU A 1 337 ? -17.803 7.149 26.661 1.00 97.88 337 LEU A C 1
ATOM 2551 O O . LEU A 1 337 ? -18.414 8.186 26.420 1.00 97.88 337 LEU A O 1
ATOM 2555 N N . VAL A 1 338 ? -18.421 5.971 26.792 1.00 97.88 338 VAL A N 1
ATOM 2556 C CA . VAL A 1 338 ? -19.880 5.795 26.695 1.00 97.88 338 VAL A CA 1
ATOM 2557 C C . VAL A 1 338 ? -20.602 6.592 27.775 1.00 97.88 338 VAL A C 1
ATOM 2559 O O . VAL A 1 338 ? -21.546 7.310 27.466 1.00 97.88 338 VAL A O 1
ATOM 2562 N N . VAL A 1 339 ? -20.139 6.518 29.026 1.00 97.38 339 VAL A N 1
ATOM 2563 C CA . VAL A 1 339 ? -20.712 7.297 30.133 1.00 97.38 339 VAL A CA 1
ATOM 2564 C C . VAL A 1 339 ? -20.572 8.796 29.869 1.00 97.38 339 VAL A C 1
ATOM 2566 O O . VAL A 1 339 ? -21.548 9.529 29.999 1.00 97.38 339 VAL A O 1
ATOM 2569 N N . ALA A 1 340 ? -19.392 9.257 29.450 1.00 97.56 340 ALA A N 1
ATOM 2570 C CA . ALA A 1 340 ? -19.164 10.663 29.135 1.00 97.56 340 ALA A CA 1
ATOM 2571 C C . ALA A 1 340 ? -20.091 11.155 28.011 1.00 97.56 340 ALA A C 1
ATOM 2573 O O . ALA A 1 340 ? -20.734 12.192 28.167 1.00 97.56 340 ALA A O 1
ATOM 2574 N N . LYS A 1 341 ? -20.227 10.387 26.920 1.00 96.62 341 LYS A N 1
ATOM 2575 C CA . LYS A 1 341 ? -21.171 10.687 25.832 1.00 96.62 341 LYS A CA 1
ATOM 2576 C C . LYS A 1 341 ? -22.609 10.762 26.343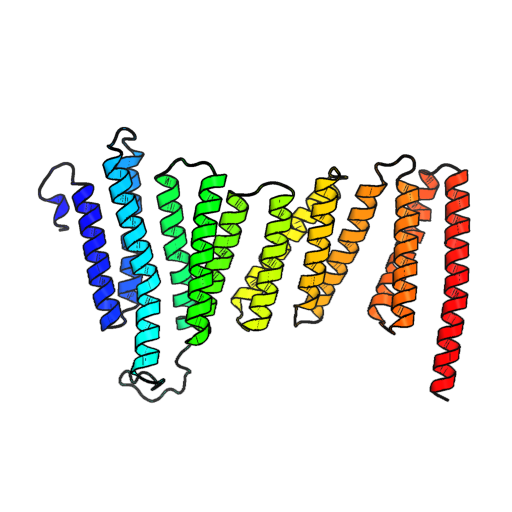 1.00 96.62 341 LYS A C 1
ATOM 2578 O O . LYS A 1 341 ? -23.321 11.702 26.003 1.00 96.62 341 LYS A O 1
ATOM 2583 N N . LEU A 1 342 ? -23.015 9.808 27.180 1.00 96.31 342 LEU A N 1
ATOM 2584 C CA . LEU A 1 342 ? -24.368 9.736 27.721 1.00 96.31 342 LEU A CA 1
ATOM 2585 C C . LEU A 1 342 ? -24.729 11.009 28.508 1.00 96.31 342 LEU A C 1
ATOM 2587 O O . LEU A 1 342 ? -25.816 11.559 28.345 1.00 96.31 342 LEU A O 1
ATOM 2591 N N . PHE A 1 343 ? -23.801 11.522 29.319 1.00 96.75 343 PHE A N 1
ATOM 2592 C CA . PHE A 1 343 ? -24.026 12.750 30.083 1.00 96.75 343 PHE A CA 1
ATOM 2593 C C . PHE A 1 343 ? -23.913 14.033 29.248 1.00 96.75 343 PHE A C 1
ATOM 2595 O O . PHE A 1 343 ? -24.667 14.971 29.486 1.00 96.75 343 PHE A O 1
ATOM 2602 N N . ILE A 1 344 ? -22.970 14.109 28.307 1.00 97.06 344 ILE A N 1
ATOM 2603 C CA . ILE A 1 344 ? -22.685 15.357 27.579 1.00 97.06 344 ILE A CA 1
ATOM 2604 C C . ILE A 1 344 ? -23.616 15.534 26.377 1.00 97.06 344 ILE A C 1
ATOM 2606 O O . ILE A 1 344 ? -24.129 16.627 26.159 1.00 97.06 344 ILE A O 1
ATOM 2610 N N . VAL A 1 345 ? -23.820 14.471 25.600 1.00 95.81 345 VAL A N 1
ATOM 2611 C CA . VAL A 1 345 ? -24.531 14.511 24.314 1.00 95.81 345 VAL A CA 1
ATOM 2612 C C . VAL A 1 345 ? -25.966 14.020 24.494 1.00 95.81 345 VAL A C 1
ATOM 2614 O O . VAL A 1 345 ? -26.924 14.754 24.253 1.00 95.81 345 VAL A O 1
ATOM 2617 N N . ASP A 1 346 ? -26.136 12.801 25.010 1.00 95.69 346 ASP A N 1
ATOM 2618 C CA . ASP A 1 346 ? -27.442 12.130 24.982 1.00 95.69 346 ASP A CA 1
ATOM 2619 C C . ASP A 1 346 ? -28.480 12.786 25.908 1.00 95.69 346 ASP A C 1
ATOM 2621 O O . ASP A 1 346 ? -29.677 12.746 25.624 1.00 95.69 346 ASP A O 1
ATOM 2625 N N . LEU A 1 347 ? -28.053 13.427 27.003 1.00 94.50 347 LEU A N 1
ATOM 2626 C CA . LEU A 1 347 ? -28.962 14.161 27.890 1.00 94.50 347 LEU A CA 1
ATOM 2627 C C . LEU A 1 347 ? -29.657 15.340 27.196 1.00 94.50 347 LEU A C 1
ATOM 2629 O O . LEU A 1 347 ? -30.804 15.641 27.546 1.00 94.50 347 LEU A O 1
ATOM 2633 N N . GLY A 1 348 ? -28.970 15.998 26.259 1.00 94.75 348 GLY A N 1
ATOM 2634 C CA . GLY A 1 348 ? -29.474 17.168 25.540 1.00 94.75 348 GLY A CA 1
ATOM 2635 C C . GLY A 1 348 ? -30.248 16.818 24.272 1.00 94.75 348 GLY A C 1
ATOM 2636 O O . GLY A 1 348 ? -31.203 17.515 23.940 1.00 94.75 348 GLY A O 1
ATOM 2637 N N . GLU A 1 349 ? -29.865 15.738 23.591 1.00 93.94 349 GLU A N 1
ATOM 2638 C CA . GLU A 1 349 ? -30.390 15.410 22.259 1.00 93.94 349 GLU A CA 1
ATOM 2639 C C . GLU A 1 349 ? -31.505 14.358 22.261 1.00 93.94 349 GLU A C 1
ATOM 2641 O O . GLU A 1 349 ? -32.329 14.344 21.348 1.00 93.94 349 GLU A O 1
ATOM 2646 N N . LEU A 1 350 ? -31.560 13.472 23.262 1.00 94.88 350 LEU A N 1
ATOM 2647 C CA . LEU A 1 350 ? -32.543 12.388 23.280 1.00 94.88 350 LEU A CA 1
ATOM 2648 C C . LEU A 1 350 ? -33.839 12.764 23.998 1.00 94.88 350 LEU A C 1
ATOM 2650 O O . LEU A 1 350 ? -33.870 13.487 24.998 1.00 94.88 350 LEU A O 1
ATOM 2654 N N . GLU A 1 351 ? -34.935 12.162 23.544 1.00 95.44 351 GLU A N 1
ATOM 2655 C CA . GLU A 1 351 ? -36.228 12.245 24.217 1.00 95.44 351 GLU A CA 1
ATOM 2656 C C . GLU A 1 351 ? -36.165 11.673 25.646 1.00 95.44 351 GLU A C 1
ATOM 2658 O O . GLU A 1 351 ? -35.304 10.863 26.002 1.00 95.44 351 GLU A O 1
ATOM 2663 N N . ALA A 1 352 ? -37.096 12.092 26.510 1.00 95.19 352 ALA A N 1
ATOM 2664 C CA . ALA A 1 352 ? -37.125 11.668 27.915 1.00 95.19 352 ALA A CA 1
ATOM 2665 C C . ALA A 1 352 ? -37.150 10.138 28.083 1.00 95.19 352 ALA A C 1
ATOM 2667 O O . ALA A 1 352 ? -36.426 9.603 28.921 1.00 95.19 352 ALA A O 1
ATOM 2668 N N . LEU A 1 353 ? -37.929 9.436 27.254 1.00 95.50 353 LEU A N 1
ATOM 2669 C CA . LEU A 1 353 ? -38.050 7.982 27.325 1.00 95.50 353 LEU A CA 1
ATOM 2670 C C . LEU A 1 353 ? -36.720 7.278 27.007 1.00 95.50 353 LEU A C 1
ATOM 2672 O O . LEU A 1 353 ? -36.290 6.414 27.770 1.00 95.50 353 LEU A O 1
ATOM 2676 N N . TRP A 1 354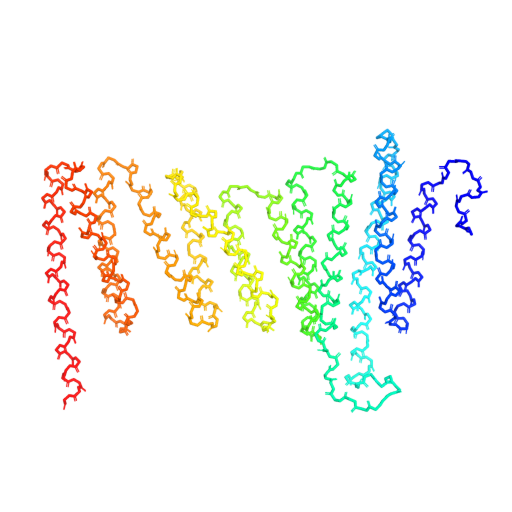 ? -36.039 7.684 25.930 1.00 95.75 354 TRP A N 1
ATOM 2677 C CA . TRP A 1 354 ? -34.739 7.126 25.541 1.00 95.75 354 TRP A CA 1
ATOM 2678 C C . TRP A 1 354 ? -33.674 7.342 26.613 1.00 95.75 354 TRP A C 1
ATOM 2680 O O . TRP A 1 354 ? -32.932 6.415 26.930 1.00 95.75 354 TRP A O 1
ATOM 2690 N N . ARG A 1 355 ? -33.644 8.528 27.233 1.00 95.12 355 ARG A N 1
ATOM 2691 C CA . ARG A 1 355 ? -32.732 8.819 28.347 1.00 95.12 355 ARG A CA 1
ATOM 2692 C C . ARG A 1 355 ? -32.954 7.850 29.505 1.00 95.12 355 ARG A C 1
ATOM 2694 O O . ARG A 1 355 ? -32.004 7.205 29.941 1.00 95.12 355 ARG A O 1
ATOM 2701 N N . ILE A 1 356 ? -34.200 7.686 29.957 1.00 95.69 356 ILE A N 1
ATOM 2702 C CA . ILE A 1 356 ? -34.541 6.767 31.057 1.00 95.69 356 ILE A CA 1
ATOM 2703 C C . ILE A 1 356 ? -34.091 5.337 30.730 1.00 95.69 356 ILE A C 1
ATOM 2705 O O . ILE A 1 356 ? -33.447 4.694 31.561 1.00 95.69 356 ILE A O 1
ATOM 2709 N N . LEU A 1 357 ? -34.380 4.854 29.517 1.00 96.12 357 LEU A N 1
ATOM 2710 C CA . LEU A 1 357 ? -33.997 3.509 29.085 1.00 96.12 357 LEU A CA 1
ATOM 2711 C C . LEU A 1 357 ? -32.474 3.321 29.028 1.00 96.12 357 LEU A C 1
ATOM 2713 O O . LEU A 1 357 ? -31.980 2.292 29.488 1.00 96.12 357 LEU A O 1
ATOM 2717 N N . LEU A 1 358 ? -31.724 4.304 28.521 1.00 94.44 358 LEU A N 1
ATOM 2718 C CA . LEU A 1 358 ? -30.260 4.247 28.469 1.00 94.44 358 LEU A CA 1
ATOM 2719 C C . LEU A 1 358 ? -29.632 4.247 29.864 1.00 94.44 358 LEU A C 1
ATOM 2721 O O . LEU A 1 358 ? -28.773 3.409 30.133 1.00 94.44 358 LEU A O 1
ATOM 2725 N N . PHE A 1 359 ? -30.069 5.132 30.765 1.00 95.88 359 PHE A N 1
ATOM 2726 C CA . PHE A 1 359 ? -29.558 5.173 32.139 1.00 95.88 359 PHE A CA 1
ATOM 2727 C C . PHE A 1 359 ? -29.847 3.871 32.889 1.00 95.88 359 PHE A C 1
ATOM 2729 O O . PHE A 1 359 ? -28.949 3.312 33.523 1.00 95.88 359 PHE A O 1
ATOM 2736 N N . LEU A 1 360 ? -31.080 3.365 32.791 1.00 96.81 360 LEU A N 1
ATOM 2737 C CA . LEU A 1 360 ? -31.473 2.118 33.440 1.00 96.81 360 LEU A CA 1
ATOM 2738 C C . LEU A 1 360 ? -30.707 0.923 32.856 1.00 96.81 360 LEU A C 1
ATOM 2740 O O . LEU A 1 360 ? -30.166 0.112 33.607 1.00 96.81 360 LEU A O 1
ATOM 2744 N N . GLY A 1 361 ? -30.622 0.829 31.526 1.00 95.38 361 GLY A N 1
ATOM 2745 C CA . GLY A 1 361 ? -29.951 -0.265 30.827 1.00 95.38 361 GLY A CA 1
ATOM 2746 C C . GLY A 1 361 ? -28.445 -0.301 31.088 1.00 95.38 361 GLY A C 1
ATOM 2747 O O . GLY A 1 361 ? -27.904 -1.346 31.453 1.00 95.38 361 GLY A O 1
ATOM 2748 N N . LEU A 1 362 ? -27.767 0.844 30.969 1.00 94.69 362 LEU A N 1
ATOM 2749 C CA . LEU A 1 362 ? -26.332 0.947 31.237 1.00 94.69 362 LEU A CA 1
ATOM 2750 C C . LEU A 1 362 ? -26.028 0.724 32.730 1.00 94.69 362 LEU A C 1
ATOM 2752 O O . LEU A 1 362 ? -25.070 0.028 33.068 1.00 94.69 362 LEU A O 1
ATOM 2756 N N . GLY A 1 363 ? -26.872 1.245 33.629 1.00 95.31 363 GLY A N 1
ATOM 2757 C CA . GLY A 1 363 ? -26.767 1.018 35.072 1.00 95.31 363 GLY A CA 1
ATOM 2758 C C . GLY A 1 363 ? -26.898 -0.461 35.447 1.00 95.31 363 GLY A C 1
ATOM 2759 O O . GLY A 1 363 ? -26.065 -0.991 36.185 1.00 95.31 363 GLY A O 1
ATOM 2760 N N . ALA A 1 364 ? -27.884 -1.159 34.877 1.00 95.25 364 ALA A N 1
ATOM 2761 C CA . ALA A 1 364 ? -28.044 -2.601 35.050 1.00 95.25 364 ALA A CA 1
ATOM 2762 C C . ALA A 1 364 ? -26.831 -3.383 34.513 1.00 95.25 364 ALA A C 1
ATOM 2764 O O . ALA A 1 364 ? -26.342 -4.298 35.183 1.00 95.25 364 ALA A O 1
ATOM 2765 N N . ALA A 1 365 ? -26.294 -2.995 33.350 1.00 93.50 365 ALA A N 1
ATOM 2766 C CA . ALA A 1 365 ? -25.095 -3.610 32.783 1.00 93.50 365 ALA A CA 1
ATOM 2767 C C . ALA A 1 365 ? -23.866 -3.435 33.693 1.00 93.50 365 ALA A C 1
ATOM 2769 O O . ALA A 1 365 ? -23.127 -4.396 33.911 1.00 93.50 365 ALA A O 1
ATOM 2770 N N . PHE A 1 366 ? -23.663 -2.252 34.286 1.00 94.38 366 PHE A N 1
ATOM 2771 C CA . PHE A 1 366 ? -22.578 -2.022 35.245 1.00 94.38 366 PHE A CA 1
ATOM 2772 C C . PHE A 1 366 ? -22.732 -2.833 36.532 1.00 94.38 366 PHE A C 1
ATOM 2774 O O . PHE A 1 366 ? -21.743 -3.388 37.017 1.00 94.38 366 PHE A O 1
ATOM 2781 N N . LEU A 1 367 ? -23.951 -2.945 37.069 1.00 95.38 367 LEU A N 1
ATOM 2782 C CA . LEU A 1 367 ? -24.221 -3.805 38.224 1.00 95.38 367 LEU A CA 1
ATOM 2783 C C . LEU A 1 367 ? -23.857 -5.261 37.912 1.00 95.38 367 LEU A C 1
ATOM 2785 O O . LEU A 1 367 ? -23.119 -5.889 38.672 1.00 95.38 367 LEU A O 1
ATOM 2789 N N . PHE A 1 368 ? -24.294 -5.776 36.761 1.00 93.69 368 PHE A N 1
ATOM 2790 C CA . PHE A 1 368 ? -23.948 -7.123 36.307 1.00 93.69 368 PHE A CA 1
ATOM 2791 C C . PHE A 1 368 ? -22.430 -7.325 36.151 1.00 93.69 368 PHE A C 1
ATOM 2793 O O . PHE A 1 368 ? -21.877 -8.343 36.584 1.00 93.69 368 PHE A O 1
ATOM 2800 N N . LEU A 1 369 ? -21.738 -6.342 35.568 1.00 92.31 369 LEU A N 1
ATOM 2801 C CA . LEU A 1 369 ? -20.286 -6.362 35.392 1.00 92.31 369 LEU A CA 1
ATOM 2802 C C . LEU A 1 369 ? -19.557 -6.394 36.745 1.00 92.31 369 LEU A C 1
ATOM 2804 O O . LEU A 1 369 ? -18.622 -7.174 36.918 1.00 92.31 369 LEU A O 1
ATOM 2808 N N . SER A 1 370 ? -20.017 -5.596 37.714 1.00 93.25 370 SER A N 1
ATOM 2809 C CA . SER A 1 370 ? -19.487 -5.549 39.082 1.00 93.25 370 SER A CA 1
ATOM 2810 C C . SER A 1 370 ? -19.596 -6.909 39.781 1.00 93.25 370 SER A C 1
ATOM 2812 O O . SER A 1 370 ? -18.600 -7.421 40.298 1.00 93.25 370 SER A O 1
ATOM 2814 N N . TYR A 1 371 ? -20.764 -7.560 39.711 1.00 93.31 371 TYR A N 1
ATOM 2815 C CA . TYR A 1 371 ? -20.947 -8.910 40.260 1.00 93.31 371 TYR A CA 1
ATOM 2816 C C . TYR A 1 371 ? -20.044 -9.949 39.580 1.00 93.31 371 TYR A C 1
ATOM 2818 O O . TYR A 1 371 ? -19.428 -10.782 40.250 1.00 93.31 371 TYR A O 1
ATOM 2826 N N . SER A 1 372 ? -19.915 -9.880 38.253 1.00 89.25 372 SER A N 1
ATOM 2827 C CA . SER A 1 372 ? -19.059 -10.793 37.487 1.00 89.25 372 SER A CA 1
ATOM 2828 C C . SER A 1 372 ? -17.578 -10.645 37.863 1.00 89.25 372 SER A C 1
ATOM 2830 O O . SER A 1 372 ? -16.880 -11.641 38.063 1.00 89.25 372 SER A O 1
ATOM 2832 N N . LEU A 1 373 ? -17.104 -9.406 38.030 1.00 87.69 373 LEU A N 1
ATOM 2833 C CA . LEU A 1 373 ? -15.735 -9.089 38.448 1.00 87.69 373 LEU A CA 1
ATOM 2834 C C . LEU A 1 373 ? -15.409 -9.620 39.849 1.00 87.69 373 LEU A C 1
ATOM 2836 O O . LEU A 1 373 ? -14.339 -10.201 40.054 1.00 87.69 373 LEU A O 1
ATOM 2840 N N . GLN A 1 374 ? -16.336 -9.478 40.803 1.00 90.00 374 GLN A N 1
ATOM 2841 C CA . GLN A 1 374 ? -16.150 -9.979 42.168 1.00 90.00 374 GLN A CA 1
ATOM 2842 C C . GLN A 1 374 ? -15.907 -11.493 42.202 1.00 90.00 374 GLN A C 1
ATOM 2844 O O . GLN A 1 374 ? -15.047 -11.967 42.951 1.00 90.00 374 GLN A O 1
ATOM 2849 N N . ASN A 1 375 ? -16.625 -12.260 41.379 1.00 88.00 375 ASN A N 1
ATOM 2850 C CA . ASN A 1 375 ? -16.454 -13.712 41.309 1.00 88.00 375 ASN A CA 1
ATOM 2851 C C . ASN A 1 375 ? -15.070 -14.104 40.774 1.00 88.00 375 ASN A C 1
ATOM 2853 O O . ASN A 1 375 ? -14.414 -14.982 41.342 1.00 88.00 375 ASN A O 1
ATOM 2857 N N . VAL A 1 376 ? -14.587 -13.413 39.736 1.00 83.50 376 VAL A N 1
ATOM 2858 C CA . VAL A 1 376 ? -13.254 -13.661 39.167 1.00 83.50 376 VAL A CA 1
ATOM 2859 C C . VAL A 1 376 ? -12.158 -13.362 40.194 1.00 83.50 376 VAL A C 1
ATOM 2861 O O . VAL A 1 376 ? -11.262 -14.185 40.388 1.00 83.50 376 VAL A O 1
ATOM 2864 N N . TRP A 1 377 ? -12.243 -12.251 40.930 1.00 81.62 377 TRP A N 1
ATOM 2865 C CA . TRP A 1 377 ? -11.260 -11.922 41.971 1.00 81.62 377 TRP A CA 1
ATOM 2866 C C . TRP A 1 377 ? -11.244 -12.923 43.129 1.00 81.62 377 TRP A C 1
ATOM 2868 O O . TRP A 1 377 ? -10.166 -13.355 43.545 1.00 81.62 377 TRP A O 1
ATOM 2878 N N . LYS A 1 378 ? -12.416 -13.371 43.601 1.00 87.50 378 LYS A N 1
ATOM 2879 C CA . LYS A 1 378 ? -12.514 -14.403 44.650 1.00 87.50 378 LYS A CA 1
ATOM 2880 C C . LYS A 1 378 ? -11.893 -15.740 44.232 1.00 87.50 378 LYS A C 1
ATOM 2882 O O . LYS A 1 378 ? -11.409 -16.471 45.095 1.00 87.50 378 LYS A O 1
ATOM 2887 N N . SER A 1 379 ? -11.919 -16.081 42.941 1.00 82.00 379 SER A N 1
ATOM 2888 C CA . SER A 1 379 ? -11.305 -17.317 42.432 1.00 82.00 379 SER A CA 1
ATOM 2889 C C . SER A 1 379 ? -9.773 -17.244 42.424 1.00 82.00 379 SER A C 1
ATOM 2891 O O . SER A 1 379 ? -9.111 -18.150 42.923 1.00 82.00 379 SER A O 1
ATOM 2893 N N . LYS A 1 380 ? -9.198 -16.123 41.966 1.00 80.56 380 LYS A N 1
ATOM 2894 C CA . LYS A 1 380 ? -7.740 -15.932 41.921 1.00 80.56 380 LYS A CA 1
ATOM 2895 C C . LYS A 1 380 ? -7.108 -15.822 43.304 1.00 80.56 380 LYS A C 1
ATOM 2897 O O . LYS A 1 380 ? -5.992 -16.295 43.486 1.00 80.56 380 LYS A O 1
ATOM 2902 N N . GLY A 1 381 ? -7.812 -15.225 44.268 1.00 80.44 381 GLY A N 1
ATOM 2903 C CA . GLY A 1 381 ? -7.356 -15.169 45.660 1.00 80.44 381 GLY A CA 1
ATOM 2904 C C . GLY A 1 381 ? -7.204 -16.559 46.285 1.00 80.44 381 GLY A C 1
ATOM 2905 O O . GLY A 1 381 ? -6.223 -16.805 46.973 1.00 80.44 381 GLY A O 1
ATOM 2906 N N . ARG A 1 382 ? -8.118 -17.488 45.974 1.00 81.56 382 ARG A N 1
ATOM 2907 C CA . ARG A 1 382 ? -8.070 -18.880 46.456 1.00 81.56 382 ARG A CA 1
ATOM 2908 C C . ARG A 1 382 ? -7.012 -19.749 45.779 1.00 81.56 382 ARG A C 1
ATOM 2910 O O . ARG A 1 382 ? -6.591 -20.717 46.379 1.00 81.56 382 ARG A O 1
ATOM 2917 N N . ALA A 1 383 ? -6.600 -19.430 44.554 1.00 77.00 383 ALA A N 1
ATOM 2918 C CA . ALA A 1 383 ? -5.541 -20.169 43.858 1.00 77.00 383 ALA A CA 1
ATOM 2919 C C . ALA A 1 383 ? -4.119 -19.756 44.288 1.00 77.00 383 ALA A C 1
ATOM 2921 O O . ALA A 1 383 ? -3.150 -20.401 43.898 1.00 77.00 383 ALA A O 1
ATOM 2922 N N . ARG A 1 384 ? -3.983 -18.639 45.017 1.00 72.81 384 ARG A N 1
ATOM 2923 C CA . ARG A 1 384 ? -2.701 -18.112 45.518 1.00 72.81 384 ARG A CA 1
ATOM 2924 C C . ARG A 1 384 ? -2.473 -18.362 47.011 1.00 72.81 384 ARG A C 1
ATOM 2926 O O . ARG A 1 384 ? -1.350 -18.156 47.462 1.00 72.81 384 ARG A O 1
ATOM 2933 N N . ALA A 1 385 ? -3.528 -18.710 47.742 1.00 65.06 385 ALA A N 1
ATOM 2934 C CA . ALA A 1 385 ? -3.478 -19.163 49.128 1.00 65.06 385 ALA A CA 1
ATOM 2935 C C . ALA A 1 385 ? -3.353 -20.685 49.137 1.00 65.06 385 ALA A C 1
ATOM 2937 O O . ALA A 1 385 ? -2.627 -21.194 50.015 1.00 6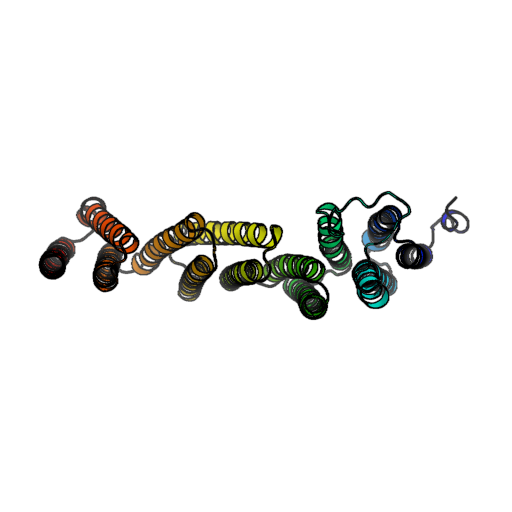5.06 385 ALA A O 1
#

Secondary structure (DSSP, 8-state):
--GGGSS-TT--HHHHHHHHHHHHHHHHHHHHHH--HHHHHHHHHHHHHHHHHHIIIIITT-TTS-HHHHHHHHHHHHHHHHHHHHHHHHHHHHHHHHHTT-----SS------SS-HHHHHHHHHHHHHHHHHHHHHHHHH----HHHHHHHHHHHHHHHHHHHHHHHTT-HHHHHHHHHHHHHHHHHHHHHH--HHHHHHHHHHHHHHHHHHHHHH--SHHHHHHHHHHHHHHHHHHHHHHT----HHHHHHHHHHHHHHHHHHHH-S-HHHHHHHHHHHHHHHHHHHHHHHHTSTTHHHHHHHHHHHHHHHHHHHHHHHT-HHHHHHHHHHHHHHHHHIIIIIHHHS-HHHHHHHHHHHHHHHHHHHHHHHHHHHHHHHHH-